Protein 7XN9 (pdb70)

Radius of gyration: 31.18 Å; Cα contacts (8 Å, |Δi|>4): 846; chains: 1; bounding box: 67×65×86 Å

Structure (mmCIF, N/CA/C/O backbone):
data_7XN9
#
_entry.id   7XN9
#
_cell.length_a   74.520
_cell.length_b   97.957
_cell.length_c   170.499
_cell.angle_alpha   90.000
_cell.angle_beta   90.000
_cell.angle_gamma   90.000
#
_symmetry.space_group_name_H-M   'C 2 2 21'
#
loop_
_entity.id
_entity.type
_entity.pdbx_description
1 polymer 'Somatostatin receptor type 2,Endo-1,4-beta-xylanase'
2 non-polymer '4-(2-HYDROXYETHYL)-1-PIPERAZINE ETHANESULFONIC ACID'
3 non-polymer 'tert-butyl (2S)-6-azanyl-2-[[(2R,3S)-3-(1H-indol-3-yl)-2-[[4-(2-oxidanylidene-3H-benzimidazol-1-yl)piperidin-1-yl]carbonylamino]butanoyl]amino]hexanoate'
#
loop_
_atom_site.group_PDB
_atom_site.id
_atom_site.type_symbol
_atom_site.label_atom_id
_atom_site.label_alt_id
_atom_site.label_comp_id
_atom_site.label_asym_id
_atom_site.label_entity_id
_atom_site.label_seq_id
_atom_site.pdbx_PDB_ins_code
_atom_site.Cartn_x
_atom_site.Cartn_y
_atom_site.Cartn_z
_atom_site.occupancy
_atom_site.B_iso_or_equiv
_atom_site.auth_seq_id
_atom_site.auth_comp_id
_atom_site.auth_asym_id
_atom_site.auth_atom_id
_atom_site.pdbx_PDB_model_num
ATOM 1 N N . TYR A 1 62 ? 28.27800 32.29900 67.17900 1.000 88.08448 37 TYR A N 1
ATOM 2 C CA . TYR A 1 62 ? 27.33600 33.36900 66.86500 1.000 96.17920 37 TYR A CA 1
ATOM 3 C C . TYR A 1 62 ? 27.90000 34.37000 65.83800 1.000 99.15201 37 TYR A C 1
ATOM 4 O O . TYR A 1 62 ? 27.23100 35.34200 65.46500 1.000 97.10969 37 TYR A O 1
ATOM 13 N N . TYR A 1 63 ? 29.12400 34.11800 65.37600 1.000 88.96959 38 TYR A N 1
ATOM 14 C CA . TYR A 1 63 ? 29.70300 34.88800 64.28300 1.000 82.00807 38 TYR A CA 1
ATOM 15 C C . TYR A 1 63 ? 30.74300 34.02500 63.58800 1.000 83.05421 38 TYR A C 1
ATOM 16 O O . TYR A 1 63 ? 31.62000 33.46400 64.24900 1.000 91.06053 38 TYR A O 1
ATOM 25 N N . ASP A 1 64 ? 30.65500 33.94000 62.26200 1.000 80.20763 39 ASP A N 1
ATOM 26 C CA . ASP A 1 64 ? 31.51900 33.10300 61.42700 1.000 81.86601 39 ASP A CA 1
ATOM 27 C C . ASP A 1 64 ? 32.36400 34.03200 60.55400 1.000 79.18831 39 ASP A C 1
ATOM 28 O O . ASP A 1 64 ? 31.91700 34.47500 59.49400 1.000 84.31649 39 ASP A O 1
ATOM 33 N N . LEU A 1 65 ? 33.58700 34.32500 61.00600 1.000 76.42547 40 LEU A N 1
ATOM 34 C CA . LEU A 1 65 ? 34.45400 35.25600 60.28700 1.000 79.22222 40 LEU A CA 1
ATOM 35 C C . LEU A 1 65 ? 34.72800 34.79000 58.86100 1.000 83.62450 40 LEU A C 1
ATOM 36 O O . LEU A 1 65 ? 34.80300 35.60800 57.93800 1.000 86.65445 40 LEU A O 1
ATOM 41 N N . THR A 1 66 ? 34.88400 33.47900 58.66400 1.000 76.34528 41 THR A N 1
ATOM 42 C CA . THR A 1 66 ? 35.12900 32.94500 57.32600 1.000 84.12424 41 THR A CA 1
ATOM 43 C C . THR A 1 66 ? 33.90600 33.12100 56.42800 1.000 88.88042 41 THR A C 1
ATOM 44 O O . THR A 1 66 ? 34.01800 33.62100 55.30000 1.000 83.07573 41 THR A O 1
ATOM 48 N N . SER A 1 67 ? 32.73000 32.68500 56.90400 1.000 88.57587 42 SER A N 1
ATOM 49 C CA . SER A 1 67 ? 31.49200 32.88900 56.15800 1.000 82.79047 42 SER A CA 1
ATOM 50 C C . SER A 1 67 ? 31.22700 34.36700 55.91900 1.000 79.22900 42 SER A C 1
ATOM 51 O O . SER A 1 67 ? 30.55000 34.73400 54.95200 1.000 90.26925 42 SER A O 1
ATOM 54 N N . ASN A 1 68 ? 31.74600 35.22800 56.78700 1.000 72.81425 43 ASN A N 1
ATOM 55 C CA . ASN A 1 68 ? 31.64200 36.65600 56.54200 1.000 76.12411 43 ASN A CA 1
ATOM 56 C C . ASN A 1 68 ? 32.60600 37.08900 55.44600 1.000 73.40142 43 ASN A C 1
ATOM 57 O O . ASN A 1 68 ? 32.25400 37.91500 54.59300 1.000 74.80580 43 ASN A O 1
ATOM 62 N N . ALA A 1 69 ? 33.82400 36.53700 55.45500 1.000 68.43255 44 ALA A N 1
ATOM 63 C CA . ALA A 1 69 ? 34.85100 36.95700 54.50900 1.000 65.87376 44 ALA A CA 1
ATOM 64 C C . ALA A 1 69 ? 34.51200 36.52300 53.09200 1.000 58.75594 44 ALA A C 1
ATOM 65 O O . ALA A 1 69 ? 34.73300 37.27600 52.13100 1.000 53.34994 44 ALA A O 1
ATOM 67 N N . VAL A 1 70 ? 33.98400 35.30800 52.94000 1.000 56.70650 45 VAL A N 1
ATOM 68 C CA . VAL A 1 70 ? 33.63600 34.83500 51.60700 1.000 57.42046 45 VAL A CA 1
ATOM 69 C C . VAL A 1 70 ? 32.51500 35.68700 51.02000 1.000 61.51477 45 VAL A C 1
ATOM 70 O O . VAL A 1 70 ? 32.49800 35.95300 49.80800 1.000 60.84479 45 VAL A O 1
ATOM 74 N N . LEU A 1 71 ? 31.58900 36.15700 51.86700 1.000 63.90132 46 LEU A N 1
ATOM 75 C CA . LEU A 1 71 ? 30.51500 37.02600 51.39500 1.000 56.03367 46 LEU A CA 1
ATOM 76 C C . LEU A 1 71 ? 31.03300 38.41300 51.05100 1.000 52.30379 46 LEU A C 1
ATOM 77 O O . LEU A 1 71 ? 30.55900 39.03300 50.09700 1.000 50.45673 46 LEU A O 1
ATOM 82 N N . THR A 1 72 ? 32.00000 38.92500 51.80500 1.000 56.07023 47 THR A N 1
ATOM 83 C CA . THR A 1 72 ? 32.61100 40.19000 51.40800 1.000 58.81426 47 THR A CA 1
ATOM 84 C C . THR A 1 72 ? 33.31200 40.04000 50.06300 1.000 62.95548 47 THR A C 1
ATOM 85 O O . THR A 1 72 ? 33.26500 40.94800 49.22300 1.000 57.71230 47 THR A O 1
ATOM 89 N N . PHE A 1 73 ? 33.91700 38.87400 49.82400 1.000 59.08371 48 PHE A N 1
ATOM 90 C CA . PHE A 1 73 ? 34.56800 38.60600 48.54700 1.000 55.62171 48 PHE A CA 1
ATOM 91 C C . PHE A 1 73 ? 33.55700 38.58200 47.40200 1.000 54.07899 48 PHE A C 1
ATOM 92 O O . PHE A 1 73 ? 33.80900 39.13300 46.32200 1.000 48.19430 48 PHE A O 1
ATOM 100 N N . ILE A 1 74 ? 32.40800 37.94400 47.62100 1.000 49.56924 49 ILE A N 1
ATOM 101 C CA . ILE A 1 74 ? 31.38800 37.85300 46.58200 1.000 48.34090 49 ILE A CA 1
ATOM 102 C C . ILE A 1 74 ? 30.84300 39.23500 46.21900 1.000 51.81799 49 ILE A C 1
ATOM 103 O O . ILE A 1 74 ? 30.63900 39.54100 45.03700 1.000 55.84045 49 ILE A O 1
ATOM 108 N N . TYR A 1 75 ? 30.59700 40.08800 47.22000 1.000 50.68458 50 TYR A N 1
ATOM 109 C CA . TYR A 1 75 ? 30.23700 41.47600 46.93700 1.000 55.41193 50 TYR A CA 1
ATOM 110 C C . TYR A 1 75 ? 31.21900 42.11100 45.95900 1.000 51.41383 50 TYR A C 1
ATOM 111 O O . TYR A 1 75 ? 30.81400 42.73100 44.96500 1.000 49.34885 50 TYR A O 1
ATOM 120 N N . PHE A 1 76 ? 32.51800 41.91400 46.18500 1.000 54.18863 51 PHE A N 1
ATOM 121 C CA . PHE A 1 76 ? 33.49100 42.60200 45.34100 1.000 61.52095 51 PHE A CA 1
ATOM 122 C C . PHE A 1 76 ? 33.52600 42.00400 43.93700 1.000 57.20212 51 PHE A C 1
ATOM 123 O O . PHE A 1 76 ? 33.59900 42.74300 42.94700 1.000 53.66104 51 PHE A O 1
ATOM 131 N N . VAL A 1 77 ? 33.40400 40.68400 43.81900 1.000 45.07353 52 VAL A N 1
ATOM 132 C CA . VAL A 1 77 ? 33.34100 40.09500 42.48700 1.000 48.82679 52 VAL A CA 1
ATOM 133 C C . VAL A 1 77 ? 32.16600 40.66200 41.70600 1.000 60.47388 52 VAL A C 1
ATOM 134 O O . VAL A 1 77 ? 32.28800 41.01200 40.52500 1.000 76.21113 52 VAL A O 1
ATOM 138 N N . VAL A 1 78 ? 31.00200 40.74100 42.34100 1.000 50.10890 53 VAL A N 1
ATOM 139 C CA . VAL A 1 78 ? 29.82100 41.21100 41.63000 1.000 43.97832 53 VAL A CA 1
ATOM 140 C C . VAL A 1 78 ? 30.05300 42.62600 41.11900 1.000 49.32857 53 VAL A C 1
ATOM 141 O O . VAL A 1 78 ? 29.82600 42.92900 39.94300 1.000 52.84851 53 VAL A O 1
ATOM 145 N N . CYS A 1 79 ? 30.55900 43.49900 41.99000 1.000 55.63745 54 CYS A N 1
ATOM 146 C CA . CYS A 1 79 ? 30.84800 44.87800 41.61100 1.000 54.90455 54 CYS A CA 1
ATOM 147 C C . CYS A 1 79 ? 31.71600 44.95300 40.35100 1.000 54.65363 54 CYS A C 1
ATOM 148 O O . CYS A 1 79 ? 31.45700 45.76700 39.44900 1.000 44.87450 54 CYS A O 1
ATOM 151 N N . ILE A 1 80 ? 32.72600 44.08100 40.25900 1.000 56.33542 55 ILE A N 1
ATOM 152 C CA . ILE A 1 80 ? 33.65600 44.12300 39.13700 1.000 59.74768 55 ILE A CA 1
ATOM 153 C C . ILE A 1 80 ? 32.97900 43.63700 37.86700 1.000 55.56457 55 ILE A C 1
ATOM 154 O O . ILE A 1 80 ? 33.03200 44.29600 36.82200 1.000 61.72769 55 ILE A O 1
ATOM 159 N N . ILE A 1 81 ? 32.34500 42.47100 37.93500 1.000 50.25360 56 ILE A N 1
ATOM 160 C CA . ILE A 1 81 ? 31.71200 41.90900 36.75000 1.000 47.66767 56 ILE A CA 1
ATOM 161 C C . ILE A 1 81 ? 30.65100 42.85500 36.22400 1.000 42.14412 56 ILE A C 1
ATOM 162 O O . ILE A 1 81 ? 30.51200 43.05300 35.01100 1.000 45.99073 56 ILE A O 1
ATOM 167 N N . GLY A 1 82 ? 29.91600 43.49400 37.13200 1.000 50.31004 57 GLY A N 1
ATOM 168 C CA . GLY A 1 82 ? 28.86200 44.39400 36.70800 1.000 49.85803 57 GLY A CA 1
ATOM 169 C C . GLY A 1 82 ? 29.36000 45.69900 36.13400 1.000 54.34857 57 GLY A C 1
ATOM 170 O O . GLY A 1 82 ? 28.74900 46.23200 35.19900 1.000 55.39327 57 GLY A O 1
ATOM 171 N N . LEU A 1 83 ? 30.45400 46.24400 36.68500 1.000 46.55491 58 LEU A N 1
ATOM 172 C CA . LEU A 1 83 ? 31.00600 47.46800 36.10700 1.000 49.78798 58 LEU A CA 1
ATOM 173 C C . LEU A 1 83 ? 31.68900 47.22100 34.75800 1.000 52.35131 58 LEU A C 1
ATOM 174 O O . LEU A 1 83 ? 31.65500 48.10400 33.89800 1.000 49.85220 58 LEU A O 1
ATOM 179 N N . CYS A 1 84 ? 32.29800 46.04600 34.54000 1.000 49.47527 59 CYS A N 1
ATOM 180 C CA . CYS A 1 84 ? 32.84200 45.73900 33.21300 1.000 54.55473 59 CYS A CA 1
ATOM 181 C C . CYS A 1 84 ? 31.74300 45.68800 32.16500 1.000 60.21228 59 CYS A C 1
ATOM 182 O O . CYS A 1 84 ? 31.78400 46.40600 31.15300 1.000 64.98859 59 CYS A O 1
ATOM 185 N N . GLY A 1 85 ? 30.77200 44.80100 32.37000 1.000 43.47114 60 GLY A N 1
ATOM 186 C CA . GLY A 1 85 ? 29.77600 44.56600 31.34700 1.000 44.20603 60 GLY A CA 1
ATOM 187 C C . GLY A 1 85 ? 28.92700 45.78300 31.07900 1.000 49.29286 60 GLY A C 1
ATOM 188 O O . GLY A 1 85 ? 28.63000 46.10200 29.92400 1.000 55.13074 60 GLY A O 1
ATOM 189 N N . ASN A 1 86 ? 28.53200 46.49200 32.13400 1.000 40.22471 61 ASN A N 1
ATOM 190 C CA . ASN A 1 86 ? 27.72200 47.67600 31.91300 1.000 42.51121 61 ASN A CA 1
ATOM 191 C C . ASN A 1 86 ? 28.54200 48.79100 31.27600 1.000 51.70882 61 ASN A C 1
ATOM 192 O O . ASN A 1 86 ? 28.00800 49.56300 30.47200 1.000 53.94433 61 ASN A O 1
ATOM 197 N N . THR A 1 87 ? 29.84000 48.88800 31.58600 1.000 48.33257 62 THR A N 1
ATOM 198 C CA . THR A 1 87 ? 30.64000 49.89900 30.89800 1.000 50.84311 62 THR A CA 1
ATOM 199 C C . THR A 1 87 ? 30.74800 49.55800 29.42500 1.000 49.73032 62 THR A C 1
ATOM 200 O O . THR A 1 87 ? 30.65400 50.44100 28.55700 1.000 48.14868 62 THR A O 1
ATOM 204 N N . LEU A 1 88 ? 30.89800 48.26500 29.14300 1.000 46.42184 63 LEU A N 1
ATOM 205 C CA . LEU A 1 88 ? 30.93000 47.76400 27.77800 1.000 42.56313 63 LEU A CA 1
ATOM 206 C C . LEU A 1 88 ? 29.63300 48.06700 27.03600 1.000 42.42689 63 LEU A C 1
ATOM 207 O O . LEU A 1 88 ? 29.66100 48.43100 25.85600 1.000 46.42033 63 LEU A O 1
ATOM 212 N N . VAL A 1 89 ? 28.48900 47.94600 27.72000 1.000 42.34164 64 VAL A N 1
ATOM 213 C CA . VAL A 1 89 ? 27.19200 48.17200 27.08300 1.000 48.57423 64 VAL A CA 1
ATOM 214 C C . VAL A 1 89 ? 26.96600 49.66200 26.80100 1.000 51.10469 64 VAL A C 1
ATOM 215 O O . VAL A 1 89 ? 26.41600 50.03600 25.75800 1.000 48.86590 64 VAL A O 1
ATOM 219 N N . ILE A 1 90 ? 27.39300 50.53500 27.71700 1.000 53.21213 65 ILE A N 1
ATOM 220 C CA . ILE A 1 90 ? 27.28000 51.97500 27.49500 1.000 53.20768 65 ILE A CA 1
ATOM 221 C C . ILE A 1 90 ? 28.18400 52.42800 26.34700 1.000 54.10244 65 ILE A C 1
ATOM 222 O O . ILE A 1 90 ? 27.78400 53.24700 25.50500 1.000 53.39007 65 ILE A O 1
ATOM 227 N N . TYR A 1 91 ? 29.41700 51.91100 26.29900 1.000 50.96686 66 TYR A N 1
ATOM 228 C CA . TYR A 1 91 ? 30.35300 52.29300 25.24700 1.000 45.29521 66 TYR A CA 1
ATOM 229 C C . TYR A 1 91 ? 29.82800 51.93500 23.85200 1.000 47.83395 66 TYR A C 1
ATOM 230 O O . TYR A 1 91 ? 29.88100 52.76000 22.92500 1.000 45.40867 66 TYR A O 1
ATOM 239 N N . VAL A 1 92 ? 29.36100 50.69800 23.66500 1.000 40.81311 67 VAL A N 1
ATOM 240 C CA . VAL A 1 92 ? 28.99900 50.28400 22.30500 1.000 46.64183 67 VAL A CA 1
ATOM 241 C C . VAL A 1 92 ? 27.72700 51.00500 21.85000 1.000 49.00692 67 VAL A C 1
ATOM 242 O O . VAL A 1 92 ? 27.59500 51.37600 20.67200 1.000 49.55416 67 VAL A O 1
ATOM 246 N N . ILE A 1 93 ? 26.78400 51.24200 22.76300 1.000 44.43615 68 ILE A N 1
ATOM 247 C CA . ILE A 1 93 ? 25.60900 52.00300 22.37400 1.000 46.86317 68 ILE A CA 1
ATOM 248 C C . ILE A 1 93 ? 25.99600 53.44100 22.01700 1.000 46.21291 68 ILE A C 1
ATOM 249 O O . ILE A 1 93 ? 25.57000 53.97300 20.98900 1.000 43.08935 68 ILE A O 1
ATOM 254 N N . LEU A 1 94 ? 26.84300 54.07400 22.83000 1.000 48.80591 69 LEU A N 1
ATOM 255 C CA . LEU A 1 94 ? 27.18300 55.47100 22.59700 1.000 42.72333 69 LEU A CA 1
ATOM 256 C C . LEU A 1 94 ? 28.13800 55.66000 21.42200 1.000 43.84774 69 LEU A C 1
ATOM 257 O O . LEU A 1 94 ? 28.01200 56.65000 20.69300 1.000 50.42174 69 LEU A O 1
ATOM 262 N N . ARG A 1 95 ? 29.13000 54.81000 21.28400 1.000 44.82391 70 ARG A N 1
ATOM 263 C CA . ARG A 1 95 ? 30.04700 54.89100 20.16100 1.000 46.30747 70 ARG A CA 1
ATOM 264 C C . ARG A 1 95 ? 29.61100 54.50200 18.75300 1.000 52.24757 70 ARG A C 1
ATOM 265 O O . ARG A 1 95 ? 29.90700 55.19100 17.81500 1.000 58.41034 70 ARG A O 1
ATOM 273 N N . TYR A 1 96 ? 28.88100 53.41100 18.61900 1.000 53.34880 71 TYR A N 1
ATOM 274 C CA . TYR A 1 96 ? 28.50100 52.89500 17.31100 1.000 50.96062 71 TYR A CA 1
ATOM 275 C C . TYR A 1 96 ? 27.14400 53.27500 16.79600 1.000 48.06192 71 TYR A C 1
ATOM 276 O O . TYR A 1 96 ? 26.18700 53.22300 17.50000 1.000 51.14244 71 TYR A O 1
ATOM 285 N N . ALA A 1 97 ? 27.09100 53.63200 15.52900 1.000 50.83279 72 ALA A N 1
ATOM 286 C CA . ALA A 1 97 ? 25.88100 54.05000 14.84100 1.000 49.42432 72 ALA A CA 1
ATOM 287 C C . ALA A 1 97 ? 24.83100 52.98600 14.74800 1.000 57.74487 72 ALA A C 1
ATOM 288 O O . ALA A 1 97 ? 23.66400 53.25300 14.80400 1.000 56.77944 72 ALA A O 1
ATOM 290 N N . LYS A 1 98 ? 25.26900 51.75300 14.61500 1.000 58.49411 73 LYS A N 1
ATOM 291 C CA . LYS A 1 98 ? 24.41100 50.59200 14.50700 1.000 55.57990 73 LYS A CA 1
ATOM 292 C C . LYS A 1 98 ? 23.52700 50.39400 15.72500 1.000 59.30158 73 LYS A C 1
ATOM 293 O O . LYS A 1 98 ? 22.41700 49.94900 15.61600 1.000 57.04876 73 LYS A O 1
ATOM 295 N N . MET A 1 99 ? 24.03800 50.71900 16.89000 1.000 49.65290 74 MET A N 1
ATOM 296 C CA . MET A 1 99 ? 23.33300 50.57400 18.12800 1.000 47.75359 74 MET A CA 1
ATOM 297 C C . MET A 1 99 ? 22.32800 51.66100 18.44500 1.000 49.80514 74 MET A C 1
ATOM 298 O O . MET A 1 99 ? 21.64400 51.58200 19.42300 1.000 57.29291 74 MET A O 1
ATOM 303 N N . LYS A 1 100 ? 22.19200 52.66600 17.61100 1.000 56.78667 75 LYS A N 1
ATOM 304 C CA . LYS A 1 100 ? 21.24700 53.71400 17.89800 1.000 51.84023 75 LYS A CA 1
ATOM 305 C C . LYS A 1 100 ? 19.85000 53.31900 17.51600 1.000 60.41053 75 LYS A C 1
ATOM 306 O O . LYS A 1 100 ? 19.34600 53.73800 16.51300 1.000 81.00859 75 LYS A O 1
ATOM 312 N N . THR A 1 101 ? 19.21100 52.53200 18.35600 1.000 61.13156 76 THR A N 1
ATOM 313 C CA . THR A 1 101 ? 17.85300 52.11100 18.14300 1.000 58.73404 76 THR A CA 1
ATOM 314 C C . THR A 1 101 ? 17.03800 52.56100 19.32900 1.000 63.99204 76 THR A C 1
ATOM 315 O O . THR A 1 101 ? 17.56200 52.86100 20.36900 1.000 57.68560 76 THR A O 1
ATOM 319 N N . ILE A 1 102 ? 15.74000 52.65500 19.15900 1.000 61.20938 77 ILE A N 1
ATOM 320 C CA . ILE A 1 102 ? 14.90700 53.11200 20.26600 1.000 52.54736 77 ILE A CA 1
ATOM 321 C C . ILE A 1 102 ? 15.10100 52.21300 21.47800 1.000 54.08008 77 ILE A C 1
ATOM 322 O O . ILE A 1 102 ? 15.29800 52.69000 22.60500 1.000 56.24403 77 ILE A O 1
ATOM 327 N N . THR A 1 103 ? 15.03300 50.89200 21.26600 1.000 49.39951 78 THR A N 1
ATOM 328 C CA . THR A 1 103 ? 15.12900 49.98000 22.39400 1.000 46.37157 78 THR A CA 1
ATOM 329 C C . THR A 1 103 ? 16.42600 50.21100 23.14600 1.000 48.74531 78 THR A C 1
ATOM 330 O O . THR A 1 103 ? 16.44600 50.16300 24.38300 1.000 46.23647 78 THR A O 1
ATOM 334 N N . ASN A 1 104 ? 17.49300 50.55300 22.41800 1.000 54.09516 79 ASN A N 1
ATOM 335 C CA . ASN A 1 104 ? 18.79800 50.78400 23.02700 1.000 63.37002 79 ASN A CA 1
ATOM 336 C C . ASN A 1 104 ? 18.88200 52.09700 23.79000 1.000 59.14910 79 ASN A C 1
ATOM 337 O O . ASN A 1 104 ? 19.78400 52.23800 24.63300 1.000 56.97538 79 ASN A O 1
ATOM 342 N N . ILE A 1 105 ? 17.96200 53.04000 23.53900 1.000 48.00747 80 ILE A N 1
ATOM 343 C CA . ILE A 1 105 ? 17.84600 54.20500 24.41500 1.000 44.30211 80 ILE A CA 1
ATOM 344 C C . ILE A 1 105 ? 17.43000 53.77100 25.82400 1.000 46.27326 80 ILE A C 1
ATOM 345 O O . ILE A 1 105 ? 18.00000 54.22900 26.82700 1.000 50.06818 80 ILE A O 1
ATOM 350 N N . TYR A 1 106 ? 16.46800 52.85200 25.92600 1.000 43.27783 81 TYR A N 1
ATOM 351 C CA . TYR A 1 106 ? 16.10100 52.32800 27.23900 1.000 44.28790 81 TYR A CA 1
ATOM 352 C C . TYR A 1 106 ? 17.22400 51.48800 27.83600 1.000 47.56010 81 TYR A C 1
ATOM 353 O O . TYR A 1 106 ? 17.48100 51.55300 29.04500 1.000 48.45457 81 TYR A O 1
ATOM 362 N N . ILE A 1 107 ? 17.89700 50.68100 27.02100 1.000 46.34581 82 ILE A N 1
ATOM 363 C CA . ILE A 1 107 ? 18.91300 49.79700 27.58600 1.000 50.89919 82 ILE A CA 1
ATOM 364 C C . ILE A 1 107 ? 20.07300 50.61200 28.12700 1.000 42.20717 82 ILE A C 1
ATOM 365 O O . ILE A 1 107 ? 20.60000 50.33400 29.21300 1.000 42.17768 82 ILE A O 1
ATOM 370 N N . LEU A 1 108 ? 20.46700 51.64500 27.38600 1.000 41.97440 83 LEU A N 1
ATOM 371 C CA . LEU A 1 108 ? 21.45600 52.60000 27.86700 1.000 46.37258 83 LEU A CA 1
ATOM 372 C C . LEU A 1 108 ? 21.11800 53.11200 29.27400 1.000 52.71826 83 LEU A C 1
ATOM 373 O O . LEU A 1 108 ? 21.97600 53.14800 30.17000 1.000 53.56278 83 LEU A O 1
ATOM 378 N N . ASN A 1 109 ? 19.85900 53.49600 29.49000 1.000 39.06065 84 ASN A N 1
ATOM 379 C CA . ASN A 1 109 ? 19.48100 54.01500 30.79300 1.000 38.23279 84 ASN A CA 1
ATOM 380 C C . ASN A 1 109 ? 19.52200 52.92700 31.85600 1.000 45.74485 84 ASN A C 1
ATOM 381 O O . ASN A 1 109 ? 20.04600 53.14900 32.95500 1.000 45.06868 84 ASN A O 1
ATOM 386 N N . LEU A 1 110 ? 19.02000 51.73300 31.53700 1.000 47.14750 85 LEU A N 1
ATOM 387 C CA . LEU A 1 110 ? 19.20700 50.60700 32.43600 1.000 40.57846 85 LEU A CA 1
ATOM 388 C C . LEU A 1 110 ? 20.68400 50.39500 32.74300 1.000 46.68674 85 LEU A C 1
ATOM 389 O O . LEU A 1 110 ? 21.07000 50.16600 33.90100 1.000 40.75537 85 LEU A O 1
ATOM 394 N N . ALA A 1 111 ? 21.53100 50.49300 31.70700 1.000 43.25370 86 ALA A N 1
ATOM 395 C CA . ALA A 1 111 ? 22.97100 50.30200 31.87500 1.000 38.43863 86 ALA A CA 1
ATOM 396 C C . ALA A 1 111 ? 23.60200 51.39300 32.74300 1.000 47.06878 86 ALA A C 1
ATOM 397 O O . ALA A 1 111 ? 24.42200 51.08300 33.60900 1.000 46.06479 86 ALA A O 1
ATOM 399 N N . ILE A 1 112 ? 23.24500 52.67300 32.52500 1.000 44.23646 87 ILE A N 1
ATOM 400 C CA . ILE A 1 112 ? 23.71300 53.74800 33.41100 1.000 41.86461 87 ILE A CA 1
ATOM 401 C C . ILE A 1 112 ? 23.22100 53.54400 34.84700 1.000 40.11551 87 ILE A C 1
ATOM 402 O O . ILE A 1 112 ? 23.96900 53.73900 35.81200 1.000 47.36889 87 ILE A O 1
ATOM 407 N N . ALA A 1 113 ? 21.95500 53.18200 35.01700 1.000 36.31452 88 ALA A N 1
ATOM 408 C CA . ALA A 1 113 ? 21.46800 52.86300 36.35900 1.000 44.87074 88 ALA A CA 1
ATOM 409 C C . ALA A 1 113 ? 22.21900 51.68300 36.97500 1.000 43.30326 88 ALA A C 1
ATOM 410 O O . ALA A 1 113 ? 22.55900 51.71800 38.16200 1.000 45.31445 88 ALA A O 1
ATOM 412 N N . ASP A 1 114 ? 22.45700 50.61600 36.21000 1.000 41.76166 89 ASP A N 1
ATOM 413 C CA . ASP A 1 114 ? 23.18000 49.48000 36.78900 1.000 52.80795 89 ASP A CA 1
ATOM 414 C C . ASP A 1 114 ? 24.62500 49.85800 37.11100 1.000 47.00669 89 ASP A C 1
ATOM 415 O O . ASP A 1 114 ? 25.15700 49.47700 38.15700 1.000 52.81991 89 ASP A O 1
ATOM 420 N N . GLU A 1 115 ? 25.25900 50.63800 36.23500 1.000 50.31876 90 GLU A N 1
ATOM 421 C CA . GLU A 1 115 ? 26.60500 51.14100 36.48800 1.000 41.29926 90 GLU A CA 1
ATOM 422 C C . GLU A 1 115 ? 26.69100 51.92000 37.79700 1.000 43.24994 90 GLU A C 1
ATOM 423 O O . GLU A 1 115 ? 27.59700 51.68000 38.60600 1.000 57.33798 90 GLU A O 1
ATOM 429 N N . LEU A 1 116 ? 25.80000 52.89900 38.00400 1.000 39.30483 91 LEU A N 1
ATOM 430 C CA . LEU A 1 116 ? 25.86700 53.68600 39.23400 1.000 37.70908 91 LEU A CA 1
ATOM 431 C C . LEU A 1 116 ? 25.55700 52.83300 40.45700 1.000 47.94008 91 LEU A C 1
ATOM 432 O O . LEU A 1 116 ? 26.14200 53.04100 41.53100 1.000 50.49016 91 LEU A O 1
ATOM 437 N N . PHE A 1 117 ? 24.65700 51.86200 40.29100 1.000 48.88574 92 PHE A N 1
ATOM 438 C CA . PHE A 1 117 ? 24.33800 50.89300 41.32800 1.000 47.47194 92 PHE A CA 1
ATOM 439 C C . PHE A 1 117 ? 25.59900 50.20800 41.85100 1.000 55.11595 92 PHE A C 1
ATOM 440 O O . PHE A 1 117 ? 25.78700 50.05100 43.06500 1.000 57.26891 92 PHE A O 1
ATOM 448 N N . MET A 1 118 ? 26.46800 49.77400 40.93500 1.000 45.20374 93 MET A N 1
ATOM 449 C CA . MET A 1 118 ? 27.68300 49.07400 41.32900 1.000 50.20769 93 MET A CA 1
ATOM 450 C C . MET A 1 118 ? 28.60600 49.96700 42.15900 1.000 63.11168 93 MET A C 1
ATOM 451 O O . MET A 1 118 ? 29.32300 49.47100 43.03900 1.000 57.96425 93 MET A O 1
ATOM 456 N N . LEU A 1 119 ? 28.57700 51.28400 41.92400 1.000 65.55940 94 LEU A N 1
ATOM 457 C CA . LEU A 1 119 ? 29.47300 52.19200 42.63300 1.000 59.40678 94 LEU A CA 1
ATOM 458 C C . LEU A 1 119 ? 29.19100 52.25800 44.12300 1.000 57.47261 94 LEU A C 1
ATOM 459 O O . LEU A 1 119 ? 30.07600 52.66100 44.88400 1.000 66.20698 94 LEU A O 1
ATOM 464 N N . GLY A 1 120 ? 27.98800 51.90400 44.56100 1.000 48.90505 95 GLY A N 1
ATOM 465 C CA . GLY A 1 120 ? 27.75200 51.87900 45.99300 1.000 50.01145 95 GLY A CA 1
ATOM 466 C C . GLY A 1 120 ? 28.18700 50.60300 46.67300 1.000 57.02788 95 GLY A C 1
ATOM 467 O O . GLY A 1 120 ? 28.30200 50.55900 47.90700 1.000 50.72332 95 GLY A O 1
ATOM 468 N N . LEU A 1 121 ? 28.44500 49.56500 45.88000 1.000 48.82856 96 LEU A N 1
ATOM 469 C CA . LEU A 1 121 ? 28.78400 48.26700 46.44700 1.000 50.49976 96 LEU A CA 1
ATOM 470 C C . LEU A 1 121 ? 30.01000 48.29400 47.35500 1.000 62.98099 96 LEU A C 1
ATOM 471 O O . LEU A 1 121 ? 29.98200 47.61100 48.39700 1.000 54.37131 96 LEU A O 1
ATOM 476 N N . PRO A 1 122 ? 31.09800 49.02400 47.04400 1.000 74.50850 97 PRO A N 1
ATOM 477 C CA . PRO A 1 122 ? 32.25200 49.00400 47.96400 1.000 71.02089 97 PRO A CA 1
ATOM 478 C C . PRO A 1 122 ? 31.88400 49.43000 49.36700 1.000 66.07608 97 PRO A C 1
ATOM 479 O O . PRO A 1 122 ? 32.13000 48.67500 50.31900 1.000 72.85635 97 PRO A O 1
ATOM 483 N N . PHE A 1 123 ? 31.27200 50.60900 49.50900 1.000 55.63757 98 PHE A N 1
ATOM 484 C CA . PHE A 1 123 ? 30.77300 51.06400 50.80800 1.000 56.41440 98 PHE A CA 1
ATOM 485 C C . PHE A 1 123 ? 29.99000 49.97700 51.54100 1.000 56.45404 98 PHE A C 1
ATOM 486 O O . PHE A 1 123 ? 30.23700 49.70500 52.72000 1.000 55.28303 98 PHE A O 1
ATOM 494 N N . LEU A 1 124 ? 29.05600 49.32000 50.85600 1.000 59.42402 99 LEU A N 1
ATOM 495 C CA . LEU A 1 124 ? 28.20200 48.36700 51.56200 1.000 52.30457 99 LEU A CA 1
ATOM 496 C C . LEU A 1 124 ? 28.95700 47.09800 51.93200 1.000 50.76425 99 LEU A C 1
ATOM 497 O O . LEU A 1 124 ? 28.61900 46.44900 52.92700 1.000 55.45496 99 LEU A O 1
ATOM 502 N N . ALA A 1 125 ? 29.98600 46.73800 51.16100 1.000 53.54770 100 ALA A N 1
ATOM 503 C CA . ALA A 1 125 ? 30.76500 45.54700 51.49000 1.000 51.59463 100 ALA A CA 1
ATOM 504 C C . ALA A 1 125 ? 31.53000 45.71800 52.79300 1.000 56.56152 100 ALA A C 1
ATOM 505 O O . ALA A 1 125 ? 31.73000 44.73700 53.52200 1.000 64.22522 100 ALA A O 1
ATOM 507 N N . MET A 1 126 ? 31.95700 46.94500 53.10600 1.000 51.68358 101 MET A N 1
ATOM 508 C CA . MET A 1 126 ? 32.62300 47.18500 54.38000 1.000 55.40123 101 MET A CA 1
ATOM 509 C C . MET A 1 126 ? 31.70800 46.89400 55.54700 1.000 62.00617 101 MET A C 1
ATOM 510 O O . MET A 1 126 ? 32.17000 46.45300 56.60600 1.000 65.17285 101 MET A O 1
ATOM 515 N N . GLN A 1 127 ? 30.41400 47.17100 55.37400 1.000 66.55382 102 GLN A N 1
ATOM 516 C CA . GLN A 1 127 ? 29.42900 46.90100 56.41000 1.000 62.72075 102 GLN A CA 1
ATOM 517 C C . GLN A 1 127 ? 29.12300 45.40700 56.51200 1.000 60.67589 102 GLN A C 1
ATOM 518 O O . GLN A 1 127 ? 28.81900 44.91000 57.59900 1.000 57.01173 102 GLN A O 1
ATOM 524 N N . VAL A 1 128 ? 29.21700 44.67700 55.39800 1.000 54.19753 103 VAL A N 1
ATOM 525 C CA . VAL A 1 128 ? 29.10500 43.22600 55.44600 1.000 54.42833 103 VAL A CA 1
ATOM 526 C C . VAL A 1 128 ? 30.29200 42.61900 56.18200 1.000 57.40843 103 VAL A C 1
ATOM 527 O O . VAL A 1 128 ? 30.13200 41.69400 56.98700 1.000 61.99572 103 VAL A O 1
ATOM 531 N N . ALA A 1 129 ? 31.50000 43.13100 55.92100 1.000 56.61454 104 ALA A N 1
ATOM 532 C CA . ALA A 1 129 ? 32.70300 42.53600 56.49600 1.000 61.34389 104 ALA A CA 1
ATOM 533 C C . ALA A 1 129 ? 32.85600 42.91100 57.96000 1.000 69.62722 104 ALA A C 1
ATOM 534 O O . ALA A 1 129 ? 33.30700 42.09300 58.77800 1.000 64.19211 104 ALA A O 1
ATOM 536 N N . LEU A 1 130 ? 32.48300 44.14200 58.30800 1.000 68.06546 105 LEU A N 1
ATOM 537 C CA . LEU A 1 130 ? 32.72200 44.66400 59.64400 1.000 67.89122 105 LEU A CA 1
ATOM 538 C C . LEU A 1 130 ? 31.48800 44.72200 60.52500 1.000 59.34332 105 LEU A C 1
ATOM 539 O O . LEU A 1 130 ? 31.63700 44.83600 61.74400 1.000 61.27293 105 LEU A O 1
ATOM 544 N N . GLU A 1 131 ? 30.28900 44.66400 59.94400 1.000 58.55120 106 GLU A N 1
ATOM 545 C CA . GLU A 1 131 ? 29.05800 45.05100 60.64100 1.000 60.82264 106 GLU A CA 1
ATOM 546 C C . GLU A 1 131 ? 29.22000 46.43000 61.28100 1.000 57.58350 106 GLU A C 1
ATOM 547 O O . GLU A 1 131 ? 28.74200 46.68400 62.39400 1.000 58.47440 106 GLU A O 1
ATOM 553 N N . HIS A 1 132 ? 29.92000 47.32200 60.56400 1.000 55.29604 107 HIS A N 1
ATOM 554 C CA . HIS A 1 132 ? 30.15700 48.70300 60.97600 1.000 55.36479 107 HIS A CA 1
ATOM 555 C C . HIS A 1 132 ? 30.20600 49.60500 59.74300 1.000 54.68696 107 HIS A C 1
ATOM 556 O O . HIS A 1 132 ? 30.73400 49.21200 58.69700 1.000 50.58863 107 HIS A O 1
ATOM 563 N N . TRP A 1 133 ? 29.63000 50.81600 59.87400 1.000 55.23859 108 TRP A N 1
ATOM 564 C CA . TRP A 1 133 ? 29.66300 51.82700 58.82300 1.000 54.52563 108 TRP A CA 1
ATOM 565 C C . TRP A 1 133 ? 30.75300 52.84300 59.14300 1.000 54.55830 108 TRP A C 1
ATOM 566 O O . TRP A 1 133 ? 30.61300 53.60000 60.10900 1.000 67.59104 108 TRP A O 1
ATOM 577 N N . PRO A 1 134 ? 31.83900 52.89600 58.39300 1.000 61.45099 109 PRO A N 1
ATOM 578 C CA . PRO A 1 134 ? 32.96800 53.74300 58.80600 1.000 58.37385 109 PRO A CA 1
ATOM 579 C C . PRO A 1 134 ? 32.94200 55.18200 58.31700 1.000 64.59017 109 PRO A C 1
ATOM 580 O O . PRO A 1 134 ? 33.71400 55.99200 58.83600 1.000 81.54504 109 PRO A O 1
ATOM 584 N N . PHE A 1 135 ? 32.11900 55.52700 57.32300 1.000 60.76894 110 PHE A N 1
ATOM 585 C CA . PHE A 1 135 ? 32.31300 56.78200 56.60400 1.000 51.93408 110 PHE A CA 1
ATOM 586 C C . PHE A 1 135 ? 31.41800 57.90900 57.09800 1.000 51.68378 110 PHE A C 1
ATOM 587 O O . PHE A 1 135 ? 31.13100 58.82800 56.33200 1.000 50.37907 110 PHE A O 1
ATOM 595 N N . GLY A 1 136 ? 30.94700 57.85000 58.33500 1.000 54.21236 111 GLY A N 1
ATOM 596 C CA . GLY A 1 136 ? 30.10700 58.91100 58.85100 1.000 47.40057 111 GLY A CA 1
ATOM 597 C C . GLY A 1 136 ? 28.67900 58.99700 58.34100 1.000 51.92854 111 GLY A C 1
ATOM 598 O O . GLY A 1 136 ? 28.30900 58.37200 57.34600 1.000 62.29568 111 GLY A O 1
ATOM 599 N N . LYS A 1 137 ? 27.88700 59.84100 59.01200 1.000 61.51974 112 LYS A N 1
ATOM 600 C CA . LYS A 1 137 ? 26.45200 59.95700 58.76500 1.000 59.95989 112 LYS A CA 1
ATOM 601 C C . LYS A 1 137 ? 26.14500 60.55400 57.40000 1.000 57.09714 112 LYS A C 1
ATOM 602 O O . LYS A 1 137 ? 25.12600 60.20300 56.78800 1.000 44.67721 112 LYS A O 1
ATOM 608 N N . ALA A 1 138 ? 26.98200 61.47500 56.91800 1.000 60.22368 113 ALA A N 1
ATOM 609 C CA . ALA A 1 138 ? 26.63100 62.18400 55.69400 1.000 52.27339 113 ALA A CA 1
ATOM 610 C C . ALA A 1 138 ? 26.77000 61.28100 54.47900 1.000 61.41819 113 ALA A C 1
ATOM 611 O O . ALA A 1 138 ? 25.88700 61.25800 53.61600 1.000 74.31964 113 ALA A O 1
ATOM 613 N N . ILE A 1 139 ? 27.86200 60.52200 54.39200 1.000 59.37534 114 ILE A N 1
ATOM 614 C CA . ILE A 1 139 ? 28.00100 59.63100 53.24900 1.000 54.64204 114 ILE A CA 1
ATOM 615 C C . ILE A 1 139 ? 26.96300 58.50800 53.30500 1.000 61.06597 114 ILE A C 1
ATOM 616 O O . ILE A 1 139 ? 26.58300 57.96500 52.26000 1.000 69.19079 114 ILE A O 1
ATOM 621 N N . CYS A 1 140 ? 26.49100 58.13500 54.50600 1.000 51.23934 115 CYS A N 1
ATOM 622 C CA . CYS A 1 140 ? 25.46300 57.09600 54.60600 1.000 55.39026 115 CYS A CA 1
ATOM 623 C C . CYS A 1 140 ? 24.19800 57.53600 53.88600 1.000 55.56417 115 CYS A C 1
ATOM 624 O O . CYS A 1 140 ? 23.65000 56.79200 53.06300 1.000 57.54935 115 CYS A O 1
ATOM 627 N N . ARG A 1 141 ? 23.73700 58.75900 54.18000 1.000 52.69867 116 ARG A N 1
ATOM 628 C CA . ARG A 1 141 ? 22.59200 59.34200 53.50100 1.000 46.59343 116 ARG A CA 1
ATOM 629 C C . ARG A 1 141 ? 22.81000 59.41200 51.99400 1.000 50.89587 116 ARG A C 1
ATOM 630 O O . ARG A 1 141 ? 21.88300 59.15400 51.21600 1.000 54.91688 116 ARG A O 1
ATOM 638 N N . VAL A 1 142 ? 24.02200 59.76800 51.55600 1.000 49.72444 117 VAL A N 1
ATOM 639 C CA . VAL A 1 142 ? 24.25900 59.88500 50.12000 1.000 51.26199 117 VAL A CA 1
ATOM 640 C C . VAL A 1 142 ? 24.14700 58.52200 49.45600 1.000 52.56635 117 VAL A C 1
ATOM 641 O O . VAL A 1 142 ? 23.41300 58.35400 48.47100 1.000 64.14250 117 VAL A O 1
ATOM 645 N N . VAL A 1 143 ? 24.83400 57.52000 50.01100 1.000 42.86028 118 VAL A N 1
ATOM 646 C CA . VAL A 1 143 ? 24.86800 56.20000 49.38000 1.000 47.92707 118 VAL A CA 1
ATOM 647 C C . VAL A 1 143 ? 23.47100 55.57800 49.34700 1.000 48.11208 118 VAL A C 1
ATOM 648 O O . VAL A 1 143 ? 23.05100 55.02500 48.32300 1.000 49.50647 118 VAL A O 1
ATOM 652 N N . MET A 1 144 ? 22.72800 55.66700 50.45900 1.000 50.17702 119 MET A N 1
ATOM 653 C CA . MET A 1 144 ? 21.35000 55.17900 50.49700 1.000 39.72170 119 MET A CA 1
ATOM 654 C C . MET A 1 144 ? 20.45700 55.91300 49.50000 1.000 43.82093 119 MET A C 1
ATOM 655 O O . MET A 1 144 ? 19.55300 55.31200 48.91800 1.000 54.25020 119 MET A O 1
ATOM 660 N N . THR A 1 145 ? 20.69900 57.19200 49.26700 1.000 50.20205 120 THR A N 1
ATOM 661 C CA . THR A 1 145 ? 19.86700 57.90600 48.30800 1.000 57.45603 120 THR A CA 1
ATOM 662 C C . THR A 1 145 ? 20.21100 57.55100 46.86300 1.000 37.81339 120 THR A C 1
ATOM 663 O O . THR A 1 145 ? 19.31300 57.33700 46.05500 1.000 40.62052 120 THR A O 1
ATOM 667 N N . VAL A 1 146 ? 21.49300 57.52000 46.50900 1.000 41.43959 121 VAL A N 1
ATOM 668 C CA . VAL A 1 146 ? 21.88100 57.12100 45.15700 1.000 48.11477 121 VAL A CA 1
ATOM 669 C C . VAL A 1 146 ? 21.46400 55.67900 44.88300 1.000 55.25322 121 VAL A C 1
ATOM 670 O O . VAL A 1 146 ? 20.88800 55.36400 43.82700 1.000 55.45149 121 VAL A O 1
ATOM 674 N N . ASP A 1 147 ? 21.74300 54.78600 45.83200 1.000 51.11984 122 ASP A N 1
ATOM 675 C CA . ASP A 1 147 ? 21.31500 53.40400 45.71900 1.000 41.21277 122 ASP A CA 1
ATOM 676 C C . ASP A 1 147 ? 19.82900 53.29800 45.39700 1.000 46.06757 122 ASP A C 1
ATOM 677 O O . ASP A 1 147 ? 19.42700 52.48300 44.55800 1.000 54.22776 122 ASP A O 1
ATOM 682 N N . GLY A 1 148 ? 18.99500 54.11000 46.06100 1.000 45.98300 123 GLY A N 1
ATOM 683 C CA . GLY A 1 148 ? 17.55300 54.00400 45.87400 1.000 36.88859 123 GLY A CA 1
ATOM 684 C C . GLY A 1 148 ? 17.10600 54.46800 44.49700 1.000 52.60291 123 GLY A C 1
ATOM 685 O O . GLY A 1 148 ? 16.33000 53.77900 43.81300 1.000 49.89939 123 GLY A O 1
ATOM 686 N N . ILE A 1 149 ? 17.58900 55.64400 44.07700 1.000 45.73678 124 ILE A N 1
ATOM 687 C CA . ILE A 1 149 ? 17.24100 56.17400 42.76300 1.000 49.94161 124 ILE A CA 1
ATOM 688 C C . ILE A 1 149 ? 17.55900 55.16300 41.67900 1.000 50.66215 124 ILE A C 1
ATOM 689 O O . ILE A 1 149 ? 16.79200 54.99000 40.72700 1.000 50.43982 124 ILE A O 1
ATOM 694 N N . ASN A 1 150 ? 18.70700 54.50000 41.78800 1.000 50.65318 125 ASN A N 1
ATOM 695 C CA . ASN A 1 150 ? 19.09300 53.55500 40.75100 1.000 41.84642 125 ASN A CA 1
ATOM 696 C C . ASN A 1 150 ? 18.24300 52.29600 40.81500 1.000 46.85750 125 ASN A C 1
ATOM 697 O O . ASN A 1 150 ? 17.83000 51.78600 39.77200 1.000 46.28024 125 ASN A O 1
ATOM 702 N N . GLN A 1 151 ? 17.91600 51.82000 42.03100 1.000 39.70826 126 GLN A N 1
ATOM 703 C CA . GLN A 1 151 ? 16.99600 50.69700 42.17100 1.000 46.09523 126 GLN A CA 1
ATOM 704 C C . GLN A 1 151 ? 15.67200 50.94000 41.43900 1.000 46.71949 126 GLN A C 1
ATOM 705 O O . GLN A 1 151 ? 15.17600 50.06400 40.72200 1.000 61.46246 126 GLN A O 1
ATOM 711 N N . PHE A 1 152 ? 15.08500 52.11600 41.60700 1.000 39.82717 127 PHE A N 1
ATOM 712 C CA . PHE A 1 152 ? 13.76100 52.34600 41.05700 1.000 38.50242 127 PHE A CA 1
ATOM 713 C C . PHE A 1 152 ? 13.78200 52.77700 39.60000 1.000 44.10911 127 PHE A C 1
ATOM 714 O O . PHE A 1 152 ? 12.83300 52.46400 38.86300 1.000 44.59704 127 PHE A O 1
ATOM 722 N N . THR A 1 153 ? 14.84600 53.46800 39.16300 1.000 50.19775 128 THR A N 1
ATOM 723 C CA . THR A 1 153 ? 15.04000 53.73200 37.73100 1.000 47.73301 128 THR A CA 1
ATOM 724 C C . THR A 1 153 ? 15.30200 52.44800 36.94700 1.000 48.59147 128 THR A C 1
ATOM 725 O O . THR A 1 153 ? 14.81500 52.29900 35.81900 1.000 45.34969 128 THR A O 1
ATOM 729 N N . SER A 1 154 ? 16.03500 51.50100 37.54600 1.000 50.91956 129 SER A N 1
ATOM 730 C CA . SER A 1 154 ? 16.23100 50.17700 36.95600 1.000 47.75726 129 SER A CA 1
ATOM 731 C C . SER A 1 154 ? 14.90400 49.51700 36.58100 1.000 47.58996 129 SER A C 1
ATOM 732 O O . SER A 1 154 ? 14.67400 49.17600 35.41400 1.000 50.30203 129 SER A O 1
ATOM 735 N N . ILE A 1 155 ? 14.00100 49.33900 37.54700 1.000 45.18896 130 ILE A N 1
ATOM 736 C CA . ILE A 1 155 ? 12.77200 48.61900 37.19600 1.000 40.59855 130 ILE A CA 1
ATOM 737 C C . ILE A 1 155 ? 11.78900 49.48100 36.37100 1.000 42.69963 130 ILE A C 1
ATOM 738 O O . ILE A 1 155 ? 11.10200 48.96400 35.48300 1.000 48.65595 130 ILE A O 1
ATOM 743 N N . PHE A 1 156 ? 11.72200 50.79400 36.60700 1.000 40.09125 131 PHE A N 1
ATOM 744 C CA . PHE A 1 156 ? 10.84200 51.63100 35.79400 1.000 41.52265 131 PHE A CA 1
ATOM 745 C C . PHE A 1 156 ? 11.28800 51.64400 34.32900 1.000 47.63660 131 PHE A C 1
ATOM 746 O O . PHE A 1 156 ? 10.45600 51.74000 33.40800 1.000 43.87390 131 PHE A O 1
ATOM 754 N N . CYS A 1 157 ? 12.60300 51.55400 34.10000 1.000 47.72627 132 CYS A N 1
ATOM 755 C CA . CYS A 1 157 ? 13.11700 51.40700 32.73900 1.000 52.20842 132 CYS A CA 1
ATOM 756 C C . CYS A 1 157 ? 12.61900 50.13600 32.10400 1.000 54.31481 132 CYS A C 1
ATOM 757 O O . CYS A 1 157 ? 12.18800 50.13200 30.94700 1.000 49.17393 132 CYS A O 1
ATOM 760 N N . LEU A 1 158 ? 12.75500 49.02800 32.83000 1.000 54.81757 133 LEU A N 1
ATOM 761 C CA . LEU A 1 158 ? 12.26000 47.75600 32.35300 1.000 47.56498 133 LEU A CA 1
ATOM 762 C C . LEU A 1 158 ? 10.78100 47.85400 32.01700 1.000 50.05613 133 LEU A C 1
ATOM 763 O O . LEU A 1 158 ? 10.33600 47.40300 30.95500 1.000 48.32257 133 LEU A O 1
ATOM 768 N N . THR A 1 159 ? 10.01600 48.50400 32.88700 1.000 47.19352 134 THR A N 1
ATOM 769 C CA . THR A 1 159 ? 8.59500 48.67400 32.62800 1.000 47.37220 134 THR A CA 1
ATOM 770 C C . THR A 1 159 ? 8.36300 49.42400 31.32500 1.000 46.10215 134 THR A C 1
ATOM 771 O O . THR A 1 159 ? 7.66800 48.93600 30.42800 1.000 54.36577 134 THR A O 1
ATOM 775 N N . VAL A 1 160 ? 8.94800 50.61200 31.19100 1.000 50.67261 135 VAL A N 1
ATOM 776 C CA . VAL A 1 160 ? 8.76700 51.37300 29.95700 1.000 51.27129 135 VAL A CA 1
ATOM 777 C C . VAL A 1 160 ? 9.21700 50.55100 28.74600 1.000 45.52680 135 VAL A C 1
ATOM 778 O O . VAL A 1 160 ? 8.56000 50.54300 27.70200 1.000 50.25903 135 VAL A O 1
ATOM 782 N N . MET A 1 161 ? 10.31100 49.80900 28.88700 1.000 46.26626 136 MET A N 1
ATOM 783 C CA . MET A 1 161 ? 10.79900 48.98700 27.78300 1.000 49.48202 136 MET A CA 1
ATOM 784 C C . MET A 1 161 ? 9.76400 47.95400 27.34500 1.000 51.52698 136 MET A C 1
ATOM 785 O O . MET A 1 161 ? 9.60100 47.69900 26.14600 1.000 50.15318 136 MET A O 1
ATOM 790 N N . SER A 1 162 ? 9.09400 47.30900 28.30500 1.000 45.48856 137 SER A N 1
ATOM 791 C CA . SER A 1 162 ? 8.04800 46.35200 27.96100 1.000 50.90447 137 SER A CA 1
ATOM 792 C C . SER A 1 162 ? 6.84100 47.05600 27.36200 1.000 54.96827 137 SER A C 1
ATOM 793 O O . SER A 1 162 ? 6.21500 46.54500 26.42600 1.000 64.57520 137 SER A O 1
ATOM 796 N N . ILE A 1 163 ? 6.49400 48.23300 27.87600 1.000 47.76157 138 ILE A N 1
ATOM 797 C CA . ILE A 1 163 ? 5.40500 48.97400 27.25500 1.000 47.14331 138 ILE A CA 1
ATOM 798 C C . ILE A 1 163 ? 5.74000 49.25800 25.79500 1.000 48.98277 138 ILE A C 1
ATOM 799 O O . ILE A 1 163 ? 4.88500 49.13800 24.90500 1.000 45.38487 138 ILE A O 1
ATOM 804 N N . ASP A 1 164 ? 7.00800 49.57800 25.51900 1.000 57.44457 139 ASP A N 1
ATOM 805 C CA . ASP A 1 164 ? 7.43300 49.80800 24.14200 1.000 45.86713 139 ASP A CA 1
ATOM 806 C C . ASP A 1 164 ? 7.29800 48.54700 23.29800 1.000 47.95726 139 ASP A C 1
ATOM 807 O O . ASP A 1 164 ? 6.86400 48.61500 22.13900 1.000 51.42516 139 ASP A O 1
ATOM 812 N N . ARG A 1 165 ? 7.65300 47.38300 23.85700 1.000 46.68421 140 ARG A N 1
ATOM 813 C CA . ARG A 1 165 ? 7.47600 46.13000 23.12000 1.000 49.19417 140 ARG A CA 1
ATOM 814 C C . ARG A 1 165 ? 6.00300 45.85300 22.85000 1.000 50.34386 140 ARG A C 1
ATOM 815 O O . ARG A 1 165 ? 5.63900 45.40400 21.75600 1.000 51.74390 140 ARG A O 1
ATOM 823 N N . TYR A 1 166 ? 5.14200 46.11400 23.83800 1.000 52.82568 141 TYR A N 1
ATOM 824 C CA . TYR A 1 166 ? 3.71100 45.91700 23.63600 1.000 59.77620 141 TYR A CA 1
ATOM 825 C C . TYR A 1 166 ? 3.17500 46.79600 22.50100 1.000 51.83729 141 TYR A C 1
ATOM 826 O O . TYR A 1 166 ? 2.39100 46.33000 21.66600 1.000 58.31061 141 TYR A O 1
ATOM 835 N N . LEU A 1 167 ? 3.58400 48.06700 22.45900 1.000 47.02066 142 LEU A N 1
ATOM 836 C CA . LEU A 1 167 ? 3.12400 48.96800 21.40600 1.000 50.89590 142 LEU A CA 1
ATOM 837 C C . LEU A 1 167 ? 3.57800 48.50300 20.03500 1.000 56.43219 142 LEU A C 1
ATOM 838 O O . LEU A 1 167 ? 2.80100 48.54700 19.07700 1.000 59.61405 142 LEU A O 1
ATOM 843 N N . ALA A 1 168 ? 4.84000 48.06800 19.92500 1.000 59.55382 143 ALA A N 1
ATOM 844 C CA . ALA A 1 168 ? 5.40000 47.61100 18.65100 1.000 55.33314 143 ALA A CA 1
ATOM 845 C C . ALA A 1 168 ? 4.65900 46.39300 18.08800 1.000 56.55072 143 ALA A C 1
ATOM 846 O O . ALA A 1 168 ? 4.43000 46.30600 16.87400 1.000 57.69350 143 ALA A O 1
ATOM 848 N N . VAL A 1 169 ? 4.30500 45.42700 18.94200 1.000 51.22098 144 VAL A N 1
ATOM 849 C CA . VAL A 1 169 ? 3.69700 44.20300 18.43400 1.000 49.43107 144 VAL A CA 1
ATOM 850 C C . VAL A 1 169 ? 2.22400 44.42900 18.13700 1.000 52.62676 144 VAL A C 1
ATOM 851 O O . VAL A 1 169 ? 1.72400 44.01700 17.08400 1.000 60.74509 144 VAL A O 1
ATOM 855 N N . VAL A 1 170 ? 1.50500 45.08900 19.05000 1.000 61.60359 145 VAL A N 1
ATOM 856 C CA . VAL A 1 170 ? 0.04500 45.01700 19.04800 1.000 60.17053 145 VAL A CA 1
ATOM 857 C C . VAL A 1 170 ? -0.53700 46.25300 18.37100 1.000 54.56382 145 VAL A C 1
ATOM 858 O O . VAL A 1 170 ? -1.59900 46.18100 17.75500 1.000 56.48695 145 VAL A O 1
ATOM 862 N N . HIS A 1 171 ? 0.16000 47.39100 18.44100 1.000 62.10455 146 HIS A N 1
ATOM 863 C CA . HIS A 1 171 ? -0.31900 48.63700 17.82000 1.000 58.31623 146 HIS A CA 1
ATOM 864 C C . HIS A 1 171 ? 0.77800 49.30700 16.99900 1.000 65.40933 146 HIS A C 1
ATOM 865 O O . HIS A 1 171 ? 1.07300 50.49300 17.18700 1.000 72.52579 146 HIS A O 1
ATOM 872 N N . PRO A 1 172 ? 1.40500 48.59700 16.05800 1.000 67.87929 147 PRO A N 1
ATOM 873 C CA . PRO A 1 172 ? 2.55100 49.20500 15.36800 1.000 68.41545 147 PRO A CA 1
ATOM 874 C C . PRO A 1 172 ? 2.18200 50.41700 14.52300 1.000 76.35999 147 PRO A C 1
ATOM 875 O O . PRO A 1 172 ? 2.89500 51.42800 14.56700 1.000 84.24448 147 PRO A O 1
ATOM 879 N N . ILE A 1 173 ? 1.07300 50.35900 13.77800 1.000 83.51217 148 ILE A N 1
ATOM 880 C CA . ILE A 1 173 ? 0.72100 51.44600 12.86300 1.000 80.29787 148 ILE A CA 1
ATOM 881 C C . ILE A 1 173 ? 0.46300 52.74300 13.62200 1.000 82.19714 148 ILE A C 1
ATOM 882 O O . ILE A 1 173 ? 0.87800 53.82600 13.19200 1.000 86.50032 148 ILE A O 1
ATOM 887 N N . LYS A 1 174 ? -0.24200 52.65900 14.74500 1.000 83.77895 149 LYS A N 1
ATOM 888 C CA . LYS A 1 174 ? -0.77700 53.86100 15.37200 1.000 90.15083 149 LYS A CA 1
ATOM 889 C C . LYS A 1 174 ? 0.29600 54.60100 16.15900 1.000 91.73854 149 LYS A C 1
ATOM 890 O O . LYS A 1 174 ? 0.29300 55.83700 16.20500 1.000 101.02552 149 LYS A O 1
ATOM 896 N N . SER A 1 175 ? 1.22100 53.87000 16.77500 1.000 88.10995 150 SER A N 1
ATOM 897 C CA . SER A 1 175 ? 2.29500 54.49000 17.55000 1.000 92.42049 150 SER A CA 1
ATOM 898 C C . SER A 1 175 ? 3.57100 54.67600 16.73500 1.000 101.28148 150 SER A C 1
ATOM 899 O O . SER A 1 175 ? 4.67900 54.55300 17.26900 1.000 105.09800 150 SER A O 1
ATOM 902 N N . ALA A 1 176 ? 3.44900 54.96700 15.43300 1.000 99.55721 151 ALA A N 1
ATOM 903 C CA . ALA A 1 176 ? 4.60900 55.42800 14.67600 1.000 91.55180 151 ALA A CA 1
ATOM 904 C C . ALA A 1 176 ? 5.13800 56.73700 15.24000 1.000 94.69557 151 ALA A C 1
ATOM 905 O O . ALA A 1 176 ? 6.33000 57.03800 15.10600 1.000 104.70568 151 ALA A O 1
ATOM 907 N N . LYS A 1 177 ? 4.27000 57.51200 15.89200 1.000 86.50032 152 LYS A N 1
ATOM 908 C CA . LYS A 1 177 ? 4.65200 58.80800 16.43300 1.000 89.89210 152 LYS A CA 1
ATOM 909 C C . LYS A 1 177 ? 5.20900 58.67900 17.84300 1.000 91.03161 152 LYS A C 1
ATOM 910 O O . LYS A 1 177 ? 6.06200 59.48000 18.25000 1.000 92.78367 152 LYS A O 1
ATOM 916 N N . TRP A 1 178 ? 4.76000 57.67000 18.58700 1.000 91.19883 153 TRP A N 1
ATOM 917 C CA . TRP A 1 178 ? 5.21900 57.47400 19.95600 1.000 92.04402 153 TRP A CA 1
ATOM 918 C C . TRP A 1 178 ? 6.60000 56.83500 20.03100 1.000 87.85011 153 TRP A C 1
ATOM 919 O O . TRP A 1 178 ? 7.23300 56.89700 21.09100 1.000 86.47644 153 TRP A O 1
ATOM 930 N N . ARG A 1 179 ? 7.08400 56.23100 18.94000 1.000 88.41622 154 ARG A N 1
ATOM 931 C CA . ARG A 1 179 ? 8.35800 55.51600 18.92400 1.000 71.64925 154 ARG A CA 1
ATOM 932 C C . ARG A 1 179 ? 9.41900 56.27800 18.13800 1.000 79.03255 154 ARG A C 1
ATOM 933 O O . ARG A 1 179 ? 10.25800 55.68700 17.45700 1.000 84.26861 154 ARG A O 1
ATOM 941 N N . ARG A 1 180 ? 9.38600 57.60700 18.22600 1.000 80.67988 155 ARG A N 1
ATOM 942 C CA . ARG A 1 180 ? 10.47600 58.42700 17.71900 1.000 64.75935 155 ARG A CA 1
ATOM 943 C C . ARG A 1 180 ? 11.56600 58.54400 18.77700 1.000 68.45442 155 ARG A C 1
ATOM 944 O O . ARG A 1 180 ? 11.26600 58.58600 19.97600 1.000 71.89079 155 ARG A O 1
ATOM 952 N N . PRO A 1 181 ? 12.82800 58.56600 18.35000 1.000 72.89100 156 PRO A N 1
ATOM 953 C CA . PRO A 1 181 ? 13.93100 58.63000 19.32600 1.000 66.29429 156 PRO A CA 1
ATOM 954 C C . PRO A 1 181 ? 13.80300 59.76600 20.33100 1.000 65.04150 156 PRO A C 1
ATOM 955 O O . PRO A 1 181 ? 14.11500 59.57100 21.51400 1.000 66.99765 156 PRO A O 1
ATOM 959 N N . ARG A 1 182 ? 13.32800 60.94200 19.89700 1.000 57.76974 157 ARG A N 1
ATOM 960 C CA . ARG A 1 182 ? 13.32600 62.11500 20.76800 1.000 57.52538 157 ARG A CA 1
ATOM 961 C C . ARG A 1 182 ? 12.33200 61.97900 21.92100 1.000 61.96649 157 ARG A C 1
ATOM 962 O O . ARG A 1 182 ? 12.55900 62.53100 23.00400 1.000 68.39862 157 ARG A O 1
ATOM 970 N N . THR A 1 183 ? 11.24300 61.23700 21.73000 1.000 60.95245 158 THR A N 1
ATOM 971 C CA . THR A 1 183 ? 10.29400 61.10100 22.82400 1.000 60.19879 158 THR A CA 1
ATOM 972 C C . THR A 1 183 ? 10.66700 59.96700 23.78000 1.000 62.54832 158 THR A C 1
ATOM 973 O O . THR A 1 183 ? 10.33700 60.03900 24.96900 1.000 68.99961 158 THR A O 1
ATOM 977 N N . ALA A 1 184 ? 11.37500 58.93400 23.30300 1.000 63.98364 159 ALA A N 1
ATOM 978 C CA . ALA A 1 184 ? 11.96500 57.95700 24.21900 1.000 51.23730 159 ALA A CA 1
ATOM 979 C C . ALA A 1 184 ? 13.02900 58.59900 25.10500 1.000 58.53959 159 ALA A C 1
ATOM 980 O O . ALA A 1 184 ? 13.23800 58.16200 26.24700 1.000 60.08288 159 ALA A O 1
ATOM 982 N N . LYS A 1 185 ? 13.71200 59.63300 24.60000 1.000 53.49327 160 LYS A N 1
ATOM 983 C CA . LYS A 1 185 ? 14.63900 60.38300 25.44200 1.000 54.76225 160 LYS A CA 1
ATOM 984 C C . LYS A 1 185 ? 13.89600 61.24600 26.45200 1.000 65.83163 160 LYS A C 1
ATOM 985 O O . LYS A 1 185 ? 14.37300 61.43000 27.58100 1.000 65.35523 160 LYS A O 1
ATOM 991 N N . MET A 1 186 ? 12.73200 61.78600 26.08400 1.000 65.34142 161 MET A N 1
ATOM 992 C CA . MET A 1 186 ? 11.93900 62.47100 27.09900 1.000 63.63696 161 MET A CA 1
ATOM 993 C C . MET A 1 186 ? 11.39000 61.47300 28.11500 1.000 56.84709 161 MET A C 1
ATOM 994 O O . MET A 1 186 ? 11.41100 61.73600 29.32300 1.000 46.34367 161 MET A O 1
ATOM 999 N N . ILE A 1 187 ? 10.94900 60.29700 27.65300 1.000 51.07748 162 ILE A N 1
ATOM 1000 C CA . ILE A 1 187 ? 10.41100 59.29900 28.57600 1.000 52.76656 162 ILE A CA 1
ATOM 1001 C C . ILE A 1 187 ? 11.45600 58.90300 29.62300 1.000 51.74504 162 ILE A C 1
ATOM 1002 O O . ILE A 1 187 ? 11.15400 58.83900 30.82300 1.000 48.16563 162 ILE A O 1
ATOM 1007 N N . THR A 1 188 ? 12.71000 58.67100 29.19900 1.000 48.24883 163 THR A N 1
ATOM 1008 C CA . THR A 1 188 ? 13.72200 58.25500 30.17300 1.000 44.88893 163 THR A CA 1
ATOM 1009 C C . THR A 1 188 ? 14.07200 59.37500 31.15000 1.000 51.62366 163 THR A C 1
ATOM 1010 O O . THR A 1 188 ? 14.33200 59.09900 32.32500 1.000 54.94446 163 THR A O 1
ATOM 1014 N N . MET A 1 189 ? 14.05900 60.64000 30.71800 1.000 60.34344 164 MET A N 1
ATOM 1015 C CA . MET A 1 189 ? 14.29800 61.71900 31.68000 1.000 57.86674 164 MET A CA 1
ATOM 1016 C C . MET A 1 189 ? 13.21200 61.74700 32.74300 1.000 56.77768 164 MET A C 1
ATOM 1017 O O . MET A 1 189 ? 13.49400 61.97900 33.92500 1.000 55.62830 164 MET A O 1
ATOM 1022 N N . ALA A 1 190 ? 11.96100 61.50800 32.33600 1.000 57.83446 165 ALA A N 1
ATOM 1023 C CA . ALA A 1 190 ? 10.87400 61.35000 33.29100 1.000 56.94152 165 ALA A CA 1
ATOM 1024 C C . ALA A 1 190 ? 11.19000 60.25200 34.30000 1.000 55.75792 165 ALA A C 1
ATOM 1025 O O . ALA A 1 190 ? 11.01900 60.44300 35.50700 1.000 61.85815 165 ALA A O 1
ATOM 1027 N N . VAL A 1 191 ? 11.68300 59.10600 33.82000 1.000 53.44224 166 VAL A N 1
ATOM 1028 C CA . VAL A 1 191 ? 11.93600 57.96400 34.69900 1.000 52.91259 166 VAL A CA 1
ATOM 1029 C C . VAL A 1 191 ? 12.88200 58.35000 35.83400 1.000 51.04250 166 VAL A C 1
ATOM 1030 O O . VAL A 1 191 ? 12.62600 58.04600 37.00300 1.000 56.92864 166 VAL A O 1
ATOM 1034 N N . TRP A 1 192 ? 13.97700 59.04200 35.51500 1.000 49.76137 167 TRP A N 1
ATOM 1035 C CA . TRP A 1 192 ? 14.86200 59.53400 36.56900 1.000 47.80516 167 TRP A CA 1
ATOM 1036 C C . TRP A 1 192 ? 14.14400 60.51500 37.50000 1.000 57.90051 167 TRP A C 1
ATOM 1037 O O . TRP A 1 192 ? 14.37500 60.50600 38.71400 1.000 65.00562 167 TRP A O 1
ATOM 1048 N N . GLY A 1 193 ? 13.28000 61.37700 36.95600 1.000 47.26876 168 GLY A N 1
ATOM 1049 C CA . GLY A 1 193 ? 12.56500 62.30700 37.81100 1.000 52.22614 168 GLY A CA 1
ATOM 1050 C C . GLY A 1 193 ? 11.64800 61.60600 38.80000 1.000 63.86572 168 GLY A C 1
ATOM 1051 O O . GLY A 1 193 ? 11.70100 61.86000 40.01200 1.000 68.02821 168 GLY A O 1
ATOM 1052 N N . V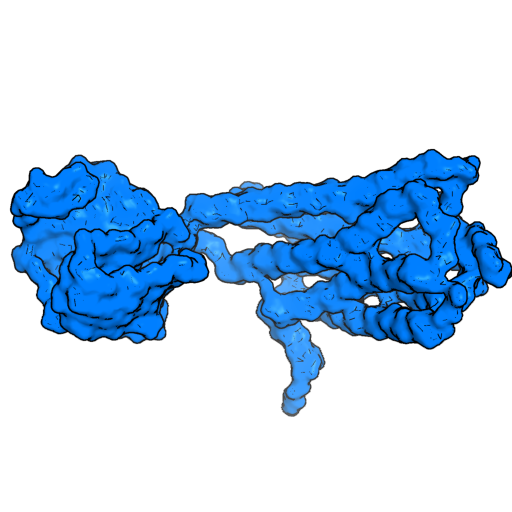AL A 1 194 ? 10.80100 60.70400 38.28600 1.000 58.49571 169 VAL A N 1
ATOM 1053 C CA . VAL A 1 194 ? 9.86800 59.93200 39.10400 1.000 48.87510 169 VAL A CA 1
ATOM 1054 C C . VAL A 1 194 ? 10.60000 59.16000 40.21000 1.000 59.34465 169 VAL A C 1
ATOM 1055 O O . VAL A 1 194 ? 10.13100 59.10800 41.35500 1.000 66.00875 169 VAL A O 1
ATOM 1059 N N . SER A 1 195 ? 11.75300 58.54900 39.89100 1.000 52.60307 170 SER A N 1
ATOM 1060 C CA . SER A 1 195 ? 12.53100 57.84400 40.91500 1.000 56.07592 170 SER A CA 1
ATOM 1061 C C . SER A 1 195 ? 12.93500 58.76100 42.05500 1.000 52.60861 170 SER A C 1
ATOM 1062 O O . SER A 1 195 ? 12.84900 58.37700 43.23000 1.000 60.31825 170 SER A O 1
ATOM 1065 N N . LEU A 1 196 ? 13.40900 59.96300 41.72000 1.000 58.07879 171 LEU A N 1
ATOM 1066 C CA . LEU A 1 196 ? 13.82000 60.94700 42.71900 1.000 60.20393 171 LEU A CA 1
ATOM 1067 C C . LEU A 1 196 ? 12.69400 61.28600 43.68800 1.000 59.05498 171 LEU A C 1
ATOM 1068 O O . LEU A 1 196 ? 12.93600 61.47300 44.88500 1.000 69.43439 171 LEU A O 1
ATOM 1073 N N . LEU A 1 197 ? 11.46000 61.37800 43.19100 1.000 43.04048 172 LEU A N 1
ATOM 1074 C CA . LEU A 1 197 ? 10.32600 61.60900 44.07700 1.000 53.73495 172 LEU A CA 1
ATOM 1075 C C . LEU A 1 197 ? 10.06200 60.39700 44.96100 1.000 61.16555 172 LEU A C 1
ATOM 1076 O O . LEU A 1 197 ? 9.91200 60.52900 46.17900 1.000 61.70791 172 LEU A O 1
ATOM 1081 N N . VAL A 1 198 ? 10.02100 59.20200 44.35700 1.000 64.55840 173 VAL A N 1
ATOM 1082 C CA . VAL A 1 198 ? 9.68100 57.97200 45.07500 1.000 55.78072 173 VAL A CA 1
ATOM 1083 C C . VAL A 1 198 ? 10.68900 57.66200 46.19100 1.000 64.20025 173 VAL A C 1
ATOM 1084 O O . VAL A 1 198 ? 10.32900 57.03200 47.19500 1.000 74.69533 173 VAL A O 1
ATOM 1088 N N . ILE A 1 199 ? 11.94600 58.10100 46.07000 1.000 51.55680 174 ILE A N 1
ATOM 1089 C CA . ILE A 1 199 ? 12.91900 57.78600 47.11600 1.000 57.02141 174 ILE A CA 1
ATOM 1090 C C . ILE A 1 199 ? 13.11600 58.94300 48.09200 1.000 62.15852 174 ILE A C 1
ATOM 1091 O O . ILE A 1 199 ? 14.03000 58.88800 48.93100 1.000 67.59600 174 ILE A O 1
ATOM 1096 N N . LEU A 1 200 ? 12.28100 59.98000 48.02300 1.000 53.59840 175 LEU A N 1
ATOM 1097 C CA . LEU A 1 200 ? 12.36000 61.03100 49.03500 1.000 58.86403 175 LEU A CA 1
ATOM 1098 C C . LEU A 1 200 ? 12.35300 60.48000 50.45900 1.000 62.01768 175 LEU A C 1
ATOM 1099 O O . LEU A 1 200 ? 13.17300 60.95000 51.26800 1.000 66.34907 175 LEU A O 1
ATOM 1104 N N . PRO A 1 201 ? 11.51800 59.48900 50.82500 1.000 54.13031 176 PRO A N 1
ATOM 1105 C CA . PRO A 1 201 ? 11.61300 58.92400 52.18400 1.000 44.32449 176 PRO A CA 1
ATOM 1106 C C . PRO A 1 201 ? 13.00600 58.45300 52.57800 1.000 57.01305 176 PRO A C 1
ATOM 1107 O O . PRO A 1 201 ? 13.44000 58.73400 53.70500 1.000 53.24900 176 PRO A O 1
ATOM 1111 N N . ILE A 1 202 ? 13.70700 57.71500 51.70300 1.000 55.49725 177 ILE A N 1
ATOM 1112 C CA . ILE A 1 202 ? 15.06200 57.26900 52.03300 1.000 57.34639 177 ILE A CA 1
ATOM 1113 C C . ILE A 1 202 ? 15.94900 58.47400 52.29700 1.000 60.93085 177 ILE A C 1
ATOM 1114 O O . ILE A 1 202 ? 16.69600 58.52000 53.28200 1.000 68.29094 177 ILE A O 1
ATOM 1119 N N . MET A 1 203 ? 15.88200 59.46000 51.40300 1.000 64.74017 178 MET A N 1
ATOM 1120 C CA . MET A 1 203 ? 16.61300 60.70700 51.58700 1.000 62.20589 178 MET A CA 1
ATOM 1121 C C . MET A 1 203 ? 16.46600 61.22600 53.01100 1.000 58.04399 178 MET A C 1
ATOM 1122 O O . MET A 1 203 ? 17.45900 61.42500 53.71700 1.000 69.99874 178 MET A O 1
ATOM 1127 N N . ILE A 1 204 ? 15.22100 61.37700 53.47100 1.000 45.96845 179 ILE A N 1
ATOM 1128 C CA . ILE A 1 204 ? 14.96200 61.98800 54.76800 1.000 60.09877 179 ILE A CA 1
ATOM 1129 C C . ILE A 1 204 ? 15.45200 61.10800 55.91400 1.000 59.46535 179 ILE A C 1
ATOM 1130 O O . ILE A 1 204 ? 16.05700 61.60100 56.87200 1.000 60.52576 179 ILE A O 1
ATOM 1135 N N . TYR A 1 205 ? 15.21900 59.80200 55.84100 1.000 63.75793 180 TYR A N 1
ATOM 1136 C CA . TYR A 1 205 ? 15.33100 58.96700 57.02500 1.000 57.80560 180 TYR A CA 1
ATOM 1137 C C . TYR A 1 205 ? 16.52200 58.02600 57.02600 1.000 64.27248 180 TYR A C 1
ATOM 1138 O O . TYR A 1 205 ? 16.67800 57.27100 57.99800 1.000 71.34972 180 TYR A O 1
ATOM 1147 N N . ALA A 1 206 ? 17.36300 58.04200 55.98600 1.000 57.25358 181 ALA A N 1
ATOM 1148 C CA . ALA A 1 206 ? 18.61800 57.28700 56.02500 1.000 55.35568 181 ALA A CA 1
ATOM 1149 C C . ALA A 1 206 ? 19.54500 57.81600 57.12400 1.000 55.48942 181 ALA A C 1
ATOM 1150 O O . ALA A 1 206 ? 19.70500 59.03000 57.28600 1.000 53.39160 181 ALA A O 1
ATOM 1152 N N . GLY A 1 207 ? 20.14500 56.90400 57.88200 1.000 51.38858 182 GLY A N 1
ATOM 1153 C CA . GLY A 1 207 ? 21.00500 57.30400 58.98000 1.000 50.36538 182 GLY A CA 1
ATOM 1154 C C . GLY A 1 207 ? 21.72400 56.12700 59.61700 1.000 65.27222 182 GLY A C 1
ATOM 1155 O O . GLY A 1 207 ? 21.74700 55.01500 59.08000 1.000 63.25088 182 GLY A O 1
ATOM 1156 N N . LEU A 1 208 ? 22.30100 56.39000 60.79200 1.000 69.74918 183 LEU A N 1
ATOM 1157 C CA . LEU A 1 208 ? 23.08200 55.41200 61.54000 1.000 55.16696 183 LEU A CA 1
ATOM 1158 C C . LEU A 1 208 ? 22.28300 54.83300 62.69800 1.000 54.75429 183 LEU A C 1
ATOM 1159 O O . LEU A 1 208 ? 21.47400 55.52700 63.31500 1.000 67.87932 183 LEU A O 1
ATOM 1164 N N . ARG A 1 209 ? 22.50900 53.55000 62.97900 1.000 55.97538 184 ARG A N 1
ATOM 1165 C CA . ARG A 1 209 ? 21.87100 52.86500 64.09600 1.000 57.65796 184 ARG A CA 1
ATOM 1166 C C . ARG A 1 209 ? 22.90300 51.99400 64.80400 1.000 63.34778 184 ARG A C 1
ATOM 1167 O O . ARG A 1 209 ? 23.71300 51.33000 64.15400 1.000 71.80575 184 ARG A O 1
ATOM 1175 N N . SER A 1 210 ? 22.87800 52.01300 66.13400 1.000 57.72478 185 SER A N 1
ATOM 1176 C CA . SER A 1 210 ? 23.71700 51.12200 66.91600 1.000 58.99164 185 SER A CA 1
ATOM 1177 C C . SER A 1 210 ? 23.29200 49.66900 66.72200 1.000 63.28460 185 SER A C 1
ATOM 1178 O O . SER A 1 210 ? 22.15200 49.37500 66.36400 1.000 80.97781 185 SER A O 1
ATOM 1181 N N . ASN A 1 211 ? 24.22400 48.74900 66.95900 1.000 58.36232 186 ASN A N 1
ATOM 1182 C CA . ASN A 1 211 ? 23.92300 47.32000 66.88800 1.000 59.20686 186 ASN A CA 1
ATOM 1183 C C . ASN A 1 211 ? 24.45400 46.61200 68.13900 1.000 63.49772 186 ASN A C 1
ATOM 1184 O O . ASN A 1 211 ? 25.06200 47.22500 69.03300 1.000 60.94020 186 ASN A O 1
ATOM 1189 N N . GLN A 1 212 ? 24.18500 45.30200 68.19800 1.000 70.50070 187 GLN A N 1
ATOM 1190 C CA . GLN A 1 212 ? 24.54900 44.46600 69.33800 1.000 72.07658 187 GLN A CA 1
ATOM 1191 C C . GLN A 1 212 ? 26.04900 44.25800 69.47000 1.000 75.95671 187 GLN A C 1
ATOM 1192 O O . GLN A 1 212 ? 26.51400 43.87700 70.55100 1.000 89.38519 187 GLN A O 1
ATOM 1198 N N . TRP A 1 213 ? 26.80900 44.45800 68.39900 1.000 68.74783 188 TRP A N 1
ATOM 1199 C CA . TRP A 1 213 ? 28.25300 44.33700 68.47900 1.000 70.16643 188 TRP A CA 1
ATOM 1200 C C . TRP A 1 213 ? 28.92200 45.60400 69.00100 1.000 70.09301 188 TRP A C 1
ATOM 1201 O O . TRP A 1 213 ? 30.14700 45.61000 69.16400 1.000 67.99314 188 TRP A O 1
ATOM 1212 N N . GLY A 1 214 ? 28.16300 46.67000 69.26100 1.000 63.63538 189 GLY A N 1
ATOM 1213 C CA . GLY A 1 214 ? 28.74400 47.94100 69.65200 1.000 61.00770 189 GLY A CA 1
ATOM 1214 C C . GLY A 1 214 ? 29.16500 48.85200 68.51600 1.000 62.00786 189 GLY A C 1
ATOM 1215 O O . GLY A 1 214 ? 29.95700 49.77500 68.74500 1.000 66.02848 189 GLY A O 1
ATOM 1216 N N . ARG A 1 215 ? 28.65900 48.63200 67.30400 1.000 59.82618 190 ARG A N 1
ATOM 1217 C CA . ARG A 1 215 ? 29.05800 49.34700 66.09800 1.000 58.68867 190 ARG A CA 1
ATOM 1218 C C . ARG A 1 215 ? 27.84600 50.08800 65.53400 1.000 58.92174 190 ARG A C 1
ATOM 1219 O O . ARG A 1 215 ? 26.74800 50.02800 66.08400 1.000 59.49417 190 ARG A O 1
ATOM 1227 N N . SER A 1 216 ? 28.05000 50.79200 64.42700 1.000 57.79655 191 SER A N 1
ATOM 1228 C CA . SER A 1 216 ? 27.01000 51.59600 63.79600 1.000 64.14540 191 SER A CA 1
ATOM 1229 C C . SER A 1 216 ? 26.68100 51.02400 62.42300 1.000 61.17529 191 SER A C 1
ATOM 1230 O O . SER A 1 216 ? 27.58000 50.82700 61.60100 1.000 69.90197 191 SER A O 1
ATOM 1233 N N . SER A 1 217 ? 25.39900 50.75700 62.17800 1.000 59.25321 192 SER A N 1
ATOM 1234 C CA . SER A 1 217 ? 24.92700 50.36400 60.85400 1.000 58.85072 192 SER A CA 1
ATOM 1235 C C . SER A 1 217 ? 24.25900 51.53800 60.16200 1.000 63.67090 192 SER A C 1
ATOM 1236 O O . SER A 1 217 ? 23.55100 52.33300 60.79300 1.000 65.65704 192 SER A O 1
ATOM 1239 N N . CYS A 1 218 ? 24.53300 51.64900 58.86500 1.000 57.75426 193 CYS A N 1
ATOM 1240 C CA . CYS A 1 218 ? 23.77300 52.49500 57.96700 1.000 52.40426 193 CYS A CA 1
ATOM 1241 C C . CYS A 1 218 ? 22.50500 51.74400 57.57200 1.000 62.21431 193 CYS A C 1
ATOM 1242 O O . CYS A 1 218 ? 22.58400 50.60600 57.09700 1.000 62.43268 193 CYS A O 1
ATOM 1245 N N . THR A 1 219 ? 21.34600 52.34800 57.81200 1.000 59.51852 194 THR A N 1
ATOM 1246 C CA . THR A 1 219 ? 20.06300 51.74500 57.42500 1.000 71.23370 194 THR A CA 1
ATOM 1247 C C . THR A 1 219 ? 19.06100 52.87600 57.21000 1.000 65.13628 194 THR A C 1
ATOM 1248 O O . THR A 1 219 ? 19.44600 54.04000 57.05000 1.000 66.37905 194 THR A O 1
ATOM 1252 N N . ILE A 1 220 ? 17.77600 52.55600 57.19200 1.000 61.64390 195 ILE A N 1
ATOM 1253 C CA . ILE A 1 220 ? 16.74200 53.58300 57.23500 1.000 62.05834 195 ILE A CA 1
ATOM 1254 C C . ILE A 1 220 ? 16.20000 53.63600 58.65200 1.000 55.15145 195 ILE A C 1
ATOM 1255 O O . ILE A 1 220 ? 15.73100 52.62600 59.19100 1.000 57.76031 195 ILE A O 1
ATOM 1260 N N . ASN A 1 221 ? 16.31900 54.79900 59.27700 1.000 60.21827 196 ASN A N 1
ATOM 1261 C CA . ASN A 1 221 ? 15.82100 54.94000 60.63300 1.000 69.36411 196 ASN A CA 1
ATOM 1262 C C . ASN A 1 221 ? 14.30200 54.92000 60.61600 1.000 70.92606 196 ASN A C 1
ATOM 1263 O O . ASN A 1 221 ? 13.67000 55.36900 59.65700 1.000 80.48170 196 ASN A O 1
ATOM 1268 N N . TRP A 1 222 ? 13.71600 54.35400 61.65600 1.000 78.42771 197 TRP A N 1
ATOM 1269 C CA . TRP A 1 222 ? 12.26700 54.35600 61.75500 1.000 82.75801 197 TRP A CA 1
ATOM 1270 C C . TRP A 1 222 ? 11.77300 55.79400 61.90200 1.000 83.23296 197 TRP A C 1
ATOM 1271 O O . TRP A 1 222 ? 12.23800 56.52200 62.79700 1.000 82.09464 197 TRP A O 1
ATOM 1282 N N . PRO A 1 223 ? 10.85400 56.24400 61.05200 1.000 72.05555 198 PRO A N 1
ATOM 1283 C CA . PRO A 1 223 ? 10.38300 57.63300 61.14900 1.000 73.22521 198 PRO A CA 1
ATOM 1284 C C . PRO A 1 223 ? 9.52600 57.80900 62.39600 1.000 78.71642 198 PRO A C 1
ATOM 1285 O O . PRO A 1 223 ? 8.62100 57.01200 62.66100 1.000 88.12674 198 PRO A O 1
ATOM 1289 N N . GLY A 1 224 ? 9.83800 58.84000 63.18000 1.000 79.03967 199 GLY A N 1
ATOM 1290 C CA . GLY A 1 224 ? 9.21000 59.01900 64.47900 1.000 80.12335 199 GLY A CA 1
ATOM 1291 C C . GLY A 1 224 ? 9.45500 57.88600 65.46300 1.000 82.35424 199 GLY A C 1
ATOM 1292 O O . GLY A 1 224 ? 8.78200 57.80200 66.49700 1.000 94.05961 199 GLY A O 1
ATOM 1293 N N . GLU A 1 225 ? 10.40900 57.00400 65.15100 1.000 80.02910 200 GLU A N 1
ATOM 1294 C CA . GLU A 1 225 ? 10.76600 55.85300 65.98900 1.000 86.40975 200 GLU A CA 1
ATOM 1295 C C . GLU A 1 225 ? 9.62000 54.84100 66.12300 1.000 80.64252 200 GLU A C 1
ATOM 1296 O O . GLU A 1 225 ? 9.54700 54.09400 67.10200 1.000 85.54142 200 GLU A O 1
ATOM 1298 N N . SER A 1 226 ? 8.74100 54.77100 65.13100 1.000 74.33654 201 SER A N 1
ATOM 1299 C CA . SER A 1 226 ? 7.53800 53.94600 65.19100 1.000 86.23325 201 SER A CA 1
ATOM 1300 C C . SER A 1 226 ? 7.63700 52.80600 64.17500 1.000 81.68057 201 SER A C 1
ATOM 1301 O O . SER A 1 226 ? 7.83800 53.05100 62.97900 1.000 81.63042 201 SER A O 1
ATOM 1304 N N . GLY A 1 227 ? 7.50200 51.56500 64.65600 1.000 72.15256 202 GLY A N 1
ATOM 1305 C CA . GLY A 1 227 ? 7.49300 50.39700 63.79000 1.000 60.81777 202 GLY A CA 1
ATOM 1306 C C . GLY A 1 227 ? 6.37100 50.38900 62.77400 1.000 65.47790 202 GLY A C 1
ATOM 1307 O O . GLY A 1 227 ? 6.43400 49.60900 61.81300 1.000 54.70738 202 GLY A O 1
ATOM 1308 N N . ALA A 1 228 ? 5.35700 51.24500 62.96000 1.000 71.35879 203 ALA A N 1
ATOM 1309 C CA . ALA A 1 228 ? 4.27900 51.35300 61.98500 1.000 69.43068 203 ALA A CA 1
ATOM 1310 C C . ALA A 1 228 ? 4.76900 52.00000 60.70000 1.000 65.62899 203 ALA A C 1
ATOM 1311 O O . ALA A 1 228 ? 4.45800 51.52700 59.59700 1.000 57.81855 203 ALA A O 1
ATOM 1313 N N . TRP A 1 229 ? 5.53600 53.09000 60.82000 1.000 60.94113 204 TRP A N 1
ATOM 1314 C CA . TRP A 1 229 ? 5.97200 53.80400 59.62500 1.000 54.67300 204 TRP A CA 1
ATOM 1315 C C . TRP A 1 229 ? 7.05000 53.03000 58.87600 1.000 54.41594 204 TRP A C 1
ATOM 1316 O O . TRP A 1 229 ? 7.12300 53.11000 57.64400 1.000 53.14348 204 TRP A O 1
ATOM 1327 N N . TYR A 1 230 ? 7.88600 52.26700 59.58400 1.000 56.42208 205 TYR A N 1
ATOM 1328 C CA . TYR A 1 230 ? 8.79200 51.37900 58.87000 1.000 54.44395 205 TYR A CA 1
ATOM 1329 C C . TYR A 1 230 ? 8.00200 50.34400 58.08600 1.000 51.70666 205 TYR A C 1
ATOM 1330 O O . TYR A 1 230 ? 8.32900 50.04100 56.92800 1.000 55.84142 205 TYR A O 1
ATOM 1339 N N . THR A 1 231 ? 6.93800 49.81600 58.68900 1.000 51.00563 206 THR A N 1
ATOM 1340 C CA . THR A 1 231 ? 6.15500 48.78600 58.01900 1.000 51.72629 206 THR A CA 1
ATOM 1341 C C . THR A 1 231 ? 5.48700 49.33600 56.76800 1.000 47.67752 206 THR A C 1
ATOM 1342 O O . THR A 1 231 ? 5.55500 48.72500 55.69800 1.000 47.51849 206 THR A O 1
ATOM 1346 N N . GLY A 1 232 ? 4.88300 50.51900 56.87300 1.000 51.85687 207 GLY A N 1
ATOM 1347 C CA . GLY A 1 232 ? 4.32800 51.17300 55.69900 1.000 46.68506 207 GLY A CA 1
ATOM 1348 C C . GLY A 1 232 ? 5.34300 51.39500 54.59600 1.000 45.79451 207 GLY A C 1
ATOM 1349 O O . GLY A 1 232 ? 4.99300 51.35200 53.41600 1.000 44.74041 207 GLY A O 1
ATOM 1350 N N . PHE A 1 233 ? 6.61200 51.62300 54.96200 1.000 53.59367 208 PHE A N 1
ATOM 1351 C CA . PHE A 1 233 ? 7.65400 51.87100 53.96500 1.000 48.87197 208 PHE A CA 1
ATOM 1352 C C . PHE A 1 233 ? 8.05800 50.58800 53.26700 1.000 44.65674 208 PHE A C 1
ATOM 1353 O O . PHE A 1 233 ? 8.34800 50.59000 52.06700 1.000 47.63442 208 PHE A O 1
ATOM 1361 N N . ILE A 1 234 ? 8.07600 49.48000 53.99900 1.000 53.26280 209 ILE A N 1
ATOM 1362 C CA . ILE A 1 234 ? 8.22200 48.17500 53.35800 1.000 54.94765 209 ILE A CA 1
ATOM 1363 C C . ILE A 1 234 ? 7.11000 47.94800 52.33300 1.000 50.37535 209 ILE A C 1
ATOM 1364 O O . ILE A 1 234 ? 7.36800 47.51600 51.20700 1.000 59.07944 209 ILE A O 1
ATOM 1369 N N . ILE A 1 235 ? 5.85600 48.22800 52.70200 1.000 52.47286 210 ILE A N 1
ATOM 1370 C CA . ILE A 1 235 ? 4.73500 47.96700 51.79400 1.000 53.48452 210 ILE A CA 1
ATOM 1371 C C . ILE A 1 235 ? 4.84200 48.85800 50.55500 1.000 61.81411 210 ILE A C 1
ATOM 1372 O O . ILE A 1 235 ? 4.72300 48.39300 49.40900 1.000 59.54872 210 ILE A O 1
ATOM 1377 N N . TYR A 1 236 ? 5.08000 50.15000 50.78100 1.000 47.72883 211 TYR A N 1
ATOM 1378 C CA . TYR A 1 236 ? 5.38600 51.11500 49.73400 1.000 43.27600 211 TYR A CA 1
ATOM 1379 C C . TYR A 1 236 ? 6.46100 50.61200 48.77000 1.000 47.33922 211 TYR A C 1
ATOM 1380 O O . TYR A 1 236 ? 6.25600 50.59100 47.55000 1.000 57.98957 211 TYR A O 1
ATOM 1389 N N . THR A 1 237 ? 7.62900 50.22100 49.28900 1.000 52.82908 212 THR A N 1
ATOM 1390 C CA . THR A 1 237 ? 8.69600 49.81000 48.37500 1.000 54.79932 212 THR A CA 1
ATOM 1391 C C . THR A 1 237 ? 8.34800 48.53000 47.63700 1.000 49.81357 212 THR A C 1
ATOM 1392 O O . THR A 1 237 ? 8.81100 48.33500 46.50900 1.000 60.13500 212 THR A O 1
ATOM 1396 N N . PHE A 1 238 ? 7.53500 47.65700 48.24000 1.000 48.84293 213 PHE A N 1
ATOM 1397 C CA . PHE A 1 238 ? 7.19300 46.39300 47.58400 1.000 50.67945 213 PHE A CA 1
ATOM 1398 C C . PHE A 1 238 ? 6.20300 46.61400 46.44800 1.000 61.17753 213 PHE A C 1
ATOM 1399 O O . PHE A 1 238 ? 6.25700 45.92600 45.42100 1.000 56.97355 213 PHE A O 1
ATOM 1407 N N . ILE A 1 239 ? 5.30400 47.58700 46.61500 1.000 65.73478 214 ILE A N 1
ATOM 1408 C CA . ILE A 1 239 ? 4.27000 47.87700 45.62200 1.000 51.42881 214 ILE A CA 1
ATOM 1409 C C . ILE A 1 239 ? 4.84300 48.67600 44.45900 1.000 54.97272 214 ILE A C 1
ATOM 1410 O O . ILE A 1 239 ? 4.63400 48.32700 43.29100 1.000 56.52034 214 ILE A O 1
ATOM 1415 N N . LEU A 1 240 ? 5.56600 49.76300 44.75600 1.000 46.86254 215 LEU A N 1
ATOM 1416 C CA . LEU A 1 240 ? 6.11800 50.59400 43.69200 1.000 46.67437 215 LEU A CA 1
ATOM 1417 C C . LEU A 1 240 ? 7.37400 49.97900 43.07900 1.000 51.03203 215 LEU A C 1
ATOM 1418 O O . LEU A 1 240 ? 7.63100 50.13700 41.87800 1.000 50.36671 215 LEU A O 1
ATOM 1423 N N . GLY A 1 241 ? 8.17100 49.28400 43.86800 1.000 45.81034 216 GLY A N 1
ATOM 1424 C CA . GLY A 1 241 ? 9.37700 48.76800 43.26900 1.000 42.17366 216 GLY A CA 1
ATOM 1425 C C . GLY A 1 241 ? 9.26500 47.41300 42.62800 1.000 41.76677 216 GLY A C 1
ATOM 1426 O O . GLY A 1 241 ? 10.22600 46.95700 42.01600 1.000 46.24613 216 GLY A O 1
ATOM 1427 N N . PHE A 1 242 ? 8.12500 46.74300 42.73200 1.000 46.55007 217 PHE A N 1
ATOM 1428 C CA . PHE A 1 242 ? 8.13100 45.33600 42.36500 1.000 54.40818 217 PHE A CA 1
ATOM 1429 C C . PHE A 1 242 ? 6.77800 44.87200 41.83500 1.000 58.68865 217 PHE A C 1
ATOM 1430 O O . PHE A 1 242 ? 6.68700 44.40000 40.69400 1.000 58.47752 217 PHE A O 1
ATOM 1438 N N . LEU A 1 243 ? 5.71900 45.02400 42.64000 1.000 51.25995 218 LEU A N 1
ATOM 1439 C CA . LEU A 1 243 ? 4.42800 44.43400 42.29200 1.000 50.44511 218 LEU A CA 1
ATOM 1440 C C . LEU A 1 243 ? 3.75100 45.16500 41.13500 1.000 53.76477 218 LEU A C 1
ATOM 1441 O O . LEU A 1 243 ? 3.22500 44.53400 40.21200 1.000 46.63531 218 LEU A O 1
ATOM 1446 N N . VAL A 1 244 ? 3.72500 46.49000 41.17900 1.000 54.56330 219 VAL A N 1
ATOM 1447 C CA . VAL A 1 244 ? 3.05500 47.28900 40.15200 1.000 48.69516 219 VAL A CA 1
ATOM 1448 C C . VAL A 1 244 ? 3.83000 47.24700 38.83000 1.000 44.53658 219 VAL A C 1
ATOM 1449 O O . VAL A 1 244 ? 3.22000 47.00200 37.78500 1.000 56.00639 219 VAL A O 1
ATOM 1453 N N . PRO A 1 245 ? 5.15100 47.45600 38.79800 1.000 45.29178 220 PRO A N 1
ATOM 1454 C CA . PRO A 1 245 ? 5.86800 47.25500 37.51800 1.000 58.50480 220 PRO A CA 1
ATOM 1455 C C . PRO A 1 245 ? 5.65600 45.88400 36.89900 1.000 52.17174 220 PRO A C 1
ATOM 1456 O O . PRO A 1 245 ? 5.34300 45.78100 35.70200 1.000 55.61520 220 PRO A O 1
ATOM 1460 N N . LEU A 1 246 ? 5.82400 44.82200 37.68800 1.000 49.56829 221 LEU A N 1
ATOM 1461 C CA . LEU A 1 246 ? 5.69800 43.47100 37.15900 1.000 40.90093 221 LEU A CA 1
ATOM 1462 C C . LEU A 1 246 ? 4.29900 43.19500 36.65900 1.000 42.00999 221 LEU A C 1
ATOM 1463 O O . LEU A 1 246 ? 4.12500 42.50700 35.64900 1.000 58.20421 221 LEU A O 1
ATOM 1468 N N . THR A 1 247 ? 3.28200 43.70500 37.35200 1.000 42.88124 222 THR A N 1
ATOM 1469 C CA . THR A 1 247 ? 1.92200 43.54300 36.84500 1.000 48.51924 222 THR A CA 1
ATOM 1470 C C . THR A 1 247 ? 1.77900 44.21700 35.48400 1.000 52.01181 222 THR A C 1
ATOM 1471 O O . THR A 1 247 ? 1.14800 43.66700 34.57400 1.000 51.92261 222 THR A O 1
ATOM 1475 N N . ILE A 1 248 ? 2.36900 45.40800 35.32700 1.000 47.45861 223 ILE A N 1
ATOM 1476 C CA . ILE A 1 248 ? 2.31600 46.10300 34.04500 1.000 44.52978 223 ILE A CA 1
ATOM 1477 C C . ILE A 1 248 ? 3.09700 45.33000 32.98800 1.000 44.11125 223 ILE A C 1
ATOM 1478 O O . ILE A 1 248 ? 2.64400 45.17300 31.84700 1.000 45.15410 223 ILE A O 1
ATOM 1483 N N . ILE A 1 249 ? 4.28200 44.84000 33.34100 1.000 43.67353 224 ILE A N 1
ATOM 1484 C CA . ILE A 1 249 ? 5.10700 44.14700 32.35300 1.000 54.03023 224 ILE A CA 1
ATOM 1485 C C . ILE A 1 249 ? 4.41700 42.86000 31.89000 1.000 63.72887 224 ILE A C 1
ATOM 1486 O O . ILE A 1 249 ? 4.31400 42.59600 30.67900 1.000 56.60543 224 ILE A O 1
ATOM 1491 N N . CYS A 1 250 ? 3.86300 42.07900 32.84000 1.000 57.76060 225 CYS A N 1
ATOM 1492 C CA . CYS A 1 250 ? 3.29500 40.77300 32.49800 1.000 48.81293 225 CYS A CA 1
ATOM 1493 C C . CYS A 1 250 ? 1.98300 40.89500 31.73800 1.000 48.29689 225 CYS A C 1
ATOM 1494 O O . CYS A 1 250 ? 1.68700 40.06100 30.87600 1.000 45.55203 225 CYS A O 1
ATOM 1497 N N . LEU A 1 251 ? 1.17300 41.90300 32.04000 1.000 46.89239 226 LEU A N 1
ATOM 1498 C CA . LEU A 1 251 ? 0.00100 42.12000 31.20500 1.000 49.58893 226 LEU A CA 1
ATOM 1499 C C . LEU A 1 251 ? 0.41300 42.49800 29.79300 1.000 51.35305 226 LEU A C 1
ATOM 1500 O O . LEU A 1 251 ? -0.16400 42.00500 28.81300 1.000 56.04921 226 LEU A O 1
ATOM 1505 N N . CYS A 1 252 ? 1.43400 43.34500 29.68000 1.000 47.21781 227 CYS A N 1
ATOM 1506 C CA . CYS A 1 252 ? 1.97800 43.71000 28.38100 1.000 50.78510 227 CYS A CA 1
ATOM 1507 C C . CYS A 1 252 ? 2.40800 42.48400 27.59000 1.000 50.78013 227 CYS A C 1
ATOM 1508 O O . CYS A 1 252 ? 2.17800 42.40200 26.38200 1.000 52.72007 227 CYS A O 1
ATOM 1511 N N . TYR A 1 253 ? 3.04700 41.52900 28.25100 1.000 54.68639 228 TYR A N 1
ATOM 1512 C CA . TYR A 1 253 ? 3.55600 40.36900 27.54000 1.000 51.77584 228 TYR A CA 1
ATOM 1513 C C . TYR A 1 253 ? 2.48200 39.31700 27.31600 1.000 55.67816 228 TYR A C 1
ATOM 1514 O O . TYR A 1 253 ? 2.57200 38.55200 26.35100 1.000 56.70029 228 TYR A O 1
ATOM 1523 N N . LEU A 1 254 ? 1.47200 39.26300 28.18600 1.000 50.33533 229 LEU A N 1
ATOM 1524 C CA . LEU A 1 254 ? 0.29900 38.44000 27.90900 1.000 47.00403 229 LEU A CA 1
ATOM 1525 C C . LEU A 1 254 ? -0.43100 38.93900 26.67300 1.000 48.68536 229 LEU A C 1
ATOM 1526 O O . LEU A 1 254 ? -0.85700 38.14400 25.83000 1.000 57.07214 229 LEU A O 1
ATOM 1531 N N . PHE A 1 255 ? -0.57500 40.25700 26.53600 1.000 57.28304 230 PHE A N 1
ATOM 1532 C CA . PHE A 1 255 ? -1.21600 40.78600 25.33900 1.000 53.81458 230 PHE A CA 1
ATOM 1533 C C . PHE A 1 255 ? -0.36600 40.52100 24.10600 1.000 54.50309 230 PHE A C 1
ATOM 1534 O O . PHE A 1 255 ? -0.91000 40.29300 23.01800 1.000 52.04697 230 PHE A O 1
ATOM 1542 N N . ILE A 1 256 ? 0.96300 40.54000 24.25900 1.000 49.86931 231 ILE A N 1
ATOM 1543 C CA . ILE A 1 256 ? 1.85600 40.26500 23.13500 1.000 53.73206 231 ILE A CA 1
ATOM 1544 C C . ILE A 1 256 ? 1.69800 38.82000 22.66600 1.000 62.91416 231 ILE A C 1
ATOM 1545 O O . ILE A 1 256 ? 1.59100 38.54500 21.46300 1.000 63.25378 231 ILE A O 1
ATOM 1550 N N . ILE A 1 257 ? 1.68400 37.87300 23.60500 1.000 58.40832 232 ILE A N 1
ATOM 1551 C CA . ILE A 1 257 ? 1.63500 36.48400 23.17400 1.000 64.09094 232 ILE A CA 1
ATOM 1552 C C . ILE A 1 257 ? 0.23200 36.09900 22.70000 1.000 74.57029 232 ILE A C 1
ATOM 1553 O O . ILE A 1 257 ? 0.09700 35.32800 21.74300 1.000 78.78660 232 ILE A O 1
ATOM 1558 N N . ILE A 1 258 ? -0.83000 36.64100 23.30600 1.000 73.45716 233 ILE A N 1
ATOM 1559 C CA . ILE A 1 258 ? -2.16200 36.45400 22.73000 1.000 65.50707 233 ILE A CA 1
ATOM 1560 C C . ILE A 1 258 ? -2.18000 36.93700 21.28000 1.000 64.65680 233 ILE A C 1
ATOM 1561 O O . ILE A 1 258 ? -2.63000 36.23100 20.37000 1.000 63.59183 233 ILE A O 1
ATOM 1566 N N . LYS A 1 259 ? -1.64800 38.13500 21.04600 1.000 64.74375 234 LYS A N 1
ATOM 1567 C CA . LYS A 1 259 ? -1.67400 38.74600 19.72000 1.000 62.45744 234 LYS A CA 1
ATOM 1568 C C . LYS A 1 259 ? -0.94000 37.89500 18.69200 1.000 65.84967 234 LYS A C 1
ATOM 1569 O O . LYS A 1 259 ? -1.41600 37.70900 17.56600 1.000 69.06792 234 LYS A O 1
ATOM 1575 N N . VAL A 1 260 ? 0.23800 37.39300 19.05500 1.000 66.43050 235 VAL A N 1
ATOM 1576 C CA . VAL A 1 260 ? 1.06200 36.66800 18.09300 1.000 59.39918 235 VAL A CA 1
ATOM 1577 C C . VAL A 1 260 ? 0.36400 35.39000 17.66500 1.000 62.71288 235 VAL A C 1
ATOM 1578 O O . VAL A 1 260 ? 0.17400 35.13600 16.47200 1.000 77.13368 235 VAL A O 1
ATOM 1582 N N . LYS A 1 261 ? -0.05800 34.58000 18.63600 1.000 65.90587 236 LYS A N 1
ATOM 1583 C CA . LYS A 1 261 ? -0.84600 33.39900 18.32100 1.000 62.65073 236 LYS A CA 1
ATOM 1584 C C . LYS A 1 261 ? -2.10600 33.77200 17.54700 1.000 78.00480 236 LYS A C 1
ATOM 1585 O O . LYS A 1 261 ? -2.59000 32.98100 16.72900 1.000 81.53861 236 LYS A O 1
ATOM 1591 N N . SER A 1 262 ? -2.63500 34.98100 17.76600 1.000 77.56051 237 SER A N 1
ATOM 1592 C CA . SER A 1 262 ? -3.82200 35.40800 17.03500 1.000 79.34346 237 SER A CA 1
ATOM 1593 C C . SER A 1 262 ? -3.53100 35.61700 15.55600 1.000 76.18447 237 SER A C 1
ATOM 1594 O O . SER A 1 262 ? -4.45400 35.54300 14.73900 1.000 69.47659 237 SER A O 1
ATOM 1597 N N . SER A 1 263 ? -2.27900 35.88800 15.19700 1.000 70.25733 238 SER A N 1
ATOM 1598 C CA . SER A 1 263 ? -1.90700 35.96600 13.80100 1.000 65.55122 238 SER A CA 1
ATOM 1599 C C . SER A 1 263 ? -1.73200 34.55600 13.26700 1.000 77.20916 238 SER A C 1
ATOM 1600 O O . SER A 1 263 ? -1.94400 33.57000 13.97200 1.000 93.18358 238 SER A O 1
ATOM 1603 N N . GLY A 1 264 ? -1.33400 34.44100 12.01500 1.000 77.81211 239 GLY A N 1
ATOM 1604 C CA . GLY A 1 264 ? -1.13100 33.10100 11.51800 1.000 74.45767 239 GLY A CA 1
ATOM 1605 C C . GLY A 1 264 ? 0.29900 32.62700 11.56100 1.000 69.30465 239 GLY A C 1
ATOM 1606 O O . GLY A 1 264 ? 0.61600 31.59700 10.95800 1.000 74.24634 239 GLY A O 1
ATOM 1607 N N . ALA A 1 265 ? 1.17900 33.35000 12.25500 1.000 69.90136 1000 ALA A N 1
ATOM 1608 C CA . ALA A 1 265 ? 2.59900 33.03000 12.19000 1.000 68.04395 1000 ALA A CA 1
ATOM 1609 C C . ALA A 1 265 ? 2.88400 31.62600 12.70900 1.000 70.41934 1000 ALA A C 1
ATOM 1610 O O . ALA A 1 265 ? 3.84000 30.98000 12.26600 1.000 76.79732 1000 ALA A O 1
ATOM 1612 N N . SER A 1 266 ? 2.05800 31.12500 13.61900 1.000 66.83932 1001 SER A N 1
ATOM 1613 C CA . SER A 1 266 ? 2.29300 29.83200 14.22900 1.000 73.11108 1001 SER A CA 1
ATOM 1614 C C . SER A 1 266 ? 1.08800 28.92900 14.00800 1.000 70.29751 1001 SER A C 1
ATOM 1615 O O . SER A 1 266 ? -0.05000 29.40300 13.88600 1.000 66.55566 1001 SER A O 1
ATOM 1618 N N . THR A 1 267 ? 1.35900 27.62400 13.95400 1.000 68.78240 1002 THR A N 1
ATOM 1619 C CA . THR A 1 267 ? 0.30700 26.62400 13.80600 1.000 66.02089 1002 THR A CA 1
ATOM 1620 C C . THR A 1 267 ? -0.46100 26.45600 15.11000 1.000 61.50747 1002 THR A C 1
ATOM 1621 O O . THR A 1 267 ? 0.08700 26.60700 16.20200 1.000 72.55456 1002 THR A O 1
ATOM 1625 N N . ASP A 1 268 ? -1.74000 26.11000 14.98700 1.000 60.07747 1003 ASP A N 1
ATOM 1626 C CA . ASP A 1 268 ? -2.62700 26.04300 16.13800 1.000 55.34072 1003 ASP A CA 1
ATOM 1627 C C . ASP A 1 268 ? -3.53900 24.82700 16.10200 1.000 59.19603 1003 ASP A C 1
ATOM 1628 O O . ASP A 1 268 ? -4.61200 24.85000 16.71000 1.000 57.69591 1003 ASP A O 1
ATOM 1633 N N . TYR A 1 269 ? -3.14400 23.75900 15.40200 1.000 69.50056 1004 TYR A N 1
ATOM 1634 C CA . TYR A 1 269 ? -3.97500 22.55800 15.31500 1.000 67.04516 1004 TYR A CA 1
ATOM 1635 C C . TYR A 1 269 ? -3.10300 21.30500 15.25400 1.000 62.34060 1004 TYR A C 1
ATOM 1636 O O . TYR A 1 269 ? -2.02300 21.29700 14.65000 1.000 56.73090 1004 TYR A O 1
ATOM 1645 N N . TRP A 1 270 ? -3.59000 20.23800 15.87600 1.000 67.71796 1005 TRP A N 1
ATOM 1646 C CA . TRP A 1 270 ? -2.83300 18.99300 16.00000 1.000 65.98997 1005 TRP A CA 1
ATOM 1647 C C . TRP A 1 270 ? -3.70300 17.82700 15.54600 1.000 56.30618 1005 TRP A C 1
ATOM 1648 O O . TRP A 1 270 ? -4.75500 17.56100 16.13700 1.000 53.34699 1005 TRP A O 1
ATOM 1659 N N . GLN A 1 271 ? -3.26600 17.14900 14.48900 1.000 50.58080 1006 GLN A N 1
ATOM 1660 C CA . GLN A 1 271 ? -4.01000 16.06000 13.87800 1.000 57.21729 1006 GLN A CA 1
ATOM 1661 C C . GLN A 1 271 ? -3.24900 14.76900 14.15500 1.000 50.37954 1006 GLN A C 1
ATOM 1662 O O . GLN A 1 271 ? -2.05700 14.67300 13.85100 1.000 60.24903 1006 GLN A O 1
ATOM 1668 N N . ASN A 1 272 ? -3.91200 13.79800 14.78100 1.000 53.65709 1007 ASN A N 1
ATOM 1669 C CA . ASN A 1 272 ? -3.26900 12.50200 15.08900 1.000 49.56644 1007 ASN A CA 1
ATOM 1670 C C . ASN A 1 272 ? -4.35900 11.43200 15.00000 1.000 49.92236 1007 ASN A C 1
ATOM 1671 O O . ASN A 1 272 ? -4.89100 10.94400 15.97900 1.000 49.65887 1007 ASN A O 1
ATOM 1676 N N . TRP A 1 273 ? -4.70400 11.08100 13.77000 1.000 53.03380 1008 TRP A N 1
ATOM 1677 C CA . TRP A 1 273 ? -5.81000 10.19700 13.46800 1.000 47.23716 1008 TRP A CA 1
ATOM 1678 C C . TRP A 1 273 ? -5.27800 8.86000 12.97000 1.000 48.74304 1008 TRP A C 1
ATOM 1679 O O . TRP A 1 273 ? -4.51800 8.80300 11.99600 1.000 56.22484 1008 TRP A O 1
ATOM 1690 N N . THR A 1 274 ? -5.70000 7.79100 13.62700 1.000 46.77737 1009 THR A N 1
ATOM 1691 C CA . THR A 1 274 ? -5.41400 6.43700 13.19100 1.000 49.63682 1009 THR A CA 1
ATOM 1692 C C . THR A 1 274 ? -6.70800 5.64300 13.10100 1.000 56.04845 1009 THR A C 1
ATOM 1693 O O . THR A 1 274 ? -7.59400 5.76200 13.95900 1.000 67.21159 1009 THR A O 1
ATOM 1697 N N . PHE A 1 275 ? -6.80500 4.84600 12.04400 1.000 55.33363 1010 PHE A N 1
ATOM 1698 C CA . PHE A 1 275 ? -7.99500 4.05100 11.86200 1.000 54.69796 1010 PHE A CA 1
ATOM 1699 C C . PHE A 1 275 ? -7.93400 2.86600 12.81800 1.000 59.84870 1010 PHE A C 1
ATOM 1700 O O . PHE A 1 275 ? -8.91100 2.54600 13.50900 1.000 51.15269 1010 PHE A O 1
ATOM 1708 N N . GLY A 1 276 ? -6.77100 2.22700 12.91300 1.000 69.05044 1011 GLY A N 1
ATOM 1709 C CA . GLY A 1 276 ? -6.54800 1.34400 14.04700 1.000 56.82168 1011 GLY A CA 1
ATOM 1710 C C . GLY A 1 276 ? -5.55500 0.21100 13.95600 1.000 54.92183 1011 GLY A C 1
ATOM 1711 O O . GLY A 1 276 ? -5.14200 -0.30500 14.99700 1.000 67.18902 1011 GLY A O 1
ATOM 1712 N N . GLY A 1 277 ? -5.19100 -0.22300 12.75400 1.000 53.55898 1012 GLY A N 1
ATOM 1713 C CA . GLY A 1 277 ? -4.22100 -1.29500 12.62500 1.000 50.74812 1012 GLY A CA 1
ATOM 1714 C C . GLY A 1 277 ? -2.78200 -0.79200 12.69000 1.000 56.09558 1012 GLY A C 1
ATOM 1715 O O . GLY A 1 277 ? -2.45200 0.29200 12.20000 1.000 51.58194 1012 GLY A O 1
ATOM 1716 N N . GLY A 1 278 ? -1.91100 -1.61900 13.30000 1.000 53.23658 1013 GLY A N 1
ATOM 1717 C CA . GLY A 1 278 ? -0.49100 -1.31800 13.42300 1.000 50.22784 1013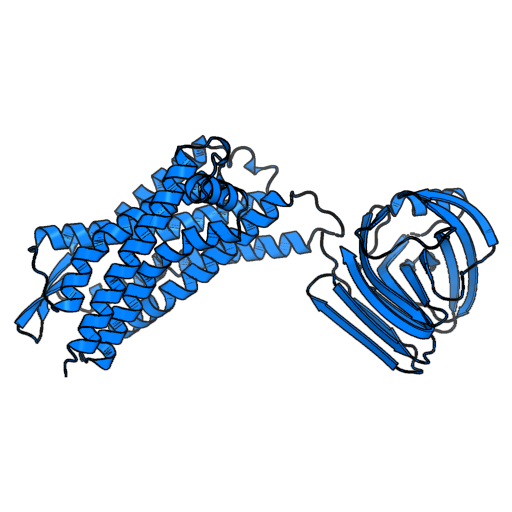 GLY A CA 1
ATOM 1718 C C . GLY A 1 278 ? -0.20200 -0.30400 14.51800 1.000 45.91668 1013 GLY A C 1
ATOM 1719 O O . GLY A 1 278 ? -1.02800 -0.04900 15.38800 1.000 45.46106 1013 GLY A O 1
ATOM 1720 N N . ILE A 1 279 ? 0.99100 0.28800 14.46900 1.000 43.05068 1014 ILE A N 1
ATOM 1721 C CA . ILE A 1 279 ? 1.40600 1.25100 15.48500 1.000 51.89081 1014 ILE A CA 1
ATOM 1722 C C . ILE A 1 279 ? 1.71400 2.58400 14.82900 1.000 47.99788 1014 ILE A C 1
ATOM 1723 O O . ILE A 1 279 ? 2.52100 2.65300 13.90000 1.000 57.99718 1014 ILE A O 1
ATOM 1728 N N . VAL A 1 280 ? 1.07400 3.63700 15.32800 1.000 59.49842 1015 VAL A N 1
ATOM 1729 C CA . VAL A 1 280 ? 1.25000 5.00600 14.84500 1.000 56.46474 1015 VAL A CA 1
ATOM 1730 C C . VAL A 1 280 ? 1.70800 5.82400 16.05100 1.000 53.03568 1015 VAL A C 1
ATOM 1731 O O . VAL A 1 280 ? 0.89800 6.35300 16.81700 1.000 47.71210 1015 VAL A O 1
ATOM 1735 N N . ASN A 1 281 ? 3.02500 5.92900 16.23900 1.000 46.31055 1016 ASN A N 1
ATOM 1736 C CA . ASN A 1 281 ? 3.59600 6.59000 17.41800 1.000 49.20108 1016 ASN A CA 1
ATOM 1737 C C . ASN A 1 281 ? 3.97800 8.03300 17.07400 1.000 44.35393 1016 ASN A C 1
ATOM 1738 O 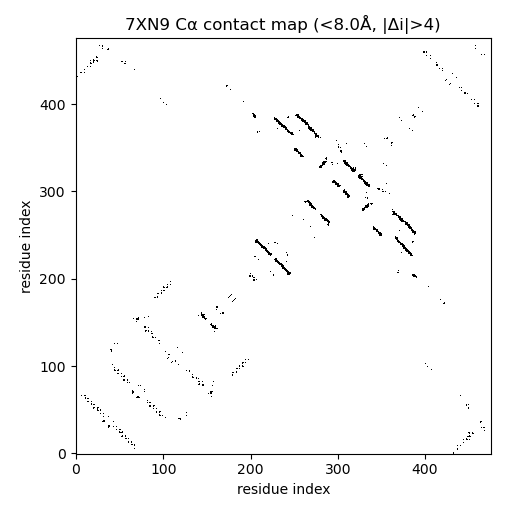O . ASN A 1 281 ? 5.04300 8.30500 16.53400 1.000 48.96180 1016 ASN A O 1
ATOM 1743 N N . ALA A 1 282 ? 3.10000 8.97000 17.40400 1.000 47.42391 1017 ALA A N 1
ATOM 1744 C CA . ALA A 1 282 ? 3.22600 10.35300 16.96500 1.000 47.70654 1017 ALA A CA 1
ATOM 1745 C C . ALA A 1 282 ? 3.47300 11.26400 18.15700 1.000 53.26249 1017 ALA A C 1
ATOM 1746 O O . ALA A 1 282 ? 2.69700 11.25600 19.11900 1.000 64.02161 1017 ALA A O 1
ATOM 1748 N N . VAL A 1 283 ? 4.53200 12.06900 18.07500 1.000 53.73337 1018 VAL A N 1
ATOM 1749 C CA . VAL A 1 283 ? 4.91600 13.00000 19.13500 1.000 55.37698 1018 VAL A CA 1
ATOM 1750 C C . VAL A 1 283 ? 4.48100 14.40900 18.75300 1.000 52.65333 1018 VAL A C 1
ATOM 1751 O O . VAL A 1 283 ? 4.84000 14.90400 17.67800 1.000 51.43613 1018 VAL A O 1
ATOM 1755 N N . ASN A 1 284 ? 3.72500 15.06500 19.63500 1.000 56.79828 1019 ASN A N 1
ATOM 1756 C CA . ASN A 1 284 ? 3.34700 16.47600 19.45400 1.000 54.65846 1019 ASN A CA 1
ATOM 1757 C C . ASN A 1 284 ? 4.44500 17.34600 20.07300 1.000 60.46798 1019 ASN A C 1
ATOM 1758 O O . ASN A 1 284 ? 4.37100 17.76600 21.23200 1.000 52.19501 1019 ASN A O 1
ATOM 1763 N N . GLY A 1 285 ? 5.46100 17.64100 19.26700 1.000 55.74824 1020 GLY A N 1
ATOM 1764 C CA . GLY A 1 285 ? 6.66500 18.28800 19.73200 1.000 61.81530 1020 GLY A CA 1
ATOM 1765 C C . GLY A 1 285 ? 6.50500 19.78300 19.96700 1.000 66.88993 1020 GLY A C 1
ATOM 1766 O O . GLY A 1 285 ? 5.40600 20.33800 19.98700 1.000 55.80762 1020 GLY A O 1
ATOM 1767 N N . SER A 1 286 ? 7.66400 20.43700 20.13300 1.000 75.99095 1021 SER A N 1
ATOM 1768 C CA . SER A 1 286 ? 7.73200 21.83800 20.54900 1.000 81.18813 1021 SER A CA 1
ATOM 1769 C C . SER A 1 286 ? 7.33200 22.76300 19.40500 1.000 80.00832 1021 SER A C 1
ATOM 1770 O O . SER A 1 286 ? 7.99500 22.79100 18.36100 1.000 81.43101 1021 SER A O 1
ATOM 1773 N N . GLY A 1 287 ? 6.26600 23.53700 19.61200 1.000 74.48559 1022 GLY A N 1
ATOM 1774 C CA . GLY A 1 287 ? 5.87400 24.55200 18.65500 1.000 73.50384 1022 GLY A CA 1
ATOM 1775 C C . GLY A 1 287 ? 5.17100 23.99000 17.43600 1.000 82.81258 1022 GLY A C 1
ATOM 1776 O O . GLY A 1 287 ? 4.08800 23.40900 17.55300 1.000 87.85665 1022 GLY A O 1
ATOM 1777 N N . GLY A 1 288 ? 5.76400 24.16600 16.25800 1.000 81.30537 1023 GLY A N 1
ATOM 1778 C CA . GLY A 1 288 ? 5.23000 23.61800 15.02900 1.000 71.07470 1023 GLY A CA 1
ATOM 1779 C C . GLY A 1 288 ? 5.83600 22.29700 14.60100 1.000 72.03063 1023 GLY A C 1
ATOM 1780 O O . GLY A 1 288 ? 5.53800 21.82900 13.49700 1.000 70.33842 1023 GLY A O 1
ATOM 1781 N N . ASN A 1 289 ? 6.66500 21.67400 15.43900 1.000 71.81439 1024 ASN A N 1
ATOM 1782 C CA . ASN A 1 289 ? 7.32500 20.41300 15.12000 1.000 64.47866 1024 ASN A CA 1
ATOM 1783 C C . ASN A 1 289 ? 6.47500 19.21500 15.55500 1.000 68.72651 1024 ASN A C 1
ATOM 1784 O O . ASN A 1 289 ? 5.76800 19.25600 16.56500 1.000 67.18723 1024 ASN A O 1
ATOM 1789 N N . TYR A 1 290 ? 6.51900 18.15400 14.75600 1.000 68.67500 1025 TYR A N 1
ATOM 1790 C CA . TYR A 1 290 ? 5.96000 16.87200 15.16000 1.000 55.74553 1025 TYR A CA 1
ATOM 1791 C C . TYR A 1 290 ? 6.81300 15.76900 14.55900 1.000 47.43907 1025 TYR A C 1
ATOM 1792 O O . TYR A 1 290 ? 7.57600 15.99300 13.62000 1.000 47.86450 1025 TYR A O 1
ATOM 1801 N N . SER A 1 291 ? 6.68400 14.57100 15.12100 1.000 48.83746 1026 SER A N 1
ATOM 1802 C CA . SER A 1 291 ? 7.31800 13.38300 14.56300 1.000 45.97776 1026 SER A CA 1
ATOM 1803 C C . SER A 1 291 ? 6.31600 12.24500 14.53900 1.000 46.23881 1026 SER A C 1
ATOM 1804 O O . SER A 1 291 ? 5.40900 12.17200 15.37600 1.000 49.98002 1026 SER A O 1
ATOM 1807 N N . VAL A 1 292 ? 6.49100 11.33400 13.59700 1.000 43.98997 1027 VAL A N 1
ATOM 1808 C CA . VAL A 1 292 ? 5.71000 10.10600 13.62700 1.000 54.48356 1027 VAL A CA 1
ATOM 1809 C C . VAL A 1 292 ? 6.62300 8.92300 13.33400 1.000 43.94461 1027 VAL A C 1
ATOM 1810 O O . VAL A 1 292 ? 7.50500 8.99100 12.47800 1.000 45.50558 1027 VAL A O 1
ATOM 1814 N N . ASN A 1 293 ? 6.42700 7.84900 14.08400 1.000 48.26040 1028 ASN A N 1
ATOM 1815 C CA . ASN A 1 293 ? 6.96900 6.53700 13.77700 1.000 43.54116 1028 ASN A CA 1
ATOM 1816 C C . ASN A 1 293 ? 5.79200 5.58400 13.63100 1.000 48.29009 1028 ASN A C 1
ATOM 1817 O O . ASN A 1 293 ? 4.96500 5.46000 14.54600 1.000 44.95601 1028 ASN A O 1
ATOM 1822 N N . TRP A 1 294 ? 5.69300 4.95100 12.46200 1.000 47.02490 1029 TRP A N 1
ATOM 1823 C CA . TRP A 1 294 ? 4.59300 4.05700 12.16200 1.000 44.17740 1029 TRP A CA 1
ATOM 1824 C C . TRP A 1 294 ? 5.11200 2.74500 11.57500 1.000 45.84851 1029 TRP A C 1
ATOM 1825 O O . TRP A 1 294 ? 6.20800 2.68900 11.00300 1.000 49.20235 1029 TRP A O 1
ATOM 1836 N N . SER A 1 295 ? 4.33300 1.67100 11.75100 1.000 51.42082 1030 SER A N 1
ATOM 1837 C CA . SER A 1 295 ? 4.69800 0.38900 11.14300 1.000 63.91245 1030 SER A CA 1
ATOM 1838 C C . SER A 1 295 ? 3.48600 -0.53600 11.00000 1.000 52.32241 1030 SER A C 1
ATOM 1839 O O . SER A 1 295 ? 2.64100 -0.61600 11.89200 1.000 50.10423 1030 SER A O 1
ATOM 1842 N N . ASN A 1 296 ? 3.41300 -1.20300 9.84700 1.000 50.72876 1031 ASN A N 1
ATOM 1843 C CA . ASN A 1 296 ? 2.37200 -2.17400 9.48800 1.000 49.37122 1031 ASN A CA 1
ATOM 1844 C C . ASN A 1 296 ? 0.97300 -1.66900 9.81300 1.000 53.04201 1031 ASN A C 1
ATOM 1845 O O . ASN A 1 296 ? 0.17000 -2.36800 10.43800 1.000 58.93141 1031 ASN A O 1
ATOM 1850 N N . THR A 1 297 ? 0.66700 -0.46100 9.32800 1.000 48.70501 1032 THR A N 1
ATOM 1851 C CA . THR A 1 297 ? -0.55000 0.26300 9.67000 1.000 46.04347 1032 THR A CA 1
ATOM 1852 C C . THR A 1 297 ? -1.63400 0.05100 8.62000 1.000 53.37271 1032 THR A C 1
ATOM 1853 O O . THR A 1 297 ? -1.39600 -0.46400 7.52700 1.000 65.76528 1032 THR A O 1
ATOM 1857 N N . GLY A 1 298 ? -2.84400 0.47400 8.97000 1.000 59.02867 1033 GLY A N 1
ATOM 1858 C CA . GLY A 1 298 ? -3.86600 0.77500 7.98600 1.000 53.13565 1033 GLY A CA 1
ATOM 1859 C C . GLY A 1 298 ? -3.79600 2.26400 7.70200 1.000 49.46684 1033 GLY A C 1
ATOM 1860 O O . GLY A 1 298 ? -2.69700 2.81700 7.70100 1.000 56.51815 1033 GLY A O 1
ATOM 1861 N N . ASN A 1 299 ? -4.92500 2.94100 7.51900 1.000 49.08794 1034 ASN A N 1
ATOM 1862 C CA . ASN A 1 299 ? -4.88700 4.36600 7.21700 1.000 51.98736 1034 ASN A CA 1
ATOM 1863 C C . ASN A 1 299 ? -4.59900 5.20100 8.46400 1.000 50.07710 1034 ASN A C 1
ATOM 1864 O O . ASN A 1 299 ? -5.20000 4.99100 9.52100 1.000 52.32090 1034 ASN A O 1
ATOM 1869 N N . PHE A 1 300 ? -3.68600 6.16200 8.33100 1.000 47.83845 1035 PHE A N 1
ATOM 1870 C CA . PHE A 1 300 ? -3.45400 7.14500 9.37700 1.000 47.03483 1035 PHE A CA 1
ATOM 1871 C C . PHE A 1 300 ? -3.04500 8.46600 8.73500 1.000 49.39972 1035 PHE A C 1
ATOM 1872 O O . PHE A 1 300 ? -2.48800 8.50500 7.62900 1.000 51.21225 1035 PHE A O 1
ATOM 1880 N N . VAL A 1 301 ? -3.32000 9.55400 9.45200 1.000 48.56231 1036 VAL A N 1
ATOM 1881 C CA . VAL A 1 301 ? -2.87400 10.88100 9.04900 1.000 47.89996 1036 VAL A CA 1
ATOM 1882 C C . VAL A 1 301 ? -2.46100 11.64700 10.29900 1.000 52.78556 1036 VAL A C 1
ATOM 1883 O O . VAL A 1 301 ? -3.17200 11.64300 11.30900 1.000 48.18058 1036 VAL A O 1
ATOM 1887 N N . VAL A 1 302 ? -1.28700 12.27400 10.23900 1.000 59.58793 1037 VAL A N 1
ATOM 1888 C CA . VAL A 1 302 ? -0.68700 12.96900 11.37600 1.000 53.65284 1037 VAL A CA 1
ATOM 1889 C C . VAL A 1 302 ? -0.04300 14.25600 10.86800 1.000 51.82329 1037 VAL A C 1
ATOM 1890 O O . VAL A 1 302 ? 0.71400 14.23100 9.89000 1.000 51.74432 1037 VAL A O 1
ATOM 1894 N N . GLY A 1 303 ? -0.34000 15.37800 11.52100 1.000 50.71658 1038 GLY A N 1
ATOM 1895 C CA . GLY A 1 303 ? 0.16200 16.65500 11.04300 1.000 55.01056 1038 GLY A CA 1
ATOM 1896 C C . GLY A 1 303 ? -0.22200 17.80800 11.94900 1.000 50.91249 1038 GLY A C 1
ATOM 1897 O O . GLY A 1 303 ? -0.97000 17.65800 12.91800 1.000 49.94111 1038 GLY A O 1
ATOM 1898 N N . LYS A 1 304 ? 0.31000 18.97700 11.59900 1.000 59.53238 1039 LYS A N 1
ATOM 1899 C CA . LYS A 1 304 ? 0.06800 20.22700 12.30100 1.000 57.28423 1039 LYS A CA 1
ATOM 1900 C C . LYS A 1 304 ? -0.31000 21.29200 11.28600 1.000 59.96558 1039 LYS A C 1
ATOM 1901 O O . LYS A 1 304 ? 0.13600 21.24900 10.13700 1.000 57.99867 1039 LYS A O 1
ATOM 1907 N N . GLY A 1 305 ? -1.10700 22.26200 11.72700 1.000 56.87555 1040 GLY A N 1
ATOM 1908 C CA . GLY A 1 305 ? -1.64900 23.26200 10.83200 1.000 57.33299 1040 GLY A CA 1
ATOM 1909 C C . GLY A 1 305 ? -2.63700 24.19100 11.50700 1.000 63.46040 1040 GLY A C 1
ATOM 1910 O O . GLY A 1 305 ? -2.32500 24.74900 12.55900 1.000 67.65940 1040 GLY A O 1
ATOM 1911 N N . TRP A 1 306 ? -3.83500 24.34600 10.93200 1.000 58.70928 1041 TRP A N 1
ATOM 1912 C CA . TRP A 1 306 ? -4.78900 25.36700 11.34500 1.000 66.53927 1041 TRP A CA 1
ATOM 1913 C C . TRP A 1 306 ? -6.18200 24.77600 11.48000 1.000 74.35776 1041 TRP A C 1
ATOM 1914 O O . TRP A 1 306 ? -6.58800 23.94100 10.67300 1.000 76.52689 1041 TRP A O 1
ATOM 1925 N N . THR A 1 307 ? -6.91700 25.23800 12.50000 1.000 82.58802 1042 THR A N 1
ATOM 1926 C CA . THR A 1 307 ? -8.27200 24.74700 12.74500 1.000 77.27465 1042 THR A CA 1
ATOM 1927 C C . THR A 1 307 ? -9.26600 25.27100 11.71700 1.000 77.20161 1042 THR A C 1
ATOM 1928 O O . THR A 1 307 ? -10.28500 24.62100 11.46300 1.000 82.40850 1042 THR A O 1
ATOM 1932 N N . THR A 1 308 ? -9.00300 26.43200 11.12200 1.000 71.78902 1043 THR A N 1
ATOM 1933 C CA . THR A 1 308 ? -9.79200 26.92200 9.99800 1.000 73.90038 1043 THR A CA 1
ATOM 1934 C C . THR A 1 308 ? -8.84400 27.31600 8.87700 1.000 75.10837 1043 THR A C 1
ATOM 1935 O O . THR A 1 308 ? -7.97200 28.17200 9.06600 1.000 66.63530 1043 THR A O 1
ATOM 1939 N N . GLY A 1 309 ? -9.00400 26.68000 7.71700 1.000 74.02782 1044 GLY A N 1
ATOM 1940 C CA . GLY A 1 309 ? -8.16500 26.99300 6.58700 1.000 74.14441 1044 GLY A CA 1
ATOM 1941 C C . GLY A 1 309 ? -8.71700 28.11400 5.73300 1.000 83.01400 1044 GLY A C 1
ATOM 1942 O O . GLY A 1 309 ? -9.91500 28.38700 5.73900 1.000 82.32455 1044 GLY A O 1
ATOM 1943 N N . SER A 1 310 ? -7.81600 28.76000 4.98700 1.000 88.22081 1045 SER A N 1
ATOM 1944 C CA . SER A 1 310 ? -8.17300 29.87600 4.12100 1.000 94.43909 1045 SER A CA 1
ATOM 1945 C C . SER A 1 310 ? -7.28300 29.85500 2.88100 1.000 97.16784 1045 SER A C 1
ATOM 1946 O O . SER A 1 310 ? -6.06900 29.62400 3.00500 1.000 97.22447 1045 SER A O 1
ATOM 1949 N N . PRO A 1 311 ? -7.83700 30.12400 1.70200 1.000 91.24365 1046 PRO A N 1
ATOM 1950 C CA . PRO A 1 311 ? -7.09900 29.92700 0.44700 1.000 88.79589 1046 PRO A CA 1
ATOM 1951 C C . PRO A 1 311 ? -6.00200 30.93800 0.15900 1.000 92.41838 1046 PRO A C 1
ATOM 1952 O O . PRO A 1 311 ? -5.45500 30.91000 -0.94500 1.000 96.14152 1046 PRO A O 1
ATOM 1956 N N . PHE A 1 312 ? -5.65100 31.83600 1.07100 1.000 82.89745 1047 PHE A N 1
ATOM 1957 C CA . PHE A 1 312 ? -4.60100 32.79800 0.78200 1.000 86.94015 1047 PHE A CA 1
ATOM 1958 C C . PHE A 1 312 ? -3.33000 32.54400 1.56100 1.000 94.95467 1047 PHE A C 1
ATOM 1959 O O . PHE A 1 312 ? -2.34600 33.26700 1.36000 1.000 89.15731 1047 PHE A O 1
ATOM 1967 N N . ARG A 1 313 ? -3.31500 31.50900 2.39900 1.000 98.41865 1048 ARG A N 1
ATOM 1968 C CA . ARG A 1 313 ? -2.21400 31.27100 3.31800 1.000 88.09810 1048 ARG A CA 1
ATOM 1969 C C . ARG A 1 313 ? -1.07800 30.51200 2.65000 1.000 76.97276 1048 ARG A C 1
ATOM 1970 O O . ARG A 1 313 ? -1.28500 29.50300 1.97400 1.000 72.12815 1048 ARG A O 1
ATOM 1978 N N . THR A 1 314 ? 0.12300 31.02000 2.84100 1.000 83.63795 1049 THR A N 1
ATOM 1979 C CA . THR A 1 314 ? 1.36500 30.33300 2.53800 1.000 82.22639 1049 THR A CA 1
ATOM 1980 C C . THR A 1 314 ? 1.71700 29.37100 3.67300 1.000 91.02212 1049 THR A C 1
ATOM 1981 O O . THR A 1 314 ? 1.44500 29.64300 4.85000 1.000 90.87303 1049 THR A O 1
ATOM 1985 N N . ILE A 1 315 ? 2.32700 28.23900 3.32300 1.000 81.91452 1050 ILE A N 1
ATOM 1986 C CA . ILE A 1 315 ? 2.71300 27.23400 4.30600 1.000 73.18070 1050 ILE A CA 1
ATOM 1987 C C . ILE A 1 315 ? 4.18500 26.91400 4.13300 1.000 75.40649 1050 ILE A C 1
ATOM 1988 O O . ILE A 1 315 ? 4.62700 26.54000 3.03800 1.000 80.03529 1050 ILE A O 1
ATOM 1993 N N . ASN A 1 316 ? 4.93300 27.03400 5.22000 1.000 67.61852 1051 ASN A N 1
ATOM 1994 C CA . ASN A 1 316 ? 6.33400 26.66400 5.24700 1.000 68.76189 1051 ASN A CA 1
ATOM 1995 C C . ASN A 1 316 ? 6.50900 25.39500 6.06700 1.000 61.55219 1051 ASN A C 1
ATOM 1996 O O . ASN A 1 316 ? 5.70500 25.10000 6.95900 1.000 59.78413 1051 ASN A O 1
ATOM 2001 N N . TYR A 1 317 ? 7.56400 24.64500 5.76300 1.000 57.01337 1052 TYR A N 1
ATOM 2002 C CA . TYR A 1 317 ? 7.79600 23.38700 6.46000 1.000 58.60273 1052 TYR A CA 1
ATOM 2003 C C . TYR A 1 317 ? 9.22700 22.92700 6.22900 1.000 62.48267 1052 TYR A C 1
ATOM 2004 O O . TYR A 1 317 ? 9.93000 23.42000 5.34700 1.000 62.08964 1052 TYR A O 1
ATOM 2013 N N . ASN A 1 318 ? 9.64600 21.96900 7.05000 1.000 65.21471 1053 ASN A N 1
ATOM 2014 C CA . ASN A 1 318 ? 10.97300 21.38000 6.95100 1.000 59.06860 1053 ASN A CA 1
ATOM 2015 C C . ASN A 1 318 ? 10.84100 19.90400 7.28200 1.000 56.41522 1053 ASN A C 1
ATOM 2016 O O . ASN A 1 318 ? 10.46600 19.55800 8.40200 1.000 69.74597 1053 ASN A O 1
ATOM 2021 N N . ALA A 1 319 ? 11.14100 19.03300 6.32900 1.000 58.83837 1054 ALA A N 1
ATOM 2022 C CA . ALA A 1 319 ? 11.13400 17.59600 6.59100 1.000 65.90966 1054 ALA A CA 1
ATOM 2023 C C . ALA A 1 319 ? 12.55000 17.15900 6.96200 1.000 67.92391 1054 ALA A C 1
ATOM 2024 O O . ALA A 1 319 ? 13.31400 16.62800 6.14800 1.000 64.95720 1054 ALA A O 1
ATOM 2026 N N . GLY A 1 320 ? 12.90200 17.40000 8.22700 1.000 55.39525 1055 GLY A N 1
ATOM 2027 C CA . GLY A 1 320 ? 14.17200 16.91200 8.72400 1.000 46.36895 1055 GLY A CA 1
ATOM 2028 C C . GLY A 1 320 ? 14.33700 15.43000 8.48200 1.000 61.47386 1055 GLY A C 1
ATOM 2029 O O . GLY A 1 320 ? 15.42600 14.96000 8.14400 1.000 69.96306 1055 GLY A O 1
ATOM 2030 N N . VAL A 1 321 ? 13.25600 14.66800 8.63100 1.000 63.60375 1056 VAL A N 1
ATOM 2031 C CA . VAL A 1 321 ? 13.24200 13.26100 8.24600 1.000 56.20326 1056 VAL A CA 1
ATOM 2032 C C . VAL A 1 321 ? 12.02000 13.02000 7.37900 1.000 48.58836 1056 VAL A C 1
ATOM 2033 O O . VAL A 1 321 ? 10.91300 13.45500 7.71900 1.000 53.67933 1056 VAL A O 1
ATOM 2037 N N . TRP A 1 322 ? 12.21900 12.33600 6.26200 1.000 53.02561 1057 TRP A N 1
ATOM 2038 C CA . TRP A 1 322 ? 11.10900 11.82300 5.45700 1.000 57.45134 1057 TRP A CA 1
ATOM 2039 C C . TRP A 1 322 ? 11.52100 10.42800 5.00200 1.000 61.88772 1057 TRP A C 1
ATOM 2040 O O . TRP A 1 322 ? 12.08700 10.26200 3.92000 1.000 69.92385 1057 TRP A O 1
ATOM 2051 N N . ALA A 1 323 ? 11.22700 9.42500 5.82700 1.000 55.87745 1058 ALA A N 1
ATOM 2052 C CA . ALA A 1 323 ? 11.73700 8.07100 5.62900 1.000 59.72446 1058 ALA A CA 1
ATOM 2053 C C . ALA A 1 323 ? 10.60000 7.05700 5.51900 1.000 58.43974 1058 ALA A C 1
ATOM 2054 O O . ALA A 1 323 ? 10.46800 6.17100 6.37100 1.000 71.68079 1058 ALA A O 1
ATOM 2056 N N . PRO A 1 324 ? 9.77800 7.13000 4.48300 1.000 51.05963 1059 PRO A N 1
ATOM 2057 C CA . PRO A 1 324 ? 8.72100 6.12200 4.34600 1.000 60.60926 1059 PRO A CA 1
ATOM 2058 C C . PRO A 1 324 ? 9.26400 4.79100 3.82000 1.000 55.94992 1059 PRO A C 1
ATOM 2059 O O . PRO A 1 324 ? 10.21200 4.73600 3.03100 1.000 54.72518 1059 PRO A O 1
ATOM 2063 N N . ASN A 1 325 ? 8.66500 3.70200 4.31200 1.000 52.35027 1060 ASN A N 1
ATOM 2064 C CA . ASN A 1 325 ? 8.92700 2.34000 3.84100 1.000 44.74195 1060 ASN A CA 1
ATOM 2065 C C . ASN A 1 325 ? 7.61200 1.77600 3.30400 1.000 49.80212 1060 ASN A C 1
ATOM 2066 O O . ASN A 1 325 ? 6.91100 1.02800 3.98400 1.000 58.95479 1060 ASN A O 1
ATOM 2071 N N . GLY A 1 326 ? 7.28400 2.13100 2.07200 1.000 58.58720 1061 GLY A N 1
ATOM 2072 C CA . GLY A 1 326 ? 5.99200 1.85500 1.49500 1.000 59.99632 1061 GLY A CA 1
ATOM 2073 C C . GLY A 1 326 ? 5.17300 3.11900 1.30900 1.000 61.76980 1061 GLY A C 1
ATOM 2074 O O . GLY A 1 326 ? 5.69400 4.23900 1.28600 1.000 60.70558 1061 GLY A O 1
ATOM 2075 N N . ASN A 1 327 ? 3.85400 2.92600 1.20300 1.000 50.31102 1062 ASN A N 1
ATOM 2076 C CA . ASN A 1 327 ? 2.91500 3.99600 0.86900 1.000 47.25604 1062 ASN A CA 1
ATOM 2077 C C . ASN A 1 327 ? 2.74300 4.96300 2.04200 1.000 48.22690 1062 ASN A C 1
ATOM 2078 O O . ASN A 1 327 ? 2.22200 4.59400 3.09800 1.000 54.97035 1062 ASN A O 1
ATOM 2083 N N . GLY A 1 328 ? 3.16500 6.21100 1.83700 1.000 48.73331 1063 GLY A N 1
ATOM 2084 C CA . GLY A 1 328 ? 2.98900 7.32100 2.75100 1.000 46.53363 1063 GLY A CA 1
ATOM 2085 C C . GLY A 1 328 ? 3.17300 8.64200 2.01900 1.000 54.01357 1063 GLY A C 1
ATOM 2086 O O . GLY A 1 328 ? 4.13900 8.81800 1.27200 1.000 55.56286 1063 GLY A O 1
ATOM 2087 N N . TYR A 1 329 ? 2.24800 9.57500 2.19000 1.000 54.02115 1064 TYR A N 1
ATOM 2088 C CA . TYR A 1 329 ? 2.32100 10.87100 1.52800 1.000 49.36093 1064 TYR A CA 1
ATOM 2089 C C . TYR A 1 329 ? 2.81100 11.92500 2.51200 1.000 49.20868 1064 TYR A C 1
ATOM 2090 O O . TYR A 1 329 ? 2.24400 12.06300 3.60300 1.000 49.15123 1064 TYR A O 1
ATOM 2099 N N . LEU A 1 330 ? 3.84500 12.67600 2.12300 1.000 51.15384 1065 LEU A N 1
ATOM 2100 C CA . LEU A 1 330 ? 4.17500 13.95800 2.76000 1.000 54.29844 1065 LEU A CA 1
ATOM 2101 C C . LEU A 1 330 ? 3.49500 15.07000 1.97000 1.000 51.72574 1065 LEU A C 1
ATOM 2102 O O . LEU A 1 330 ? 3.94300 15.39900 0.86800 1.000 60.45016 1065 LEU A O 1
ATOM 2107 N N . THR A 1 331 ? 2.43200 15.65700 2.52900 1.000 51.92938 1066 THR A N 1
ATOM 2108 C CA . THR A 1 331 ? 1.51400 16.49000 1.74800 1.000 61.03695 1066 THR A CA 1
ATOM 2109 C C . THR A 1 331 ? 0.74600 17.46400 2.64600 1.000 63.60977 1066 THR A C 1
ATOM 2110 O O . THR A 1 331 ? 0.58300 17.23500 3.84800 1.000 66.74463 1066 THR A O 1
ATOM 2114 N N . LEU A 1 332 ? 0.21600 18.52400 2.02700 1.000 60.81601 1067 LEU A N 1
ATOM 2115 C CA . LEU A 1 332 ? -0.75900 19.39000 2.68200 1.000 60.54571 1067 LEU A CA 1
ATOM 2116 C C . LEU A 1 332 ? -2.16200 18.84600 2.46700 1.000 58.45534 1067 LEU A C 1
ATOM 2117 O O . LEU A 1 332 ? -2.49600 18.38600 1.37900 1.000 64.16716 1067 LEU A O 1
ATOM 2122 N N . TYR A 1 333 ? -2.99400 18.91400 3.50700 1.000 64.30833 1068 TYR A N 1
ATOM 2123 C CA . TYR A 1 333 ? -4.23100 18.14000 3.56200 1.000 60.90245 1068 TYR A CA 1
ATOM 2124 C C . TYR A 1 333 ? -5.33200 18.95600 4.22700 1.000 58.66110 1068 TYR A C 1
ATOM 2125 O O . TYR A 1 333 ? -5.11100 19.52900 5.29300 1.000 59.82757 1068 TYR A O 1
ATOM 2134 N N . GLY A 1 334 ? -6.52000 18.98900 3.61800 1.000 59.77959 1069 GLY A N 1
ATOM 2135 C CA . GLY A 1 334 ? -7.62400 19.74500 4.18300 1.000 62.28522 1069 GLY A CA 1
ATOM 2136 C C . GLY A 1 334 ? -8.98600 19.33000 3.66700 1.000 63.09932 1069 GLY A C 1
ATOM 2137 O O . GLY A 1 334 ? -9.11800 18.61700 2.67100 1.000 69.43035 1069 GLY A O 1
ATOM 2138 N N . TRP A 1 335 ? -10.01200 19.80000 4.36700 1.000 64.98244 1070 TRP A N 1
ATOM 2139 C CA . TRP A 1 335 ? -11.40000 19.53400 4.01200 1.000 78.58305 1070 TRP A CA 1
ATOM 2140 C C . TRP A 1 335 ? -12.15600 20.85000 3.83400 1.000 74.90323 1070 TRP A C 1
ATOM 2141 O O . TRP A 1 335 ? -11.65200 21.93300 4.15100 1.000 77.44943 1070 TRP A O 1
ATOM 2152 N N . THR A 1 336 ? -13.38100 20.74100 3.31200 1.000 75.86414 1071 THR A N 1
ATOM 2153 C CA . THR A 1 336 ? -14.33600 21.84500 3.28000 1.000 80.70217 1071 THR A CA 1
ATOM 2154 C C . THR A 1 336 ? -15.73900 21.30500 3.51600 1.000 84.05763 1071 THR A C 1
ATOM 2155 O O . THR A 1 336 ? -15.97800 20.09300 3.54700 1.000 76.43247 1071 THR A O 1
ATOM 2159 N N . ARG A 1 337 ? -16.67600 22.22800 3.67300 1.000 87.76731 1072 ARG A N 1
ATOM 2160 C CA . ARG A 1 337 ? -18.09000 21.89700 3.64600 1.000 95.63992 1072 ARG A CA 1
ATOM 2161 C C . ARG A 1 337 ? -18.80200 22.86600 2.71300 1.000 90.34042 1072 ARG A C 1
ATOM 2162 O O . ARG A 1 337 ? -18.32200 23.97300 2.45100 1.000 87.57436 1072 ARG A O 1
ATOM 2170 N N . SER A 1 338 ? -19.94400 22.41500 2.19000 1.000 97.03096 1073 SER A N 1
ATOM 2171 C CA . SER A 1 338 ? -20.77400 23.17900 1.26100 1.000 103.58803 1073 SER A CA 1
ATOM 2172 C C . SER A 1 338 ? -19.95600 23.71500 0.08600 1.000 107.93253 1073 SER A C 1
ATOM 2173 O O . SER A 1 338 ? -19.76600 24.93500 -0.02300 1.000 110.42511 1073 SER A O 1
ATOM 2176 N N . PRO A 1 339 ? -19.45200 22.84700 -0.82000 1.000 105.83474 1074 PRO A N 1
ATOM 2177 C CA . PRO A 1 339 ? -19.56600 21.38000 -0.79100 1.000 104.70271 1074 PRO A CA 1
ATOM 2178 C C . PRO A 1 339 ? -18.43000 20.64800 -0.05000 1.000 94.50305 1074 PRO A C 1
ATOM 2179 O O . PRO A 1 339 ? -17.36000 21.20700 0.20800 1.000 81.88744 1074 PRO A O 1
ATOM 2183 N N . LEU A 1 340 ? -18.68600 19.37500 0.25200 1.000 95.03272 1075 LEU A N 1
ATOM 2184 C CA . LEU A 1 340 ? -17.79100 18.50400 1.01500 1.000 85.09031 1075 LEU A CA 1
ATOM 2185 C C . LEU A 1 340 ? -16.73000 17.90400 0.09900 1.000 74.25030 1075 LEU A C 1
ATOM 2186 O O . LEU A 1 340 ? -16.92500 16.85100 -0.49900 1.000 71.90611 1075 LEU A O 1
ATOM 2191 N N . ILE A 1 341 ? -15.58100 18.56600 -0.01300 1.000 77.14488 1076 ILE A N 1
ATOM 2192 C CA . ILE A 1 341 ? -14.46800 18.03000 -0.78400 1.000 83.55249 1076 ILE A CA 1
ATOM 2193 C C . ILE A 1 341 ? -13.24800 17.85800 0.13500 1.000 86.52815 1076 ILE A C 1
ATOM 2194 O O . ILE A 1 341 ? -13.24400 18.27800 1.29600 1.000 82.76068 1076 ILE A O 1
ATOM 2199 N N . GLU A 1 342 ? -12.21700 17.20200 -0.40600 1.000 76.74483 1077 GLU A N 1
ATOM 2200 C CA . GLU A 1 342 ? -11.01000 16.82500 0.33200 1.000 72.31159 1077 GLU A CA 1
ATOM 2201 C C . GLU A 1 342 ? -9.81800 17.07600 -0.57700 1.000 63.76093 1077 GLU A C 1
ATOM 2202 O O . GLU A 1 342 ? -9.73600 16.50100 -1.66300 1.000 64.12587 1077 GLU A O 1
ATOM 2208 N N . TYR A 1 343 ? -8.90400 17.94000 -0.16600 1.000 61.68536 1078 TYR A N 1
ATOM 2209 C CA . TYR A 1 343 ? -7.86200 18.39100 -1.07700 1.000 66.35804 1078 TYR A CA 1
ATOM 2210 C C . TYR A 1 343 ? -6.46800 18.03600 -0.56800 1.000 65.85879 1078 TYR A C 1
ATOM 2211 O O . TYR A 1 343 ? -6.25700 17.83200 0.63000 1.000 59.54665 1078 TYR A O 1
ATOM 2220 N N . TYR A 1 344 ? -5.51700 17.96400 -1.50500 1.000 69.78723 1079 TYR A N 1
ATOM 2221 C CA . TYR A 1 344 ? -4.15100 17.52200 -1.24700 1.000 68.86408 1079 TYR A CA 1
ATOM 2222 C C . TYR A 1 344 ? -3.20700 18.31200 -2.14600 1.000 59.75328 1079 TYR A C 1
ATOM 2223 O O . TYR A 1 344 ? -3.54900 18.57300 -3.30000 1.000 64.25837 1079 TYR A O 1
ATOM 2232 N N . VAL A 1 345 ? -2.02300 18.66200 -1.63200 1.000 55.08749 1080 VAL A N 1
ATOM 2233 C CA . VAL A 1 345 ? -0.87700 19.11200 -2.42700 1.000 57.65791 1080 VAL A CA 1
ATOM 2234 C C . VAL A 1 345 ? 0.29300 18.23800 -1.98400 1.000 58.21483 1080 VAL A C 1
ATOM 2235 O O . VAL A 1 345 ? 0.88400 18.47500 -0.92900 1.000 61.24163 1080 VAL A O 1
ATOM 2239 N N . VAL A 1 346 ? 0.65000 17.24900 -2.79500 1.000 65.27344 1081 VAL A N 1
ATOM 2240 C CA . VAL A 1 346 ? 1.61900 16.23300 -2.40600 1.000 55.55283 1081 VAL A CA 1
ATOM 2241 C C . VAL A 1 346 ? 3.00100 16.62600 -2.91400 1.000 56.77868 1081 VAL A C 1
ATOM 2242 O O . VAL A 1 346 ? 3.21600 16.76200 -4.12300 1.000 57.61796 1081 VAL A O 1
ATOM 2246 N N . ASP A 1 347 ? 3.95700 16.74600 -1.99400 1.000 55.99401 1082 ASP A N 1
ATOM 2247 C CA . ASP A 1 347 ? 5.32700 17.07400 -2.35100 1.000 56.67646 1082 ASP A CA 1
ATOM 2248 C C . ASP A 1 347 ? 6.26200 15.87800 -2.35700 1.000 57.76692 1082 ASP A C 1
ATOM 2249 O O . ASP A 1 347 ? 7.32500 15.95100 -2.98000 1.000 69.72906 1082 ASP A O 1
ATOM 2254 N N . SER A 1 348 ? 5.91700 14.79300 -1.67700 1.000 63.92300 1083 SER A N 1
ATOM 2255 C CA . SER A 1 348 ? 6.76300 13.60500 -1.69400 1.000 64.16602 1083 SER A CA 1
ATOM 2256 C C . SER A 1 348 ? 5.93700 12.41500 -1.22900 1.000 63.93195 1083 SER A C 1
ATOM 2257 O O . SER A 1 348 ? 4.86000 12.56500 -0.64400 1.000 61.26231 1083 SER A O 1
ATOM 2260 N N . TRP A 1 349 ? 6.46100 11.22500 -1.49700 1.000 66.71673 1084 TRP A N 1
ATOM 2261 C CA . TRP A 1 349 ? 5.74000 9.98800 -1.23400 1.000 52.48713 1084 TRP A CA 1
ATOM 2262 C C . TRP A 1 349 ? 6.75900 8.88400 -1.02200 1.000 50.69022 1084 TRP A C 1
ATOM 2263 O O . TRP A 1 349 ? 7.96700 9.09700 -1.12000 1.000 56.54593 1084 TRP A O 1
ATOM 2274 N N . GLY A 1 350 ? 6.26400 7.70100 -0.70200 1.000 52.33685 1085 GLY A N 1
ATOM 2275 C CA . GLY A 1 350 ? 7.15000 6.56300 -0.61100 1.000 50.95640 1085 GLY A CA 1
ATOM 2276 C C . GLY A 1 350 ? 7.09000 5.74500 -1.88200 1.000 52.44549 1085 GLY A C 1
ATOM 2277 O O . GLY A 1 350 ? 7.38400 6.25500 -2.96500 1.000 52.50565 1085 GLY A O 1
ATOM 2278 N N . THR A 1 351 ? 6.66100 4.48900 -1.76600 1.000 57.32687 1086 THR A N 1
ATOM 2279 C CA . THR A 1 351 ? 6.62100 3.57200 -2.89100 1.000 50.29257 1086 THR A CA 1
ATOM 2280 C C . THR A 1 351 ? 5.40300 3.74900 -3.78800 1.000 58.36538 1086 THR A C 1
ATOM 2281 O O . THR A 1 351 ? 5.15200 2.85600 -4.59900 1.000 67.03545 1086 THR A O 1
ATOM 2285 N N . TYR A 1 352 ? 4.64700 4.84800 -3.71100 1.000 63.97559 1087 TYR A N 1
ATOM 2286 C CA . TYR A 1 352 ? 3.46800 4.95700 -4.57000 1.000 58.03666 1087 TYR A CA 1
ATOM 2287 C C . TYR A 1 352 ? 3.03900 6.40800 -4.76100 1.000 63.39319 1087 TYR A C 1
ATOM 2288 O O . TYR A 1 352 ? 2.84300 7.14500 -3.78400 1.000 60.50856 1087 TYR A O 1
ATOM 2297 N N . ARG A 1 353 ? 2.81800 6.78800 -6.02500 1.000 61.91058 1088 ARG A N 1
ATOM 2298 C CA . ARG A 1 353 ? 2.41500 8.14200 -6.35000 1.000 65.71712 1088 ARG A CA 1
ATOM 2299 C C . ARG A 1 353 ? 0.92100 8.19100 -6.58500 1.000 62.68009 1088 ARG A C 1
ATOM 2300 O O . ARG A 1 353 ? 0.42800 7.46800 -7.46000 1.000 57.88513 1088 ARG A O 1
ATOM 2308 N N . PRO A 1 354 ? 0.17400 9.02700 -5.86100 1.000 57.96841 1089 PRO A N 1
ATOM 2309 C CA . PRO A 1 354 ? -1.28500 9.06200 -6.03000 1.000 56.24334 1089 PRO A CA 1
ATOM 2310 C C . PRO A 1 354 ? -1.67500 9.61700 -7.38900 1.000 59.54982 1089 PRO A C 1
ATOM 2311 O O . PRO A 1 354 ? -0.86500 10.21700 -8.10000 1.000 59.51711 1089 PRO A O 1
ATOM 2315 N N . THR A 1 355 ? -2.94800 9.40600 -7.74600 1.000 64.44107 1090 THR A N 1
ATOM 2316 C CA . THR A 1 355 ? -3.41400 9.68800 -9.10200 1.000 64.21823 1090 THR A CA 1
ATOM 2317 C C . THR A 1 355 ? -4.93600 9.81500 -9.15200 1.000 64.44222 1090 THR A C 1
ATOM 2318 O O . THR A 1 355 ? -5.64800 9.55100 -8.17700 1.000 65.99478 1090 THR A O 1
ATOM 2322 N N . GLY A 1 356 ? -5.42000 10.21100 -10.33000 1.000 61.97162 1091 GLY A N 1
ATOM 2323 C CA . GLY A 1 356 ? -6.83300 10.37500 -10.63700 1.000 66.58134 1091 GLY A CA 1
ATOM 2324 C C . GLY A 1 356 ? -7.04000 10.80700 -12.08200 1.000 69.11118 1091 GLY A C 1
ATOM 2325 O O . GLY A 1 356 ? -6.19700 10.51400 -12.93100 1.000 69.09358 1091 GLY A O 1
ATOM 2326 N N . THR A 1 357 ? -8.13700 11.49700 -12.39300 1.000 77.74545 1092 THR A N 1
ATOM 2327 C CA . THR A 1 357 ? -8.33800 12.02700 -13.74000 1.000 84.79998 1092 THR A CA 1
ATOM 2328 C C . THR A 1 357 ? -7.47200 13.26700 -13.94600 1.000 80.47929 1092 THR A C 1
ATOM 2329 O O . THR A 1 357 ? -7.58600 14.24000 -13.19800 1.000 77.50089 1092 THR A O 1
ATOM 2333 N N . TYR A 1 358 ? -6.61300 13.22600 -14.96300 1.000 81.62050 1093 TYR A N 1
ATOM 2334 C CA . TYR A 1 358 ? -5.67800 14.31000 -15.23500 1.000 78.94161 1093 TYR A CA 1
ATOM 2335 C C . TYR A 1 358 ? -6.40200 15.49600 -15.86800 1.000 79.46581 1093 TYR A C 1
ATOM 2336 O O . TYR A 1 358 ? -7.09800 15.34800 -16.88000 1.000 80.26119 1093 TYR A O 1
ATOM 2345 N N . LYS A 1 359 ? -6.21800 16.68100 -15.27300 1.000 82.67239 1094 LYS A N 1
ATOM 2346 C CA . LYS A 1 359 ? -6.88400 17.89900 -15.71600 1.000 88.09251 1094 LYS A CA 1
ATOM 2347 C C . LYS A 1 359 ? -5.92900 19.02100 -16.09600 1.000 86.62749 1094 LYS A C 1
ATOM 2348 O O . LYS A 1 359 ? -6.35800 19.96500 -16.76800 1.000 95.91092 1094 LYS A O 1
ATOM 2354 N N . GLY A 1 360 ? -4.65900 18.94500 -15.71000 1.000 83.00549 1095 GLY A N 1
ATOM 2355 C CA . GLY A 1 360 ? -3.72200 19.99300 -16.06100 1.000 86.47796 1095 GLY A CA 1
ATOM 2356 C C . GLY A 1 360 ? -2.42100 20.02000 -15.27700 1.000 88.27843 1095 GLY A C 1
ATOM 2357 O O . GLY A 1 360 ? -1.83400 18.97800 -14.97400 1.000 79.49659 1095 GLY A O 1
ATOM 2358 N N . THR A 1 361 ? -1.94700 21.22000 -14.95800 1.000 95.56486 1096 THR A N 1
ATOM 2359 C CA . THR A 1 361 ? -0.67400 21.36700 -14.26900 1.000 93.01800 1096 THR A CA 1
ATOM 2360 C C . THR A 1 361 ? -0.65700 22.74300 -13.61300 1.000 94.08366 1096 THR A C 1
ATOM 2361 O O . THR A 1 361 ? -1.48500 23.60500 -13.92900 1.000 98.78648 1096 THR A O 1
ATOM 2365 N N . VAL A 1 362 ? 0.22400 22.89700 -12.61600 1.000 88.24394 1097 VAL A N 1
ATOM 2366 C CA . VAL A 1 362 ? 0.59500 24.19300 -12.05900 1.000 93.66693 1097 VAL A CA 1
ATOM 2367 C C . VAL A 1 362 ? 2.10100 24.18900 -11.82100 1.000 97.02941 1097 VAL A C 1
ATOM 2368 O O . VAL A 1 362 ? 2.69600 23.16200 -11.47400 1.000 95.56116 1097 VAL A O 1
ATOM 2372 N N . LYS A 1 363 ? 2.72200 25.34700 -12.02600 1.000 94.62159 1098 LYS A N 1
ATOM 2373 C CA . LYS A 1 363 ? 4.09500 25.58100 -11.60700 1.000 93.97670 1098 LYS A CA 1
ATOM 2374 C C . LYS A 1 363 ? 4.08200 26.41200 -10.33100 1.000 94.20716 1098 LYS A C 1
ATOM 2375 O O . LYS A 1 363 ? 3.30700 27.36900 -10.20900 1.000 92.76586 1098 LYS A O 1
ATOM 2381 N N . SER A 1 364 ? 4.93600 26.03500 -9.38100 1.000 93.18430 1099 SER A N 1
ATOM 2382 C CA . SER A 1 364 ? 4.96500 26.72200 -8.09700 1.000 81.68483 1099 SER A CA 1
ATOM 2383 C C . SER A 1 364 ? 6.18000 26.28300 -7.30500 1.000 81.25830 1099 SER A C 1
ATOM 2384 O O . SER A 1 364 ? 6.59700 25.12300 -7.36900 1.000 73.97107 1099 SER A O 1
ATOM 2387 N N . ASP A 1 365 ? 6.74000 27.23700 -6.56300 1.000 70.69970 1100 ASP A N 1
ATOM 2388 C CA . ASP A 1 365 ? 7.79400 26.98600 -5.58400 1.000 75.14011 1100 ASP A CA 1
ATOM 2389 C C . ASP A 1 365 ? 8.95700 26.19000 -6.17400 1.000 82.81197 1100 ASP A C 1
ATOM 2390 O O . ASP A 1 365 ? 9.62100 25.42200 -5.46700 1.000 92.83477 1100 ASP A O 1
ATOM 2395 N N . GLY A 1 366 ? 9.22100 26.37900 -7.46800 1.000 77.75428 1101 GLY A N 1
ATOM 2396 C CA . GLY A 1 366 ? 10.34200 25.72900 -8.12500 1.000 73.52060 1101 GLY A CA 1
ATOM 2397 C C . GLY A 1 366 ? 10.09900 24.30800 -8.58700 1.000 85.32777 1101 GLY A C 1
ATOM 2398 O O . GLY A 1 366 ? 11.06600 23.55500 -8.76700 1.000 77.74117 1101 GLY A O 1
ATOM 2399 N N . GLY A 1 367 ? 8.84000 23.91400 -8.78000 1.000 90.19760 1102 GLY A N 1
ATOM 2400 C CA . GLY A 1 367 ? 8.49700 22.58300 -9.24800 1.000 84.45891 1102 GLY A CA 1
ATOM 2401 C C . GLY A 1 367 ? 7.12600 22.61400 -9.88200 1.000 80.94330 1102 GLY A C 1
ATOM 2402 O O . GLY A 1 367 ? 6.36800 23.57400 -9.72200 1.000 82.96795 1102 GLY A O 1
ATOM 2403 N N . THR A 1 368 ? 6.80400 21.55000 -10.61300 1.000 75.56457 1103 THR A N 1
ATOM 2404 C CA . THR A 1 368 ? 5.54800 21.48800 -11.35200 1.000 83.57255 1103 THR A CA 1
ATOM 2405 C C . THR A 1 368 ? 4.69300 20.33000 -10.84800 1.000 79.89483 1103 THR A C 1
ATOM 2406 O O . THR A 1 368 ? 5.20200 19.23400 -10.58600 1.000 77.89880 1103 THR A O 1
ATOM 2410 N N . TYR A 1 369 ? 3.39000 20.58000 -10.72400 1.000 74.25209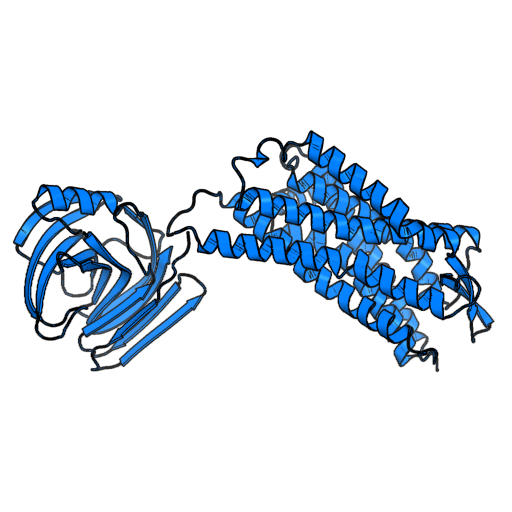 1104 TYR A N 1
ATOM 2411 C CA . TYR A 1 369 ? 2.45200 19.64500 -10.12400 1.000 75.74960 1104 TYR A CA 1
ATOM 2412 C C . TYR A 1 369 ? 1.42000 19.22000 -11.16200 1.000 80.77665 1104 TYR A C 1
ATOM 2413 O O . TYR A 1 369 ? 1.07700 19.98400 -12.06400 1.000 78.98403 1104 TYR A O 1
ATOM 2422 N N . ASP A 1 370 ? 0.93900 17.98600 -11.04200 1.000 76.39090 1105 ASP A N 1
ATOM 2423 C CA . ASP A 1 370 ? -0.17000 17.51500 -11.85500 1.000 76.47773 1105 ASP A CA 1
ATOM 2424 C C . ASP A 1 370 ? -1.45600 17.70100 -11.06300 1.000 74.28425 1105 ASP A C 1
ATOM 2425 O O . ASP A 1 370 ? -1.47400 17.52000 -9.84400 1.000 77.80270 1105 ASP A O 1
ATOM 2430 N N . ILE A 1 371 ? -2.53100 18.06900 -11.74700 1.000 74.46173 1106 ILE A N 1
ATOM 2431 C CA . ILE A 1 371 ? -3.83500 18.23600 -11.11200 1.000 72.96472 1106 ILE A CA 1
ATOM 2432 C C . ILE A 1 371 ? -4.67000 17.00300 -11.40200 1.000 69.54835 1106 ILE A C 1
ATOM 2433 O O . ILE A 1 371 ? -4.71700 16.53900 -12.54500 1.000 72.92474 1106 ILE A O 1
ATOM 2438 N N . TYR A 1 372 ? -5.34100 16.48200 -10.37700 1.000 70.44498 1107 TYR A N 1
ATOM 2439 C CA . TYR A 1 372 ? -6.09100 15.24000 -10.48100 1.000 74.08562 1107 TYR A CA 1
ATOM 2440 C C . TYR A 1 372 ? -7.40700 15.40900 -9.75100 1.000 72.40634 1107 TYR A C 1
ATOM 2441 O O . TYR A 1 372 ? -7.60500 16.35400 -8.99200 1.000 67.26765 1107 TYR A O 1
ATOM 2450 N N . THR A 1 373 ? -8.31200 14.46800 -9.97500 1.000 79.41786 1108 THR A N 1
ATOM 2451 C CA . THR A 1 373 ? -9.55200 14.45000 -9.22400 1.000 82.97303 1108 THR A CA 1
ATOM 2452 C C . THR A 1 373 ? -10.05700 13.01600 -9.16400 1.000 79.11500 1108 THR A C 1
ATOM 2453 O O . THR A 1 373 ? -9.85600 12.23600 -10.09800 1.000 77.76839 1108 THR A O 1
ATOM 2457 N N . THR A 1 374 ? -10.67100 12.67700 -8.03200 1.000 79.63654 1109 THR A N 1
ATOM 2458 C CA . THR A 1 374 ? -11.32100 11.39900 -7.80600 1.000 71.61471 1109 THR A CA 1
ATOM 2459 C C . THR A 1 374 ? -12.64500 11.69200 -7.11500 1.000 77.70922 1109 THR A C 1
ATOM 2460 O O . THR A 1 374 ? -12.92700 12.82700 -6.73100 1.000 85.59635 1109 THR A O 1
ATOM 2464 N N . THR A 1 375 ? -13.46900 10.66200 -6.96200 1.000 93.25834 1110 THR A N 1
ATOM 2465 C CA . THR A 1 375 ? -14.78800 10.80000 -6.35400 1.000 93.38912 1110 THR A CA 1
ATOM 2466 C C . THR A 1 375 ? -15.02900 9.58200 -5.47600 1.000 101.66303 1110 THR A C 1
ATOM 2467 O O . THR A 1 375 ? -15.18400 8.46900 -5.98900 1.000 108.80614 1110 THR A O 1
ATOM 2471 N N . ARG A 1 376 ? -15.04700 9.78100 -4.16300 1.000 101.56118 1111 ARG A N 1
ATOM 2472 C CA . ARG A 1 376 ? -15.30200 8.68500 -3.24400 1.000 95.28147 1111 ARG A CA 1
ATOM 2473 C C . ARG A 1 376 ? -16.80100 8.54800 -2.98500 1.000 90.85042 1111 ARG A C 1
ATOM 2474 O O . ARG A 1 376 ? -17.56500 9.50900 -3.10300 1.000 85.24728 1111 ARG A O 1
ATOM 2476 N N . TYR A 1 377 ? -17.21500 7.32200 -2.66400 1.000 96.52333 1112 TYR A N 1
ATOM 2477 C CA . TYR A 1 377 ? -18.60300 6.97900 -2.37800 1.000 100.65485 1112 TYR A CA 1
ATOM 2478 C C . TYR A 1 377 ? -18.60700 5.77500 -1.44700 1.000 104.02155 1112 TYR A C 1
ATOM 2479 O O . TYR A 1 377 ? -17.79000 4.86400 -1.60500 1.000 92.78180 1112 TYR A O 1
ATOM 2481 N N . ASN A 1 378 ? -19.53000 5.77700 -0.48100 1.000 110.23928 1113 ASN A N 1
ATOM 2482 C CA . ASN A 1 378 ? -19.46200 4.86200 0.66100 1.000 100.31544 1113 ASN A CA 1
ATOM 2483 C C . ASN A 1 378 ? -18.10500 4.97500 1.35400 1.000 97.37330 1113 ASN A C 1
ATOM 2484 O O . ASN A 1 378 ? -17.47700 3.97000 1.69300 1.000 102.26230 1113 ASN A O 1
ATOM 2489 N N . ALA A 1 379 ? -17.64000 6.20600 1.55500 1.000 95.26596 1114 ALA A N 1
ATOM 2490 C CA . ALA A 1 379 ? -16.26500 6.43100 1.97000 1.000 94.80158 1114 ALA A CA 1
ATOM 2491 C C . ALA A 1 379 ? -16.19800 7.28500 3.22500 1.000 100.32333 1114 ALA A C 1
ATOM 2492 O O . ALA A 1 379 ? -17.06000 8.14400 3.44900 1.000 101.12239 1114 ALA A O 1
ATOM 2494 N N . PRO A 1 380 ? -15.17300 7.07700 4.05800 1.000 99.56416 1115 PRO A N 1
ATOM 2495 C CA . PRO A 1 380 ? -15.05700 7.84800 5.30200 1.000 94.98610 1115 PRO A CA 1
ATOM 2496 C C . PRO A 1 380 ? -14.77300 9.31500 5.02900 1.000 91.80531 1115 PRO A C 1
ATOM 2497 O O . PRO A 1 380 ? -13.95400 9.65900 4.17400 1.000 96.00435 1115 PRO A O 1
ATOM 2501 N N . SER A 1 381 ? -15.44900 10.18000 5.78500 1.000 90.44187 1116 SER A N 1
ATOM 2502 C CA . SER A 1 381 ? -15.30100 11.62600 5.65000 1.000 94.92913 1116 SER A CA 1
ATOM 2503 C C . SER A 1 381 ? -14.99600 12.28800 6.99300 1.000 100.75061 1116 SER A C 1
ATOM 2504 O O . SER A 1 381 ? -14.59100 11.61500 7.94700 1.000 103.22161 1116 SER A O 1
ATOM 2507 N N . ILE A 1 382 ? -15.16100 13.61200 7.06800 1.000 100.89352 1117 ILE A N 1
ATOM 2508 C CA . ILE A 1 382 ? -15.25800 14.28000 8.36100 1.000 93.08984 1117 ILE A CA 1
ATOM 2509 C C . ILE A 1 382 ? -16.70300 14.39600 8.81700 1.000 94.45820 1117 ILE A C 1
ATOM 2510 O O . ILE A 1 382 ? -16.95000 14.64100 10.00800 1.000 93.77824 1117 ILE A O 1
ATOM 2515 N N . ASP A 1 383 ? -17.66100 14.21700 7.90700 1.000 90.31201 1118 ASP A N 1
ATOM 2516 C CA . ASP A 1 383 ? -19.07900 14.35500 8.21000 1.000 97.09607 1118 ASP A CA 1
ATOM 2517 C C . ASP A 1 383 ? -19.68500 13.05100 8.71500 1.000 105.34372 1118 ASP A C 1
ATOM 2518 O O . ASP A 1 383 ? -20.31000 13.02500 9.78000 1.000 112.49927 1118 ASP A O 1
ATOM 2523 N N . GLY A 1 384 ? -19.51600 11.97000 7.96000 1.000 109.69209 1119 GLY A N 1
ATOM 2524 C CA . GLY A 1 384 ? -19.99000 10.66100 8.36400 1.000 105.46977 1119 GLY A CA 1
ATOM 2525 C C . GLY A 1 384 ? -19.05700 9.57400 7.87100 1.000 104.07231 1119 GLY A C 1
ATOM 2526 O O . GLY A 1 384 ? -17.96900 9.87100 7.36800 1.000 107.96008 1119 GLY A O 1
ATOM 2527 N N . ASP A 1 385 ? -19.46500 8.31500 7.99800 1.000 96.73472 1120 ASP A N 1
ATOM 2528 C CA . ASP A 1 385 ? -18.61600 7.19300 7.61700 1.000 98.35719 1120 ASP A CA 1
ATOM 2529 C C . ASP A 1 385 ? -18.96600 6.61800 6.25200 1.000 104.07027 1120 ASP A C 1
ATOM 2530 O O . ASP A 1 385 ? -18.06600 6.27200 5.47800 1.000 107.48406 1120 ASP A O 1
ATOM 2535 N N . ASP A 1 386 ? -20.24600 6.51900 5.92900 1.000 103.06505 1121 ASP A N 1
ATOM 2536 C CA . ASP A 1 386 ? -20.68500 6.15300 4.59000 1.000 99.11019 1121 ASP A CA 1
ATOM 2537 C C . ASP A 1 386 ? -21.25200 7.41400 3.95000 1.000 96.64517 1121 ASP A C 1
ATOM 2538 O O . ASP A 1 386 ? -22.45600 7.66700 3.98800 1.000 94.26015 1121 ASP A O 1
ATOM 2543 N N . THR A 1 387 ? -20.37100 8.21300 3.37200 1.000 93.69664 1122 THR A N 1
ATOM 2544 C CA . THR A 1 387 ? -20.77400 9.41800 2.67500 1.000 96.30730 1122 THR A CA 1
ATOM 2545 C C . THR A 1 387 ? -20.08200 9.45800 1.31900 1.000 96.60301 1122 THR A C 1
ATOM 2546 O O . THR A 1 387 ? -19.23000 8.62300 0.99600 1.000 89.72334 1122 THR A O 1
ATOM 2550 N N . THR A 1 388 ? -20.46900 10.44600 0.52200 1.000 92.74591 1123 THR A N 1
ATOM 2551 C CA . THR A 1 388 ? -19.91500 10.66000 -0.80500 1.000 91.63981 1123 THR A CA 1
ATOM 2552 C C . THR A 1 388 ? -19.29800 12.05000 -0.85800 1.000 93.36157 1123 THR A C 1
ATOM 2553 O O . THR A 1 388 ? -19.81100 12.98700 -0.23900 1.000 93.64829 1123 THR A O 1
ATOM 2557 N N . PHE A 1 389 ? -18.18800 12.17500 -1.58200 1.000 91.32082 1124 PHE A N 1
ATOM 2558 C CA . PHE A 1 389 ? -17.43500 13.42300 -1.64700 1.000 78.54927 1124 PHE A CA 1
ATOM 2559 C C . PHE A 1 389 ? -16.45200 13.33700 -2.81300 1.000 77.38055 1124 PHE A C 1
ATOM 2560 O O . PHE A 1 389 ? -16.29500 12.29100 -3.44500 1.000 77.04293 1124 PHE A O 1
ATOM 2568 N N . THR A 1 390 ? -15.78400 14.45500 -3.08500 1.000 79.58189 1125 THR A N 1
ATOM 2569 C CA . THR A 1 390 ? -14.84300 14.57500 -4.18900 1.000 78.73604 1125 THR A CA 1
ATOM 2570 C C . THR A 1 390 ? -13.48400 14.98900 -3.64800 1.000 73.22578 1125 THR A C 1
ATOM 2571 O O . THR A 1 390 ? -13.39800 15.74200 -2.67900 1.000 74.58940 1125 THR A O 1
ATOM 2575 N N . GLN A 1 391 ? -12.41900 14.51400 -4.29000 1.000 74.76400 1126 GLN A N 1
ATOM 2576 C CA . GLN A 1 391 ? -11.06300 14.85900 -3.89200 1.000 74.99517 1126 GLN A CA 1
ATOM 2577 C C . GLN A 1 391 ? -10.37100 15.67200 -4.97500 1.000 67.30995 1126 GLN A C 1
ATOM 2578 O O . GLN A 1 391 ? -10.48000 15.36000 -6.16300 1.000 67.40329 1126 GLN A O 1
ATOM 2584 N N . TYR A 1 392 ? -9.64100 16.70100 -4.55900 1.000 64.73221 1127 TYR A N 1
ATOM 2585 C CA . TYR A 1 392 ? -8.84600 17.51800 -5.46400 1.000 71.05248 1127 TYR A CA 1
ATOM 2586 C C . TYR A 1 392 ? -7.37700 17.33400 -5.11000 1.000 68.07528 1127 TYR A C 1
ATOM 2587 O O . TYR A 1 392 ? -6.95800 17.64500 -3.99300 1.000 73.10694 1127 TYR A O 1
ATOM 2596 N N . TRP A 1 393 ? -6.60100 16.83200 -6.05300 1.000 67.41200 1128 TRP A N 1
ATOM 2597 C CA . TRP A 1 393 ? -5.19200 16.57100 -5.84000 1.000 61.45969 1128 TRP A CA 1
ATOM 2598 C C . TRP A 1 393 ? -4.39500 17.53100 -6.70800 1.000 66.34097 1128 TRP A C 1
ATOM 2599 O O . TRP A 1 393 ? -4.81400 17.85600 -7.81800 1.000 66.31993 1128 TRP A O 1
ATOM 2610 N N . SER A 1 394 ? -3.27200 18.01900 -6.18200 1.000 64.21043 1129 SER A N 1
ATOM 2611 C CA . SER A 1 394 ? -2.13000 18.43500 -6.98400 1.000 61.58958 1129 SER A CA 1
ATOM 2612 C C . SER A 1 394 ? -0.94400 17.63200 -6.48300 1.000 72.85298 1129 SER A C 1
ATOM 2613 O O . SER A 1 394 ? -0.70100 17.57700 -5.27500 1.000 68.41712 1129 SER A O 1
ATOM 2616 N N . VAL A 1 395 ? -0.22000 16.99200 -7.39600 1.000 80.18581 1130 VAL A N 1
ATOM 2617 C CA . VAL A 1 395 ? 0.87000 16.10000 -7.02300 1.000 72.45751 1130 VAL A CA 1
ATOM 2618 C C . VAL A 1 395 ? 2.10100 16.49700 -7.82600 1.000 65.95399 1130 VAL A C 1
ATOM 2619 O O . VAL A 1 395 ? 2.06000 16.51900 -9.06000 1.000 72.19148 1130 VAL A O 1
ATOM 2623 N N . ARG A 1 396 ? 3.18900 16.80000 -7.13100 1.000 64.91429 1131 ARG A N 1
ATOM 2624 C CA . ARG A 1 396 ? 4.44000 17.13300 -7.79100 1.000 72.80534 1131 ARG A CA 1
ATOM 2625 C C . ARG A 1 396 ? 4.87900 16.00800 -8.72700 1.000 82.16189 1131 ARG A C 1
ATOM 2626 O O . ARG A 1 396 ? 4.53100 14.84000 -8.53900 1.000 89.66208 1131 ARG A O 1
ATOM 2634 N N . GLN A 1 397 ? 5.65900 16.36900 -9.75000 1.000 81.77053 1132 GLN A N 1
ATOM 2635 C CA . GLN A 1 397 ? 6.01400 15.40400 -10.78600 1.000 81.75575 1132 GLN A CA 1
ATOM 2636 C C . GLN A 1 397 ? 7.21600 14.56100 -10.39200 1.000 81.45488 1132 GLN A C 1
ATOM 2637 O O . GLN A 1 397 ? 7.29300 13.38300 -10.75800 1.000 84.79772 1132 GLN A O 1
ATOM 2643 N N . SER A 1 398 ? 8.16200 15.13500 -9.66400 1.000 78.92599 1133 SER A N 1
ATOM 2644 C CA . SER A 1 398 ? 9.20200 14.34700 -9.02700 1.000 83.66700 1133 SER A CA 1
ATOM 2645 C C . SER A 1 398 ? 9.09300 14.54600 -7.52100 1.000 78.55588 1133 SER A C 1
ATOM 2646 O O . SER A 1 398 ? 8.29500 15.34700 -7.03900 1.000 77.27477 1133 SER A O 1
ATOM 2649 N N . LYS A 1 399 ? 9.86900 13.78800 -6.75800 1.000 69.04730 1134 LYS A N 1
ATOM 2650 C CA . LYS A 1 399 ? 9.83400 13.94600 -5.31300 1.000 62.77870 1134 LYS A CA 1
ATOM 2651 C C . LYS A 1 399 ? 10.61100 15.20000 -4.93500 1.000 80.72548 1134 LYS A C 1
ATOM 2652 O O . LYS A 1 399 ? 11.81000 15.30200 -5.22200 1.000 93.18967 1134 LYS A O 1
ATOM 2658 N N . ARG A 1 400 ? 9.93100 16.15700 -4.31300 1.000 75.25420 1135 ARG A N 1
ATOM 2659 C CA . ARG A 1 400 ? 10.60900 17.35300 -3.83800 1.000 71.33478 1135 ARG A CA 1
ATOM 2660 C C . ARG A 1 400 ? 11.64100 16.98700 -2.77500 1.000 74.41587 1135 ARG A C 1
ATOM 2661 O O . ARG A 1 400 ? 11.32900 16.20800 -1.86300 1.000 75.10725 1135 ARG A O 1
ATOM 2669 N N . PRO A 1 401 ? 12.87100 17.51100 -2.85300 1.000 84.43267 1136 PRO A N 1
ATOM 2670 C CA . PRO A 1 401 ? 13.86100 17.23100 -1.80500 1.000 73.06496 1136 PRO A CA 1
ATOM 2671 C C . PRO A 1 401 ? 13.39200 17.71500 -0.44500 1.000 66.26428 1136 PRO A C 1
ATOM 2672 O O . PRO A 1 401 ? 12.55400 18.61300 -0.32100 1.000 67.22045 1136 PRO A O 1
ATOM 2676 N N . THR A 1 402 ? 13.95300 17.09000 0.58700 1.000 60.56462 1137 THR A N 1
ATOM 2677 C CA . THR A 1 402 ? 13.58400 17.35400 1.96600 1.000 59.53569 1137 THR A CA 1
ATOM 2678 C C . THR A 1 402 ? 14.84700 17.54100 2.79200 1.000 75.10258 1137 THR A C 1
ATOM 2679 O O . THR A 1 402 ? 15.94900 17.14900 2.38500 1.000 77.51358 1137 THR A O 1
ATOM 2683 N N . GLY A 1 403 ? 14.67000 18.13800 3.96600 1.000 73.05215 1138 GLY A N 1
ATOM 2684 C CA . GLY A 1 403 ? 15.78600 18.52500 4.80300 1.000 75.99358 1138 GLY A CA 1
ATOM 2685 C C . GLY A 1 403 ? 16.13800 19.99800 4.75700 1.000 77.52257 1138 GLY A C 1
ATOM 2686 O O . GLY A 1 403 ? 17.20300 20.37900 5.25800 1.000 66.31694 1138 GLY A O 1
ATOM 2687 N N . SER A 1 404 ? 15.29000 20.83100 4.15900 1.000 70.96271 1139 SER A N 1
ATOM 2688 C CA . SER A 1 404 ? 15.49300 22.27200 4.15000 1.000 72.20793 1139 SER A CA 1
ATOM 2689 C C . SER A 1 404 ? 14.13800 22.94900 4.01400 1.000 71.65599 1139 SER A C 1
ATOM 2690 O O . SER A 1 404 ? 13.16400 22.34000 3.56600 1.000 80.06541 1139 SER A O 1
ATOM 2693 N N . ASN A 1 405 ? 14.09100 24.21900 4.42000 1.000 73.78610 1140 ASN A N 1
ATOM 2694 C CA . ASN A 1 405 ? 12.85100 24.97900 4.39600 1.000 66.43077 1140 ASN A CA 1
ATOM 2695 C C . ASN A 1 405 ? 12.23300 24.95100 3.00900 1.000 70.37210 1140 ASN A C 1
ATOM 2696 O O . ASN A 1 405 ? 12.92300 24.84400 1.99100 1.000 84.65817 1140 ASN A O 1
ATOM 2701 N N . ALA A 1 406 ? 10.91500 25.07700 2.97800 1.000 70.09014 1141 ALA A N 1
ATOM 2702 C CA . ALA A 1 406 ? 10.16900 24.86400 1.75300 1.000 72.33397 1141 ALA A CA 1
ATOM 2703 C C . ALA A 1 406 ? 8.81400 25.52600 1.91000 1.000 67.74051 1141 ALA A C 1
ATOM 2704 O O . ALA A 1 406 ? 8.28300 25.62400 3.01600 1.000 75.48596 1141 ALA A O 1
ATOM 2706 N N . THR A 1 407 ? 8.26100 25.97200 0.79300 1.000 67.21353 1142 THR A N 1
ATOM 2707 C CA . THR A 1 407 ? 7.01300 26.71200 0.78000 1.000 78.05481 1142 THR A CA 1
ATOM 2708 C C . THR A 1 407 ? 5.97400 25.93200 -0.00500 1.000 72.11308 1142 THR A C 1
ATOM 2709 O O . THR A 1 407 ? 6.30400 25.07600 -0.82600 1.000 79.41524 1142 THR A O 1
ATOM 2713 N N . ILE A 1 408 ? 4.71000 26.23700 0.28000 1.000 67.43767 1143 ILE A N 1
ATOM 2714 C CA . ILE A 1 408 ? 3.57400 25.86900 -0.55100 1.000 66.73186 1143 ILE A CA 1
ATOM 2715 C C . ILE A 1 408 ? 2.69000 27.10400 -0.59100 1.000 70.64769 1143 ILE A C 1
ATOM 2716 O O . ILE A 1 408 ? 2.02700 27.42400 0.39800 1.000 70.82333 1143 ILE A O 1
ATOM 2721 N N . THR A 1 409 ? 2.70000 27.80400 -1.72200 1.000 77.95110 1144 THR A N 1
ATOM 2722 C CA . THR A 1 409 ? 1.89600 29.00700 -1.91600 1.000 77.86815 1144 THR A CA 1
ATOM 2723 C C . THR A 1 409 ? 0.50100 28.55600 -2.31600 1.000 72.97976 1144 THR A C 1
ATOM 2724 O O . THR A 1 409 ? 0.19200 28.36300 -3.48900 1.000 73.13595 1144 THR A O 1
ATOM 2728 N N . PHE A 1 410 ? -0.36400 28.39500 -1.32300 1.000 71.45531 1145 PHE A N 1
ATOM 2729 C CA . PHE A 1 410 ? -1.63000 27.72100 -1.57100 1.000 76.22868 1145 PHE A CA 1
ATOM 2730 C C . PHE A 1 410 ? -2.57900 28.50200 -2.46800 1.000 80.08472 1145 PHE A C 1
ATOM 2731 O O . PHE A 1 410 ? -3.48100 27.89400 -3.05000 1.000 93.22107 1145 PHE A O 1
ATOM 2739 N N . THR A 1 411 ? -2.44100 29.82000 -2.59800 1.000 76.22726 1146 THR A N 1
ATOM 2740 C CA . THR A 1 411 ? -3.42000 30.48400 -3.45700 1.000 86.79785 1146 THR A CA 1
ATOM 2741 C C . THR A 1 411 ? -3.10400 30.26200 -4.93100 1.000 89.53153 1146 THR A C 1
ATOM 2742 O O . THR A 1 411 ? -3.97700 30.46600 -5.78000 1.000 91.26729 1146 THR A O 1
ATOM 2746 N N . ASN A 1 412 ? -1.88000 29.83100 -5.23900 1.000 90.09904 1147 ASN A N 1
ATOM 2747 C CA . ASN A 1 412 ? -1.57300 29.29400 -6.55900 1.000 84.52873 1147 ASN A CA 1
ATOM 2748 C C . ASN A 1 412 ? -2.44400 28.07800 -6.86600 1.000 92.70066 1147 ASN A C 1
ATOM 2749 O O . ASN A 1 412 ? -3.25100 28.09500 -7.80500 1.000 98.63133 1147 ASN A O 1
ATOM 2754 N N . HIS A 1 413 ? -2.32600 27.02500 -6.04900 1.000 94.87980 1148 HIS A N 1
ATOM 2755 C CA . HIS A 1 413 ? -3.02800 25.77300 -6.33500 1.000 89.26430 1148 HIS A CA 1
ATOM 2756 C C . HIS A 1 413 ? -4.54300 25.97200 -6.36000 1.000 86.93236 1148 HIS A C 1
ATOM 2757 O O . HIS A 1 413 ? -5.23100 25.39900 -7.21300 1.000 88.41418 1148 HIS A O 1
ATOM 2764 N N . VAL A 1 414 ? -5.08600 26.79400 -5.45400 1.000 84.87224 1149 VAL A N 1
ATOM 2765 C CA . VAL A 1 414 ? -6.54400 26.89100 -5.36100 1.000 90.59852 1149 VAL A CA 1
ATOM 2766 C C . VAL A 1 414 ? -7.11500 27.60200 -6.58500 1.000 95.90056 1149 VAL A C 1
ATOM 2767 O O . VAL A 1 414 ? -8.19400 27.24500 -7.07900 1.000 90.71343 1149 VAL A O 1
ATOM 2771 N N . ASN A 1 415 ? -6.40000 28.61100 -7.09600 1.000 98.74535 1150 ASN A N 1
ATOM 2772 C CA . ASN A 1 415 ? -6.86800 29.33000 -8.27700 1.000 95.35123 1150 ASN A CA 1
ATOM 2773 C C . ASN A 1 415 ? -6.87600 28.41800 -9.49500 1.000 97.76527 1150 ASN A C 1
ATOM 2774 O O . ASN A 1 415 ? -7.88200 28.32900 -10.21600 1.000 100.68639 1150 ASN A O 1
ATOM 2779 N N . ALA A 1 416 ? -5.76000 27.72100 -9.73000 1.000 96.74621 1151 ALA A N 1
ATOM 2780 C CA . ALA A 1 416 ? -5.67600 26.79500 -10.85400 1.000 90.03665 1151 ALA A CA 1
ATOM 2781 C C . ALA A 1 416 ? -6.75500 25.72000 -10.80200 1.000 81.20451 1151 ALA A C 1
ATOM 2782 O O . ALA A 1 416 ? -7.18500 25.23800 -11.84800 1.000 84.65829 1151 ALA A O 1
ATOM 2784 N N . TRP A 1 417 ? -7.21100 25.32200 -9.61700 1.000 84.93739 1152 TRP A N 1
ATOM 2785 C CA . TRP A 1 417 ? -8.26700 24.31400 -9.57200 1.000 94.25279 1152 TRP A CA 1
ATOM 2786 C C . TRP A 1 417 ? -9.60100 24.89700 -10.03000 1.000 93.17984 1152 TRP A C 1
ATOM 2787 O O . TRP A 1 417 ? -10.31900 24.27300 -10.82000 1.000 96.35908 1152 TRP A O 1
ATOM 2798 N N . LYS A 1 418 ? -9.96900 26.07900 -9.51600 1.000 87.86199 1153 LYS A N 1
ATOM 2799 C CA . LYS A 1 418 ? -11.21900 26.70400 -9.94800 1.000 89.53886 1153 LYS A CA 1
ATOM 2800 C C . LYS A 1 418 ? -11.19500 27.00500 -11.44000 1.000 94.85760 1153 LYS A C 1
ATOM 2801 O O . LYS A 1 418 ? -12.25400 27.07800 -12.07900 1.000 86.90372 1153 LYS A O 1
ATOM 2803 N N . SER A 1 419 ? -9.99800 27.17700 -12.00800 1.000 93.81105 1154 SER A N 1
ATOM 2804 C CA . SER A 1 419 ? -9.85800 27.25500 -13.45600 1.000 86.76823 1154 SER A CA 1
ATOM 2805 C C . SER A 1 419 ? -10.41000 26.00100 -14.12700 1.000 95.14283 1154 SER A C 1
ATOM 2806 O O . SER A 1 419 ? -11.37800 26.06200 -14.89300 1.000 106.93018 1154 SER A O 1
ATOM 2809 N N . HIS A 1 420 ? -9.93000 24.85200 -13.70300 1.000 95.39596 1155 HIS A N 1
ATOM 2810 C CA . HIS A 1 420 ? -10.30000 23.60000 -14.31800 1.000 90.94365 1155 HIS A CA 1
ATOM 2811 C C . HIS A 1 420 ? -11.62300 23.07300 -13.82800 1.000 93.65990 1155 HIS A C 1
ATOM 2812 O O . HIS A 1 420 ? -11.96700 21.93500 -14.06500 1.000 93.78885 1155 HIS A O 1
ATOM 2819 N N . GLY A 1 421 ? -12.39800 23.93800 -13.20700 1.000 100.30626 1156 GLY A N 1
ATOM 2820 C CA . GLY A 1 421 ? -13.70100 23.55900 -12.71000 1.000 98.51658 1156 GLY A CA 1
ATOM 2821 C C . GLY A 1 421 ? -13.70300 22.98400 -11.32000 1.000 100.06348 1156 GLY A C 1
ATOM 2822 O O . GLY A 1 421 ? -14.73300 22.56000 -10.82300 1.000 94.85387 1156 GLY A O 1
ATOM 2823 N N . MET A 1 422 ? -12.54600 22.97500 -10.68200 1.000 99.06558 1157 MET A N 1
ATOM 2824 C CA . MET A 1 422 ? -12.46900 22.44700 -9.34000 1.000 97.65029 1157 MET A CA 1
ATOM 2825 C C . MET A 1 422 ? -12.55100 23.60100 -8.38400 1.000 100.37435 1157 MET A C 1
ATOM 2826 O O . MET A 1 422 ? -11.61900 24.36900 -8.26900 1.000 109.48503 1157 MET A O 1
ATOM 2831 N N . ASN A 1 423 ? -13.66800 23.70600 -7.68500 1.000 95.75441 1158 ASN A N 1
ATOM 2832 C CA . ASN A 1 423 ? -13.86500 24.78500 -6.74100 1.000 94.94994 1158 ASN A CA 1
ATOM 2833 C C . ASN A 1 423 ? -14.27600 24.28800 -5.37300 1.000 92.61719 1158 ASN A C 1
ATOM 2834 O O . ASN A 1 423 ? -15.17000 23.48100 -5.24700 1.000 93.71152 1158 ASN A O 1
ATOM 2836 N N . LEU A 1 424 ? -13.61100 24.80300 -4.35400 1.000 87.20353 1159 LEU A N 1
ATOM 2837 C CA . LEU A 1 424 ? -13.83800 24.43800 -2.96800 1.000 87.58548 1159 LEU A CA 1
ATOM 2838 C C . LEU A 1 424 ? -15.05900 25.03500 -2.30600 1.000 90.49927 1159 LEU A C 1
ATOM 2839 O O . LEU A 1 424 ? -15.57100 26.05300 -2.72400 1.000 105.26877 1159 LEU A O 1
ATOM 2844 N N . SER A 1 426 ? -17.74000 26.47300 0.75300 1.000 101.69063 1161 SER A N 1
ATOM 2845 C CA . SER A 1 426 ? -17.87200 27.63800 1.60700 1.000 101.01480 1161 SER A CA 1
ATOM 2846 C C . SER A 1 426 ? -17.46100 27.50900 3.06900 1.000 98.14492 1161 SER A C 1
ATOM 2847 O O . SER A 1 426 ? -16.83000 28.39300 3.61000 1.000 101.64728 1161 SER A O 1
ATOM 2850 N N . ASN A 1 427 ? -17.82100 26.41200 3.71200 1.000 94.98788 1162 ASN A N 1
ATOM 2851 C CA . ASN A 1 427 ? -17.51100 26.26000 5.12200 1.000 87.11952 1162 ASN A CA 1
ATOM 2852 C C . ASN A 1 427 ? -16.20000 25.55200 5.30800 1.000 87.61652 1162 ASN A C 1
ATOM 2853 O O . ASN A 1 427 ? -16.14200 24.34500 5.29200 1.000 94.62504 1162 ASN A O 1
ATOM 2858 N N . TRP A 1 428 ? -15.15200 26.31300 5.54600 1.000 84.53586 1163 TRP A N 1
ATOM 2859 C CA . TRP A 1 428 ? -13.83100 25.74600 5.69200 1.000 89.82937 1163 TRP A CA 1
ATOM 2860 C C . TRP A 1 428 ? -13.55700 24.93900 6.93100 1.000 92.10666 1163 TRP A C 1
ATOM 2861 O O . TRP A 1 428 ? -14.04200 25.23500 8.00200 1.000 92.87661 1163 TRP A O 1
ATOM 2872 N N . ALA A 1 429 ? -12.73900 23.91500 6.75200 1.000 89.26527 1164 ALA A N 1
ATOM 2873 C CA . ALA A 1 429 ? -12.31100 23.04700 7.84300 1.000 81.84228 1164 ALA A CA 1
ATOM 2874 C C . ALA A 1 429 ? -10.77400 23.06200 7.92200 1.000 79.05766 1164 ALA A C 1
ATOM 2875 O O . ALA A 1 429 ? -10.11300 23.85200 7.23700 1.000 88.13779 1164 ALA A O 1
ATOM 2877 N N . TYR A 1 430 ? -10.20800 22.19800 8.77900 1.000 73.37392 1165 TYR A N 1
ATOM 2878 C CA . TYR A 1 430 ? -8.78100 22.29000 9.10500 1.000 70.96857 1165 TYR A CA 1
ATOM 2879 C C . TYR A 1 430 ? -7.92800 22.06700 7.86500 1.000 71.18632 1165 TYR A C 1
ATOM 2880 O O . TYR A 1 430 ? -8.34300 21.42100 6.90300 1.000 75.66225 1165 TYR A O 1
ATOM 2889 N N . GLN A 1 431 ? -6.73100 22.63300 7.88800 1.000 60.69352 1166 GLN A N 1
ATOM 2890 C CA . GLN A 1 431 ? -5.71600 22.33400 6.89800 1.000 67.52866 1166 GLN A CA 1
ATOM 2891 C C . GLN A 1 431 ? -4.40200 22.12700 7.63600 1.000 70.44460 1166 GLN A C 1
ATOM 2892 O O . GLN A 1 431 ? -4.01300 22.95200 8.46400 1.000 80.77573 1166 GLN A O 1
ATOM 2898 N N . VAL A 1 432 ? -3.74000 21.00400 7.36800 1.000 64.80318 1167 VAL A N 1
ATOM 2899 C CA . VAL A 1 432 ? -2.52900 20.63500 8.07600 1.000 62.69211 1167 VAL A CA 1
ATOM 2900 C C . VAL A 1 432 ? -1.48800 20.20000 7.05700 1.000 52.55592 1167 VAL A C 1
ATOM 2901 O O . VAL A 1 432 ? -1.80700 19.81200 5.93300 1.000 56.36207 1167 VAL A O 1
ATOM 2905 N N . MET A 1 433 ? -0.22700 20.30500 7.45200 1.000 49.92036 1168 MET A N 1
ATOM 2906 C CA . MET A 1 433 ? 0.89700 19.78300 6.67600 1.000 52.62036 1168 MET A CA 1
ATOM 2907 C C . MET A 1 433 ? 1.19900 18.40100 7.24100 1.000 53.40146 1168 MET A C 1
ATOM 2908 O O . MET A 1 433 ? 1.77800 18.27200 8.32500 1.000 54.08414 1168 MET A O 1
ATOM 2913 N N . ALA A 1 434 ? 0.78400 17.36400 6.51900 1.000 51.71591 1169 ALA A N 1
ATOM 2914 C CA . ALA A 1 434 ? 0.55900 16.06400 7.13100 1.000 58.40893 1169 ALA A CA 1
ATOM 2915 C C . ALA A 1 434 ? 1.47900 14.96900 6.60200 1.000 51.94173 1169 ALA A C 1
ATOM 2916 O O . ALA A 1 434 ? 2.01000 15.02600 5.48900 1.000 52.27563 1169 ALA A O 1
ATOM 2918 N N . THR A 1 435 ? 1.64500 13.96100 7.43500 1.000 48.52462 1170 THR A N 1
ATOM 2919 C CA . THR A 1 435 ? 2.10200 12.65400 7.00100 1.000 56.33328 1170 THR A CA 1
ATOM 2920 C C . THR A 1 435 ? 0.88200 11.74700 6.94000 1.000 51.10458 1170 THR A C 1
ATOM 2921 O O . THR A 1 435 ? 0.18300 11.59000 7.94800 1.000 46.77263 1170 THR A O 1
ATOM 2925 N N . GLU A 1 436 ? 0.58600 11.21200 5.75100 1.000 48.29564 1171 GLU A N 1
ATOM 2926 C CA . GLU A 1 436 ? -0.44000 10.18800 5.58800 1.000 51.26812 1171 GLU A CA 1
ATOM 2927 C C . GLU A 1 436 ? 0.23500 8.86400 5.27700 1.000 56.23938 1171 GLU A C 1
ATOM 2928 O O . GLU A 1 436 ? 1.32000 8.83500 4.68500 1.000 61.16250 1171 GLU A O 1
ATOM 2934 N N . GLY A 1 437 ? -0.40100 7.76700 5.69600 1.000 50.30983 1172 GLY A N 1
ATOM 2935 C CA . GLY A 1 437 ? 0.09400 6.45000 5.33700 1.000 47.97788 1172 GLY A CA 1
ATOM 2936 C C . GLY A 1 437 ? -1.00900 5.42300 5.17500 1.000 51.15589 1172 GLY A C 1
ATOM 2937 O O . GLY A 1 437 ? -2.16800 5.63600 5.55200 1.000 54.60409 1172 GLY A O 1
ATOM 2938 N N . TYR A 1 438 ? -0.62100 4.29000 4.59300 1.000 49.78128 1173 TYR A N 1
ATOM 2939 C CA . TYR A 1 438 ? -1.52500 3.16300 4.38000 1.000 48.02237 1173 TYR A CA 1
ATOM 2940 C C . TYR A 1 438 ? -0.67700 1.93500 4.10800 1.000 51.35739 1173 TYR A C 1
ATOM 2941 O O . TYR A 1 438 ? 0.16700 1.96400 3.20600 1.000 52.34718 1173 TYR A O 1
ATOM 2950 N N . GLN A 1 439 ? -0.87600 0.88200 4.90600 1.000 48.82738 1174 GLN A N 1
ATOM 2951 C CA . GLN A 1 439 ? -0.19000 -0.41100 4.74900 1.000 52.23344 1174 GLN A CA 1
ATOM 2952 C C . GLN A 1 439 ? 1.31400 -0.26500 4.53600 1.000 47.52061 1174 GLN A C 1
ATOM 2953 O O . GLN A 1 439 ? 1.88800 -0.81000 3.58900 1.000 53.17622 1174 GLN A O 1
ATOM 2959 N N . SER A 1 440 ? 1.95700 0.45700 5.45100 1.000 46.21926 1175 SER A N 1
ATOM 2960 C CA . SER A 1 440 ? 3.37400 0.78400 5.32600 1.000 50.22632 1175 SER A CA 1
ATOM 2961 C C . SER A 1 440 ? 4.02300 0.93800 6.69800 1.000 46.84604 1175 SER A C 1
ATOM 2962 O O . SER A 1 440 ? 3.37100 0.89300 7.74200 1.000 44.72187 1175 SER A O 1
ATOM 2965 N N . SER A 1 441 ? 5.33300 1.12200 6.67900 1.000 52.95462 1176 SER A N 1
ATOM 2966 C CA . SER A 1 441 ? 6.08000 1.55900 7.85100 1.000 50.01417 1176 SER A CA 1
ATOM 2967 C C . SER A 1 441 ? 6.90300 2.76000 7.44700 1.000 51.72560 1176 SER A C 1
ATOM 2968 O O . SER A 1 441 ? 7.10200 3.02000 6.26000 1.000 61.54946 1176 SER A O 1
ATOM 2971 N N . GLY A 1 442 ? 7.36300 3.51500 8.43800 1.000 48.76180 1177 GLY A N 1
ATOM 2972 C CA . GLY A 1 442 ? 8.27800 4.58800 8.12600 1.000 49.92709 1177 GLY A CA 1
ATOM 2973 C C . GLY A 1 442 ? 8.44500 5.52900 9.29600 1.000 47.41421 1177 GLY A C 1
ATOM 2974 O O . GLY A 1 442 ? 8.05300 5.23000 10.42100 1.000 50.04144 1177 GLY A O 1
ATOM 2975 N N . SER A 1 443 ? 9.03900 6.67900 8.98900 1.000 54.36118 1178 SER A N 1
ATOM 2976 C CA . SER A 1 443 ? 9.29400 7.70900 9.98200 1.000 54.78930 1178 SER A CA 1
ATOM 2977 C C . SER A 1 443 ? 9.37500 9.05400 9.28400 1.000 47.86932 1178 SER A C 1
ATOM 2978 O O . SER A 1 443 ? 9.82500 9.15400 8.13800 1.000 52.14395 1178 SER A O 1
ATOM 2981 N N . SER A 1 444 ? 8.93200 10.08700 9.98200 1.000 44.81049 1179 SER A N 1
ATOM 2982 C CA . SER A 1 444 ? 9.07200 11.43300 9.46600 1.000 58.50647 1179 SER A CA 1
ATOM 2983 C C . SER A 1 444 ? 9.27900 12.38700 10.63200 1.000 58.76386 1179 SER A C 1
ATOM 2984 O O . SER A 1 444 ? 9.01700 12.06300 11.79100 1.000 57.53631 1179 SER A O 1
ATOM 2987 N N . ASN A 1 445 ? 9.79900 13.56000 10.31800 1.000 59.55716 1180 ASN A N 1
ATOM 2988 C CA . ASN A 1 445 ? 9.90700 14.61800 11.31100 1.000 53.99141 1180 ASN A CA 1
ATOM 2989 C C . ASN A 1 445 ? 9.79600 15.92900 10.55900 1.000 48.95518 1180 ASN A C 1
ATOM 2990 O O . ASN A 1 445 ? 10.56300 16.18300 9.62700 1.000 54.02058 1180 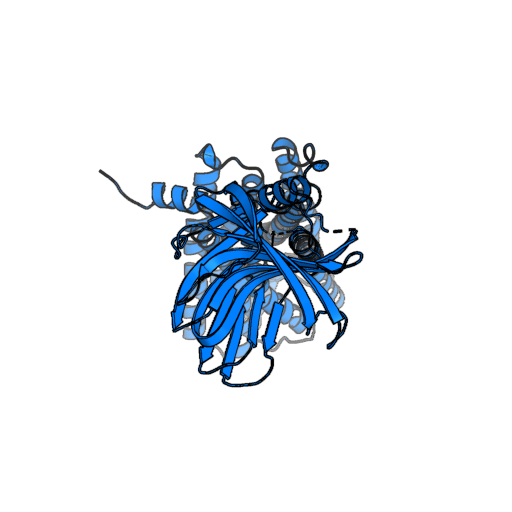ASN A O 1
ATOM 2995 N N . VAL A 1 446 ? 8.83500 16.74300 10.94600 1.000 51.11609 1181 VAL A N 1
ATOM 2996 C CA . VAL A 1 446 ? 8.45300 17.90300 10.15400 1.000 62.21980 1181 VAL A CA 1
ATOM 2997 C C . VAL A 1 446 ? 8.18900 19.06500 11.10200 1.000 61.27091 1181 VAL A C 1
ATOM 2998 O O . VAL A 1 446 ? 7.69000 18.86100 12.21300 1.000 58.66550 1181 VAL A O 1
ATOM 3002 N N . THR A 1 447 ? 8.55600 20.28000 10.67600 1.000 60.24445 1182 THR A N 1
ATOM 3003 C CA . THR A 1 447 ? 8.17800 21.50800 11.36600 1.000 59.64163 1182 THR A CA 1
ATOM 3004 C C . THR A 1 447 ? 7.41200 22.40300 10.40800 1.000 58.57510 1182 THR A C 1
ATOM 3005 O O . THR A 1 447 ? 7.77200 22.51800 9.24400 1.000 63.07848 1182 THR A O 1
ATOM 3009 N N . VAL A 1 448 ? 6.38100 23.06000 10.92600 1.000 67.59504 1183 VAL A N 1
ATOM 3010 C CA . VAL A 1 448 ? 5.32600 23.69400 10.14400 1.000 67.19991 1183 VAL A CA 1
ATOM 3011 C C . VAL A 1 448 ? 5.10600 25.10200 10.69100 1.000 73.96170 1183 VAL A C 1
ATOM 3012 O O . VAL A 1 448 ? 5.04900 25.29400 11.91000 1.000 71.34909 1183 VAL A O 1
ATOM 3016 N N . TRP A 1 449 ? 4.96500 26.08700 9.79600 1.000 77.97654 1184 TRP A N 1
ATOM 3017 C CA . TRP A 1 449 ? 4.71900 27.45700 10.23900 1.000 74.79386 1184 TRP A CA 1
ATOM 3018 C C . TRP A 1 449 ? 4.22900 28.31300 9.08500 1.000 86.39541 1184 TRP A C 1
ATOM 3019 O O . TRP A 1 449 ? 4.69600 28.15500 7.95100 1.000 94.05492 1184 TRP A O 1
ATOM 3030 N N . GLY A 1 450 ? 3.31300 29.23600 9.39200 1.000 82.49365 243 GLY A N 1
ATOM 3031 C CA . GLY A 1 450 ? 2.90900 30.28700 8.46900 1.000 86.08360 243 GLY A CA 1
ATOM 3032 C C . GLY A 1 450 ? 4.01200 31.30300 8.20500 1.000 88.87789 243 GLY A C 1
ATOM 3033 O O . GLY A 1 450 ? 5.19800 30.97700 8.30500 1.000 88.36211 243 GLY A O 1
ATOM 3034 N N . SER A 1 451 ? 3.64200 32.52900 7.84100 1.000 83.00403 244 SER A N 1
ATOM 3035 C CA . SER A 1 451 ? 4.59500 33.62500 7.74400 1.000 83.80866 244 SER A CA 1
ATOM 3036 C C . SER A 1 451 ? 3.95200 34.87700 8.32300 1.000 85.75962 244 SER A C 1
ATOM 3037 O O . SER A 1 451 ? 2.72400 35.01900 8.32900 1.000 77.71672 244 SER A O 1
ATOM 3040 N N . SER A 1 452 ? 4.79400 35.77700 8.83200 1.000 86.76575 245 SER A N 1
ATOM 3041 C CA . SER A 1 452 ? 4.33500 36.92500 9.60000 1.000 80.38960 245 SER A CA 1
ATOM 3042 C C . SER A 1 452 ? 4.65900 38.23900 8.89500 1.000 85.27836 245 SER A C 1
ATOM 3043 O O . SER A 1 452 ? 5.47000 38.31000 7.96500 1.000 78.62364 245 SER A O 1
ATOM 3046 N N . LYS A 1 453 ? 4.00800 39.28500 9.37700 1.000 90.25748 246 LYS A N 1
ATOM 3047 C CA . LYS A 1 453 ? 4.25100 40.64600 8.94200 1.000 90.85530 246 LYS A CA 1
ATOM 3048 C C . LYS A 1 453 ? 5.31300 41.35000 9.78000 1.000 82.83183 246 LYS A C 1
ATOM 3049 O O . LYS A 1 453 ? 5.66300 42.49400 9.47200 1.000 86.33613 246 LYS A O 1
ATOM 3055 N N . ARG A 1 454 ? 5.83500 40.70200 10.82200 1.000 71.49804 247 ARG A N 1
ATOM 3056 C CA . ARG A 1 454 ? 6.80800 41.31500 11.71400 1.000 73.60622 247 ARG A CA 1
ATOM 3057 C C . ARG A 1 454 ? 8.15900 40.62100 11.58900 1.000 67.96862 247 ARG A C 1
ATOM 3058 O O . ARG A 1 454 ? 8.23800 39.39900 11.42600 1.000 63.18102 247 ARG A O 1
ATOM 3066 N N . LYS A 1 455 ? 9.22100 41.41500 11.66100 1.000 65.11045 248 LYS A N 1
ATOM 3067 C CA . LYS A 1 455 ? 10.52600 40.95800 11.22700 1.000 64.37616 248 LYS A CA 1
ATOM 3068 C C . LYS A 1 455 ? 11.19900 40.14700 12.32000 1.000 59.89251 248 LYS A C 1
ATOM 3069 O O . LYS A 1 455 ? 10.96000 40.36100 13.51400 1.000 66.05950 248 LYS A O 1
ATOM 3075 N N . LYS A 1 456 ? 12.03400 39.18700 11.89200 1.000 70.13270 249 LYS A N 1
ATOM 3076 C CA . LYS A 1 456 ? 12.72600 38.30300 12.82600 1.000 71.09587 249 LYS A CA 1
ATOM 3077 C C . LYS A 1 456 ? 13.56900 39.09600 13.81900 1.000 65.70580 249 LYS A C 1
ATOM 3078 O O . LYS A 1 456 ? 13.75600 38.66500 14.96400 1.000 62.23622 249 LYS A O 1
ATOM 3084 N N . SER A 1 457 ? 14.04700 40.27400 13.40700 1.000 69.49530 250 SER A N 1
ATOM 3085 C CA . SER A 1 457 ? 14.84400 41.12100 14.29200 1.000 72.46567 250 SER A CA 1
ATOM 3086 C C . SER A 1 457 ? 14.01600 41.66600 15.45500 1.000 68.72594 250 SER A C 1
ATOM 3087 O O . SER A 1 457 ? 14.51400 41.80500 16.58100 1.000 52.08840 250 SER A O 1
ATOM 3090 N N . GLU A 1 458 ? 12.76100 41.99400 15.20600 1.000 73.21025 251 GLU A N 1
ATOM 3091 C CA . GLU A 1 458 ? 11.95400 42.50200 16.29800 1.000 68.02418 251 GLU A CA 1
ATOM 3092 C C . GLU A 1 458 ? 11.35600 41.38700 17.14000 1.000 60.88221 251 GLU A C 1
ATOM 3093 O O . GLU A 1 458 ? 11.13100 41.59900 18.33200 1.000 61.19695 251 GLU A O 1
ATOM 3099 N N . LYS A 1 459 ? 11.16700 40.19300 16.56300 1.000 59.72734 252 LYS A N 1
ATOM 3100 C CA . LYS A 1 459 ? 10.84800 39.01300 17.36300 1.000 52.41169 252 LYS A CA 1
ATOM 3101 C C . LYS A 1 459 ? 11.96100 38.71100 18.35500 1.000 48.57638 252 LYS A C 1
ATOM 3102 O O . LYS A 1 459 ? 11.69900 38.34100 19.50500 1.000 50.55392 252 LYS A O 1
ATOM 3108 N N . LYS A 1 460 ? 13.21600 38.87300 17.92600 1.000 59.10436 253 LYS A N 1
ATOM 3109 C CA . LYS A 1 460 ? 14.35200 38.58100 18.79600 1.000 60.11345 253 LYS A CA 1
ATOM 3110 C C . LYS A 1 460 ? 14.48700 39.60300 19.92400 1.000 52.47802 253 LYS A C 1
ATOM 3111 O O . LYS A 1 460 ? 14.79600 39.22500 21.06400 1.000 48.73067 253 LYS A O 1
ATOM 3117 N N . VAL A 1 461 ? 14.25900 40.89300 19.63800 1.000 46.04292 254 VAL A N 1
ATOM 3118 C CA . VAL A 1 461 ? 14.32300 41.90600 20.69500 1.000 48.51900 254 VAL A CA 1
ATOM 3119 C C . VAL A 1 461 ? 13.21500 41.68800 21.71400 1.000 49.42004 254 VAL A C 1
ATOM 3120 O O . VAL A 1 461 ? 13.46100 41.70000 22.92800 1.000 47.06161 254 VAL A O 1
ATOM 3124 N N . THR A 1 462 ? 11.97000 41.51100 21.22800 1.000 44.88491 255 THR A N 1
ATOM 3125 C CA . THR A 1 462 ? 10.84000 41.22100 22.10700 1.000 45.79928 255 THR A CA 1
ATOM 3126 C C . THR A 1 462 ? 11.08400 39.98000 22.97600 1.000 53.66668 255 THR A C 1
ATOM 3127 O O . THR A 1 462 ? 10.75600 39.97500 24.17300 1.000 54.07929 255 THR A O 1
ATOM 3131 N N . ARG A 1 463 ? 11.67100 38.91900 22.40700 1.000 49.79481 256 ARG A N 1
ATOM 3132 C CA . ARG A 1 463 ? 12.01200 37.77700 23.24800 1.000 53.00004 256 ARG A CA 1
ATOM 3133 C C . ARG A 1 463 ? 13.02000 38.17500 24.32900 1.000 49.13119 256 ARG A C 1
ATOM 3134 O O . ARG A 1 463 ? 12.82700 37.87900 25.51600 1.000 56.98056 256 ARG A O 1
ATOM 3142 N N . MET A 1 464 ? 14.06900 38.90300 23.94700 1.000 44.91266 257 MET A N 1
ATOM 3143 C CA . MET A 1 464 ? 15.14300 39.22200 24.88600 1.000 44.12010 257 MET A CA 1
ATOM 3144 C C . MET A 1 464 ? 14.62700 39.97000 26.10900 1.000 43.59122 257 MET A C 1
ATOM 3145 O O . MET A 1 464 ? 15.02300 39.65900 27.23900 1.000 50.36092 257 MET A O 1
ATOM 3150 N N . VAL A 1 465 ? 13.76400 40.97300 25.91300 1.000 42.22639 258 VAL A N 1
ATOM 3151 C CA . VAL A 1 465 ? 13.24800 41.71700 27.06600 1.000 42.68856 258 VAL A CA 1
ATOM 3152 C C . VAL A 1 465 ? 12.51300 40.78300 28.02800 1.000 43.45461 258 VAL A C 1
ATOM 3153 O O . VAL A 1 465 ? 12.65500 40.89400 29.25400 1.000 55.05322 258 VAL A O 1
ATOM 3157 N N . SER A 1 466 ? 11.75600 39.82200 27.50100 1.000 42.77892 259 SER A N 1
ATOM 3158 C CA . SER A 1 466 ? 11.05600 38.88700 28.38100 1.000 43.01310 259 SER A CA 1
ATOM 3159 C C . SER A 1 466 ? 12.03200 38.09600 29.25600 1.000 47.00126 259 SER A C 1
ATOM 3160 O O . SER A 1 466 ? 11.73700 37.80000 30.42100 1.000 52.15416 259 SER A O 1
ATOM 3163 N N . ILE A 1 467 ? 13.19600 37.73400 28.71800 1.000 45.23272 260 ILE A N 1
ATOM 3164 C CA . ILE A 1 467 ? 14.15900 36.98300 29.52000 1.000 43.17989 260 ILE A CA 1
ATOM 3165 C C . ILE A 1 467 ? 14.83300 37.89600 30.53400 1.000 45.40774 260 ILE A C 1
ATOM 3166 O O . ILE A 1 467 ? 15.09300 37.49700 31.67900 1.000 45.20163 260 ILE A O 1
ATOM 3171 N N . VAL A 1 468 ? 15.11300 39.14300 30.14000 1.000 49.92415 261 VAL A N 1
ATOM 3172 C CA . VAL A 1 468 ? 15.61400 40.12600 31.09900 1.000 47.97732 261 VAL A CA 1
ATOM 3173 C C . VAL A 1 468 ? 14.60800 40.32400 32.23400 1.000 46.13986 261 VAL A C 1
ATOM 3174 O O . VAL A 1 468 ? 14.98700 40.45500 33.40700 1.000 44.84470 261 VAL A O 1
ATOM 3178 N N . VAL A 1 469 ? 13.31200 40.28200 31.91700 1.000 43.00692 262 VAL A N 1
ATOM 3179 C CA . VAL A 1 469 ? 12.30600 40.42500 32.96400 1.000 47.32570 262 VAL A CA 1
ATOM 3180 C C . VAL A 1 469 ? 12.27800 39.20100 33.87200 1.000 53.82654 262 VAL A C 1
ATOM 3181 O O . VAL A 1 469 ? 12.10800 39.32200 35.09900 1.000 51.95978 262 VAL A O 1
ATOM 3185 N N . ALA A 1 470 ? 12.44500 38.00200 33.30000 1.000 59.10170 263 ALA A N 1
ATOM 3186 C CA . ALA A 1 470 ? 12.41900 36.80400 34.13700 1.000 42.09433 263 ALA A CA 1
ATOM 3187 C C . ALA A 1 470 ? 13.62800 36.75100 35.07200 1.000 43.90781 263 ALA A C 1
ATOM 3188 O O . ALA A 1 470 ? 13.50700 36.31800 36.22600 1.000 44.17357 263 ALA A O 1
ATOM 3190 N N . VAL A 1 471 ? 14.79500 37.21500 34.61200 1.000 43.36193 264 VAL A N 1
ATOM 3191 C CA . VAL A 1 471 ? 15.97200 37.25500 35.48400 1.000 39.01203 264 VAL A CA 1
ATOM 3192 C C . VAL A 1 471 ? 15.80200 38.30500 36.57800 1.000 41.43629 264 VAL A C 1
ATOM 3193 O O . VAL A 1 471 ? 16.17000 38.07100 37.73300 1.000 44.55806 264 VAL A O 1
ATOM 3197 N N . PHE A 1 472 ? 15.21900 39.46100 36.25000 1.000 48.21826 265 PHE A N 1
ATOM 3198 C CA . PHE A 1 472 ? 14.90800 40.46100 37.27800 1.000 50.32338 265 PHE A CA 1
ATOM 3199 C C . PHE A 1 472 ? 14.10300 39.85300 38.43500 1.000 56.59364 265 PHE A C 1
ATOM 3200 O O . PHE A 1 472 ? 14.40300 40.07400 39.62400 1.000 54.11109 265 PHE A O 1
ATOM 3208 N N . ILE A 1 473 ? 13.05600 39.09800 38.09300 1.000 56.71749 266 ILE A N 1
ATOM 3209 C CA . ILE A 1 473 ? 12.19900 38.49300 39.10400 1.000 44.29014 266 ILE A CA 1
ATOM 3210 C C . ILE A 1 473 ? 13.00800 37.53500 39.96800 1.000 47.27054 266 ILE A C 1
ATOM 3211 O O . ILE A 1 473 ? 12.88700 37.51600 41.20100 1.000 48.04776 266 ILE A O 1
ATOM 3216 N N . PHE A 1 474 ? 13.86700 36.74400 39.33900 1.000 49.22943 267 PHE A N 1
ATOM 3217 C CA . PHE A 1 474 ? 14.63400 35.77300 40.10200 1.000 46.08417 267 PHE A CA 1
ATOM 3218 C C . PHE A 1 474 ? 15.54400 36.46200 41.10800 1.000 38.24436 267 PHE A C 1
ATOM 3219 O O . PHE A 1 474 ? 15.70200 35.99100 42.23400 1.000 49.41996 267 PHE A O 1
ATOM 3227 N N . CYS A 1 475 ? 16.12600 37.59600 40.74100 1.000 49.12755 268 CYS A N 1
ATOM 3228 C CA . CYS A 1 475 ? 17.06500 38.25500 41.64900 1.000 48.76248 268 CYS A CA 1
ATOM 3229 C C . CYS A 1 475 ? 16.40200 39.12500 42.71200 1.000 44.80350 268 CYS A C 1
ATOM 3230 O O . CYS A 1 475 ? 17.01100 39.33400 43.77000 1.000 54.99106 268 CYS A O 1
ATOM 3233 N N . TRP A 1 476 ? 15.19600 39.65700 42.47600 1.000 41.98926 269 TRP A N 1
ATOM 3234 C CA . TRP A 1 476 ? 14.63000 40.60700 43.44200 1.000 50.18258 269 TRP A CA 1
ATOM 3235 C C . TRP A 1 476 ? 13.55000 40.02400 44.34800 1.000 48.59524 269 TRP A C 1
ATOM 3236 O O . TRP A 1 476 ? 13.21300 40.65600 45.35900 1.000 44.49928 269 TRP A O 1
ATOM 3247 N N . LEU A 1 477 ? 13.03200 38.82900 44.03100 1.000 42.68684 270 LEU A N 1
ATOM 3248 C CA . LEU A 1 477 ? 12.00400 38.22000 44.87800 1.000 44.43630 270 LEU A CA 1
ATOM 3249 C C . LEU A 1 477 ? 12.53000 37.76300 46.23100 1.000 49.91756 270 LEU A C 1
ATOM 3250 O O . LEU A 1 477 ? 11.90200 38.10200 47.25700 1.000 61.20207 270 LEU A O 1
ATOM 3255 N N . PRO A 1 478 ? 13.61900 36.98200 46.34800 1.000 50.33525 271 PRO A N 1
ATOM 3256 C CA . PRO A 1 478 ? 14.13700 36.66200 47.69800 1.000 43.27286 271 PRO A CA 1
ATOM 3257 C C . PRO A 1 478 ? 14.27300 37.89000 48.59500 1.000 46.50186 271 PRO A C 1
ATOM 3258 O O . PRO A 1 478 ? 13.90400 37.84900 49.77800 1.000 49.06771 271 PRO A O 1
ATOM 3262 N N . PHE A 1 479 ? 14.75400 39.00200 48.02500 1.000 51.88650 272 PHE A N 1
ATOM 3263 C CA . PHE A 1 479 ? 14.92700 40.25200 48.75900 1.000 43.54330 272 PHE A CA 1
ATOM 3264 C C . PHE A 1 479 ? 13.61500 40.74300 49.33900 1.000 49.60839 272 PHE A C 1
ATOM 3265 O O . PHE A 1 479 ? 13.52200 41.05400 50.53600 1.000 46.15253 272 PHE A O 1
ATOM 3273 N N . TYR A 1 480 ? 12.58400 40.82800 48.49700 1.000 49.35206 273 TYR A N 1
ATOM 3274 C CA . TYR A 1 480 ? 11.31800 41.35300 48.97800 1.000 45.04374 273 TYR A CA 1
ATOM 3275 C C . TYR A 1 480 ? 10.65400 40.38100 49.93700 1.000 46.22388 273 TYR A C 1
ATOM 3276 O O . TYR A 1 480 ? 10.02900 40.81000 50.90500 1.000 48.41693 273 TYR A O 1
ATOM 3285 N N . ILE A 1 481 ? 10.83300 39.07400 49.73300 1.000 52.38748 274 ILE A N 1
ATOM 3286 C CA . ILE A 1 481 ? 10.27000 38.11400 50.67300 1.000 47.52256 274 ILE A CA 1
AT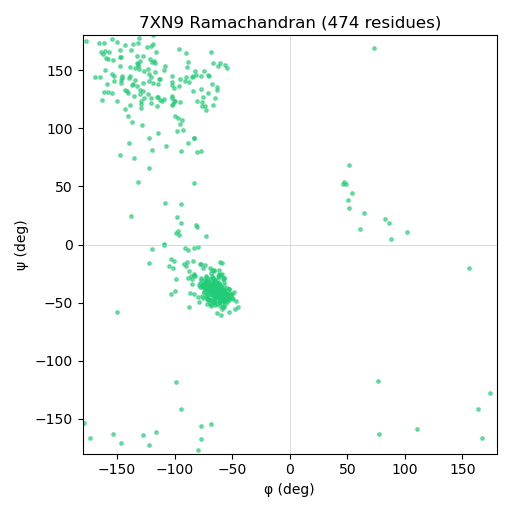OM 3287 C C . ILE A 1 481 ? 10.91700 38.28100 52.04200 1.000 54.07685 274 ILE A C 1
ATOM 3288 O O . ILE A 1 481 ? 10.23200 38.30200 53.06900 1.000 52.59031 274 ILE A O 1
ATOM 3293 N N . PHE A 1 482 ? 12.24200 38.44600 52.07400 1.000 58.77381 275 PHE A N 1
ATOM 3294 C CA . PHE A 1 482 ? 12.91100 38.71000 53.34500 1.000 55.81225 275 PHE A CA 1
ATOM 3295 C C . PHE A 1 482 ? 12.38600 39.99000 53.98800 1.000 60.44599 275 PHE A C 1
ATOM 3296 O O . PHE A 1 482 ? 12.08700 40.01900 55.18700 1.000 60.83897 275 PHE A O 1
ATOM 3304 N N . ASN A 1 483 ? 12.28900 41.06900 53.20900 1.000 57.00742 276 ASN A N 1
ATOM 3305 C CA . ASN A 1 483 ? 11.87500 42.34700 53.77500 1.000 58.38905 276 ASN A CA 1
ATOM 3306 C C . ASN A 1 483 ? 10.48700 42.24000 54.38700 1.000 61.51363 276 ASN A C 1
ATOM 3307 O O . ASN A 1 483 ? 10.25300 42.72900 55.50300 1.000 67.40265 276 ASN A O 1
ATOM 3312 N N . VAL A 1 484 ? 9.55600 41.57800 53.68700 1.000 53.40770 277 VAL A N 1
ATOM 3313 C CA . VAL A 1 484 ? 8.20900 41.42500 54.23400 1.000 59.91414 277 VAL A CA 1
ATOM 3314 C C . VAL A 1 484 ? 8.25400 40.60900 55.52800 1.000 57.74402 277 VAL A C 1
ATOM 3315 O O . VAL A 1 484 ? 7.55400 40.92100 56.49500 1.000 58.47730 277 VAL A O 1
ATOM 3319 N N . SER A 1 485 ? 9.11600 39.59000 55.58300 1.000 57.55338 278 SER A N 1
ATOM 3320 C CA . SER A 1 485 ? 9.38500 38.90900 56.84800 1.000 54.11146 278 SER A CA 1
ATOM 3321 C C . SER A 1 485 ? 9.88000 39.87300 57.92100 1.000 57.16840 278 SER A C 1
ATOM 3322 O O . SER A 1 485 ? 9.39100 39.85400 59.05300 1.000 66.07659 278 SER A O 1
ATOM 3325 N N . SER A 1 486 ? 10.86800 40.71100 57.59100 1.000 64.30912 279 SER A N 1
ATOM 3326 C CA . SER A 1 486 ? 11.55000 41.49700 58.61600 1.000 60.01059 279 SER A CA 1
ATOM 3327 C C . SER A 1 486 ? 10.57800 42.39100 59.37200 1.000 59.53052 279 SER A C 1
ATOM 3328 O O . SER A 1 486 ? 10.80600 42.70700 60.54500 1.000 64.93285 279 SER A O 1
ATOM 3331 N N . VAL A 1 487 ? 9.49100 42.72700 58.73000 1.000 64.41283 280 VAL A N 1
ATOM 3332 C CA . VAL A 1 487 ? 8.49800 43.55200 59.34100 1.000 71.44935 280 VAL A CA 1
ATOM 3333 C C . VAL A 1 487 ? 7.96900 42.81600 60.53700 1.000 79.68844 280 VAL A C 1
ATOM 3334 O O . VAL A 1 487 ? 7.64200 43.40800 61.54500 1.000 79.84402 280 VAL A O 1
ATOM 3338 N N . SER A 1 488 ? 7.92700 41.50200 60.43000 1.000 78.54064 281 SER A N 1
ATOM 3339 C CA . SER A 1 488 ? 7.36400 40.70000 61.48600 1.000 73.07651 281 SER A CA 1
ATOM 3340 C C . SER A 1 488 ? 8.29700 40.38600 62.63100 1.000 86.68888 281 SER A C 1
ATOM 3341 O O . SER A 1 488 ? 8.46500 39.23200 62.98400 1.000 90.27647 281 SER A O 1
ATOM 3344 N N . MET A 1 489 ? 8.89400 41.41900 63.20900 1.000 93.50073 282 MET A N 1
ATOM 3345 C CA . MET A 1 489 ? 9.72600 41.26700 64.39700 1.000 101.18550 282 MET A CA 1
ATOM 3346 C C . MET A 1 489 ? 10.76700 40.17000 64.31800 1.000 100.86912 282 MET A C 1
ATOM 3347 O O . MET A 1 489 ? 10.86300 39.34000 65.19800 1.000 104.29754 282 MET A O 1
ATOM 3349 N N . ALA A 1 490 ? 11.56000 40.17000 63.27300 1.000 97.42825 283 ALA A N 1
ATOM 3350 C CA . ALA A 1 490 ? 12.53200 39.11700 63.08800 1.000 99.24437 283 ALA A CA 1
ATOM 3351 C C . ALA A 1 490 ? 13.89800 39.45800 63.63500 1.000 104.90709 283 ALA A C 1
ATOM 3352 O O . ALA A 1 490 ? 14.87000 38.78600 63.32500 1.000 95.08372 283 ALA A O 1
ATOM 3354 N N . ILE A 1 491 ? 13.98800 40.44600 64.51000 1.000 111.85341 284 ILE A N 1
ATOM 3355 C CA . ILE A 1 491 ? 15.29100 40.86400 64.97800 1.000 108.44600 284 ILE A CA 1
ATOM 3356 C C . ILE A 1 491 ? 15.90300 39.95400 66.01400 1.000 119.15712 284 ILE A C 1
ATOM 3357 O O . ILE A 1 491 ? 15.82600 40.19400 67.21000 1.000 123.04720 284 ILE A O 1
ATOM 3362 N N . SER A 1 492 ? 16.48000 38.87900 65.49600 1.000 118.08051 285 SER A N 1
ATOM 3363 C CA . SER A 1 492 ? 17.21500 37.88100 66.22000 1.000 108.44989 285 SER A CA 1
ATOM 3364 C C . SER A 1 492 ? 18.38100 37.75300 65.28100 1.000 100.55505 285 SER A C 1
AT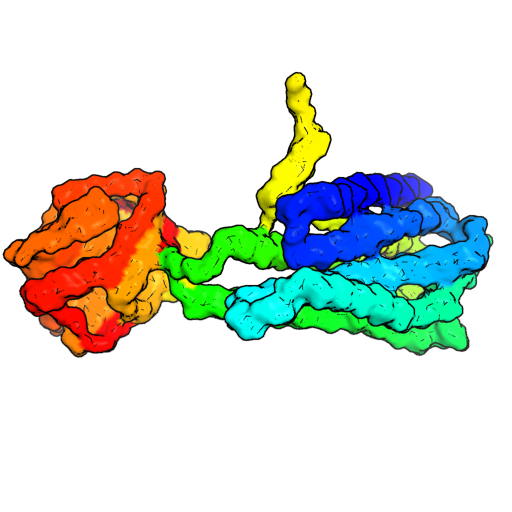OM 3365 O O . SER A 1 492 ? 18.45400 36.79500 64.54200 1.000 108.13075 285 SER A O 1
ATOM 3368 N N . PRO A 1 493 ? 19.28100 38.73100 65.27400 1.000 85.75409 286 PRO A N 1
ATOM 3369 C CA . PRO A 1 493 ? 20.34800 38.61300 64.29300 1.000 81.13580 286 PRO A CA 1
ATOM 3370 C C . PRO A 1 493 ? 21.21000 37.45700 64.62200 1.000 80.75365 286 PRO A C 1
ATOM 3371 O O . PRO A 1 493 ? 21.89600 37.41300 65.60500 1.000 89.81507 286 PRO A O 1
ATOM 3375 N N . THR A 1 494 ? 21.25600 36.56300 63.67400 1.000 86.19383 287 THR A N 1
ATOM 3376 C CA . THR A 1 494 ? 21.95500 35.32400 63.80100 1.000 82.81032 287 THR A CA 1
ATOM 3377 C C . THR A 1 494 ? 22.82400 35.18500 62.59600 1.000 90.15426 287 THR A C 1
ATOM 3378 O O . THR A 1 494 ? 22.57200 35.75900 61.55100 1.000 92.05200 287 THR A O 1
ATOM 3382 N N . PRO A 1 495 ? 23.85500 34.36900 62.71300 1.000 87.32230 288 PRO A N 1
ATOM 3383 C CA . PRO A 1 495 ? 24.76300 34.06400 61.62800 1.000 78.62334 288 PRO A CA 1
ATOM 3384 C C . PRO A 1 495 ? 23.97300 33.41200 60.51000 1.000 81.14276 288 PRO A C 1
ATOM 3385 O O . PRO A 1 495 ? 24.23800 33.72100 59.37100 1.000 85.14978 288 PRO A O 1
ATOM 3389 N N . ALA A 1 496 ? 23.04300 32.51600 60.81500 1.000 82.86456 289 ALA A N 1
ATOM 3390 C CA . ALA A 1 496 ? 22.22100 31.90900 59.79500 1.000 78.94770 289 ALA A CA 1
ATOM 3391 C C . ALA A 1 496 ? 21.34000 32.92500 59.08400 1.000 81.25229 289 ALA A C 1
ATOM 3392 O O . ALA A 1 496 ? 21.23600 32.88500 57.87700 1.000 80.53944 289 ALA A O 1
ATOM 3394 N N . LEU A 1 497 ? 20.71800 33.84000 59.82200 1.000 80.41833 290 LEU A N 1
ATOM 3395 C CA . LEU A 1 497 ? 19.86800 34.84000 59.19200 1.000 78.19326 290 LEU A CA 1
ATOM 3396 C C . LEU A 1 497 ? 20.63400 36.07300 58.74800 1.000 77.09393 290 LEU A C 1
ATOM 3397 O O . LEU A 1 497 ? 20.16100 36.79100 57.86300 1.000 80.59870 290 LEU A O 1
ATOM 3402 N N . LYS A 1 498 ? 21.79400 36.33800 59.33900 1.000 73.20669 291 LYS A N 1
ATOM 3403 C CA . LYS A 1 498 ? 22.57500 37.49400 58.93100 1.000 71.09909 291 LYS A CA 1
ATOM 3404 C C . LYS A 1 498 ? 23.31700 37.23700 57.62200 1.000 77.15986 291 LYS A C 1
ATOM 3405 O O . LYS A 1 498 ? 23.56200 38.17900 56.85100 1.000 74.24142 291 LYS A O 1
ATOM 3411 N N . GLY A 1 499 ? 23.67100 35.98200 57.34900 1.000 73.29306 292 GLY A N 1
ATOM 3412 C CA . GLY A 1 499 ? 24.25300 35.63600 56.06700 1.000 70.75417 292 GLY A CA 1
ATOM 3413 C C . GLY A 1 499 ? 23.16800 35.54600 55.01400 1.000 73.32815 292 GLY A C 1
ATOM 3414 O O . GLY A 1 499 ? 23.36900 35.92600 53.85100 1.000 63.90277 292 GLY A O 1
ATOM 3415 N N . MET A 1 500 ? 22.00700 35.03300 55.43800 1.000 74.14953 293 MET A N 1
ATOM 3416 C CA . MET A 1 500 ? 20.82100 35.01800 54.59200 1.000 65.21304 293 MET A CA 1
ATOM 3417 C C . MET A 1 500 ? 20.50100 36.41300 54.06900 1.000 66.73443 293 MET A C 1
ATOM 3418 O O . MET A 1 500 ? 20.16800 36.59000 52.89100 1.000 62.29036 293 MET A O 1
ATOM 3423 N N . PHE A 1 501 ? 20.61100 37.41700 54.93400 1.000 59.84700 294 PHE A N 1
ATOM 3424 C CA . PHE A 1 501 ? 20.31500 38.78400 54.53900 1.000 53.12803 294 PHE A CA 1
ATOM 3425 C C . PHE A 1 501 ? 21.37400 39.32100 53.58300 1.000 52.71782 294 PHE A C 1
ATOM 3426 O O . PHE A 1 501 ? 21.04500 39.90300 52.54200 1.000 62.75514 294 PHE A O 1
ATOM 3434 N N . ASP A 1 502 ? 22.65500 39.13400 53.91700 1.000 57.91703 295 ASP A N 1
ATOM 3435 C CA . ASP A 1 502 ? 23.74100 39.56900 53.03800 1.000 57.79135 295 ASP A CA 1
ATOM 3436 C C . ASP A 1 502 ? 23.67100 38.88400 51.69000 1.000 54.95654 295 ASP A C 1
ATOM 3437 O O . ASP A 1 502 ? 23.97800 39.49200 50.65800 1.000 60.54198 295 ASP A O 1
ATOM 3442 N N . PHE A 1 503 ? 23.29400 37.60900 51.67500 1.000 57.44137 296 PHE A N 1
ATOM 3443 C CA . PHE A 1 503 ? 23.16100 36.92400 50.39900 1.000 61.66446 296 PHE A CA 1
ATOM 3444 C C . PHE A 1 503 ? 21.99000 37.48000 49.59900 1.000 58.89002 296 PHE A C 1
ATOM 3445 O O . PHE A 1 503 ? 22.13100 37.82600 48.41500 1.000 60.61482 296 PHE A O 1
ATOM 3453 N N . VAL A 1 504 ? 20.81100 37.52500 50.22000 1.000 48.65556 297 VAL A N 1
ATOM 3454 C CA . VAL A 1 504 ? 19.59900 37.93000 49.52300 1.000 47.79757 297 VAL A CA 1
ATOM 3455 C C . VAL A 1 504 ? 19.70700 39.35800 48.99900 1.000 48.14419 297 VAL A C 1
ATOM 3456 O O . VAL A 1 504 ? 19.04000 39.70800 48.01400 1.000 44.60211 297 VAL A O 1
ATOM 3460 N N . VAL A 1 505 ? 20.59400 40.17200 49.58500 1.000 45.93899 298 VAL A N 1
ATOM 3461 C CA . VAL A 1 505 ? 20.83900 41.51300 49.05500 1.000 46.24090 298 VAL A CA 1
ATOM 3462 C C . VAL A 1 505 ? 21.84000 41.48300 47.89500 1.000 46.62751 298 VAL A C 1
ATOM 3463 O O . VAL A 1 505 ? 21.65200 42.17700 46.88700 1.000 45.91587 298 VAL A O 1
ATOM 3467 N N . VAL A 1 506 ? 22.92000 40.70100 47.99800 1.000 44.72255 299 VAL A N 1
ATOM 3468 C CA . VAL A 1 506 ? 23.89600 40.72300 46.90600 1.000 47.00676 299 VAL A CA 1
ATOM 3469 C C . VAL A 1 506 ? 23.28200 40.15000 45.63900 1.000 50.09639 299 VAL A C 1
ATOM 3470 O O . VAL A 1 506 ? 23.71100 40.49700 44.52300 1.000 47.14827 299 VAL A O 1
ATOM 3474 N N . LEU A 1 507 ? 22.24200 39.32300 45.79500 1.000 47.54607 300 LEU A N 1
ATOM 3475 C CA . LEU A 1 507 ? 21.51000 38.79600 44.65200 1.000 41.26433 300 LEU A CA 1
ATOM 3476 C C . LEU A 1 507 ? 20.77000 39.89800 43.88300 1.000 43.27057 300 LEU A C 1
ATOM 3477 O O . LEU A 1 507 ? 20.62900 39.80700 42.65900 1.000 44.69585 300 LEU A O 1
ATOM 3482 N N . THR A 1 508 ? 20.31900 40.96300 44.55600 1.000 50.23809 301 THR A N 1
ATOM 3483 C CA . THR A 1 508 ? 19.76800 42.09300 43.80000 1.000 54.14279 301 THR A CA 1
ATOM 3484 C C . THR A 1 508 ? 20.85200 42.81000 42.98600 1.000 44.70915 301 THR A C 1
ATOM 3485 O O . THR A 1 508 ? 20.59800 43.26100 41.85900 1.000 40.91590 301 THR A O 1
ATOM 3489 N N . TYR A 1 509 ? 22.07300 42.91000 43.53100 1.000 49.62505 302 TYR A N 1
ATOM 3490 C CA . TYR A 1 509 ? 23.16100 43.55900 42.80100 1.000 42.87145 302 TYR A CA 1
ATOM 3491 C C . TYR A 1 509 ? 23.62700 42.70300 41.62800 1.000 47.85608 302 TYR A C 1
ATOM 3492 O O . TYR A 1 509 ? 23.81300 43.21400 40.51300 1.000 49.10149 302 TYR A O 1
ATOM 3501 N N . ALA A 1 510 ? 23.76400 41.39200 41.83900 1.000 50.56332 303 ALA A N 1
ATOM 3502 C CA . ALA A 1 510 ? 24.12700 40.48800 40.74500 1.000 53.78147 303 ALA A CA 1
ATOM 3503 C C . ALA A 1 510 ? 23.13800 40.52600 39.58300 1.000 45.66278 303 ALA A C 1
ATOM 3504 O O . ALA A 1 510 ? 23.46700 40.04500 38.49700 1.000 46.55861 303 ALA A O 1
ATOM 3506 N N . ASN A 1 511 ? 21.93800 41.08000 39.77700 1.000 60.96769 304 ASN A N 1
ATOM 3507 C CA . ASN A 1 511 ? 21.04200 41.31400 38.64300 1.000 60.02433 304 ASN A CA 1
ATOM 3508 C C . ASN A 1 511 ? 21.65400 42.27100 37.61700 1.000 60.76314 304 ASN A C 1
ATOM 3509 O O . ASN A 1 511 ? 21.41500 42.12000 36.40800 1.000 71.00690 304 ASN A O 1
ATOM 3514 N N . SER A 1 512 ? 22.46000 43.24100 38.06200 1.000 45.77647 305 SER A N 1
ATOM 3515 C CA . SER A 1 512 ? 23.08700 44.15100 37.10500 1.000 52.53384 305 SER A CA 1
ATOM 3516 C C . SER A 1 512 ? 24.25500 43.51900 36.33600 1.000 56.81146 305 SER A C 1
ATOM 3517 O O . SER A 1 512 ? 24.59800 44.01600 35.25700 1.000 58.65315 305 SER A O 1
ATOM 3520 N N . CYS A 1 513 ? 24.85500 42.42800 36.83400 1.000 59.48350 306 CYS A N 1
ATOM 3521 C CA . CYS A 1 513 ? 25.86200 41.69800 36.05600 1.000 49.89987 306 CYS A CA 1
ATOM 3522 C C . CYS A 1 513 ? 25.26600 40.82500 34.96900 1.000 53.91991 306 CYS A C 1
ATOM 3523 O O . CYS A 1 513 ? 25.92400 40.58500 33.95000 1.000 56.13439 306 CYS A O 1
ATOM 3526 N N . ALA A 1 514 ? 24.05400 40.30500 35.17900 1.000 65.77157 307 ALA A N 1
ATOM 3527 C CA . ALA A 1 514 ? 23.48600 39.34500 34.23800 1.000 61.32567 307 ALA A CA 1
ATOM 3528 C C . ALA A 1 514 ? 23.05400 40.01500 32.94500 1.000 60.41533 307 ALA A C 1
ATOM 3529 O O . ALA A 1 514 ? 23.12100 39.38700 31.88100 1.000 56.53840 307 ALA A O 1
ATOM 3531 N N . ASN A 1 515 ? 22.61900 41.28500 33.00800 1.000 57.29444 308 ASN A N 1
ATOM 3532 C CA . ASN A 1 515 ? 22.02900 41.90700 31.82400 1.000 49.32987 308 ASN A CA 1
ATOM 3533 C C . ASN A 1 515 ? 23.00000 41.97200 30.66400 1.000 55.55195 308 ASN A C 1
ATOM 3534 O O . ASN A 1 515 ? 22.64000 41.49300 29.57400 1.000 61.32043 308 ASN A O 1
ATOM 3539 N N . PRO A 1 516 ? 24.22100 42.52100 30.80900 1.000 52.33328 309 PRO A N 1
ATOM 3540 C CA . PRO A 1 516 ? 25.15100 42.53000 29.66200 1.000 47.97300 309 PRO A CA 1
ATOM 3541 C C . PRO A 1 516 ? 25.42500 41.15400 29.08700 1.000 45.42914 309 PRO A C 1
ATOM 3542 O O . PRO A 1 516 ? 25.44900 41.00400 27.86300 1.000 43.72155 309 PRO A O 1
ATOM 3546 N N . ILE A 1 517 ? 25.60100 40.13800 29.93500 1.000 57.31743 310 ILE A N 1
ATOM 3547 C CA . ILE A 1 517 ? 25.76100 38.76900 29.43900 1.000 56.16101 310 ILE A CA 1
ATOM 3548 C C . ILE A 1 517 ? 24.51600 38.30500 28.68300 1.000 51.42131 310 ILE A C 1
ATOM 3549 O O . ILE A 1 517 ? 24.61200 37.58900 27.67900 1.000 57.32084 310 ILE A O 1
ATOM 3554 N N . LEU A 1 518 ? 23.32900 38.68600 29.16100 1.000 49.90929 311 LEU A N 1
ATOM 3555 C CA . LEU A 1 518 ? 22.09400 38.32500 28.47200 1.000 43.53691 311 LEU A CA 1
ATOM 3556 C C . LEU A 1 518 ? 22.05700 38.89000 27.05300 1.000 50.73649 311 LEU A C 1
ATOM 3557 O O . LEU A 1 518 ? 21.72500 38.17500 26.10100 1.000 59.00006 311 LEU A O 1
ATOM 3562 N N . TYR A 1 519 ? 22.42300 40.16900 26.89100 1.000 46.46441 312 TYR A N 1
ATOM 3563 C CA . TYR A 1 519 ? 22.45000 40.79000 25.56900 1.000 46.31340 312 TYR A CA 1
ATOM 3564 C C . TYR A 1 519 ? 23.43500 40.10800 24.61900 1.000 49.86885 312 TYR A C 1
ATOM 3565 O O . TYR A 1 519 ? 23.19800 40.06000 23.40700 1.000 64.34388 312 TYR A O 1
ATOM 3574 N N . ALA A 1 520 ? 24.55300 39.60900 25.13300 1.000 44.32419 313 ALA A N 1
ATOM 3575 C CA . ALA A 1 520 ? 25.54300 38.97800 24.27100 1.000 44.07752 313 ALA A CA 1
ATOM 3576 C C . ALA A 1 520 ? 25.02800 37.68300 23.64100 1.000 60.34875 313 ALA A C 1
ATOM 3577 O O . ALA A 1 520 ? 25.45900 37.32700 22.53600 1.000 64.17858 313 ALA A O 1
ATOM 3579 N N . PHE A 1 521 ? 24.11500 36.96600 24.30900 1.000 59.83264 314 PHE A N 1
ATOM 3580 C CA . PHE A 1 521 ? 23.60200 35.70200 23.78800 1.000 59.73698 314 PHE A CA 1
ATOM 3581 C C . PHE A 1 521 ? 22.24100 35.82700 23.12400 1.000 56.75029 314 PHE A C 1
ATOM 3582 O O . PHE A 1 521 ? 21.83600 34.90900 22.39900 1.000 69.39932 314 PHE A O 1
ATOM 3590 N N . LEU A 1 522 ? 21.54200 36.93500 23.32600 1.000 51.83914 315 LEU A N 1
ATOM 3591 C CA . LEU A 1 522 ? 20.18300 37.07700 22.82800 1.000 53.65208 315 LEU A CA 1
ATOM 3592 C C . LEU A 1 522 ? 20.01400 38.21700 21.85400 1.000 53.76921 315 LEU A C 1
ATOM 3593 O O . LEU A 1 522 ? 18.90300 38.40900 21.34200 1.000 74.26381 315 LEU A O 1
ATOM 3598 N N . ASP A 1 523 ? 21.04900 39.00100 21.61800 1.000 50.43255 316 ASP A N 1
ATOM 3599 C CA . ASP A 1 523 ? 21.01200 40.05500 20.61900 1.000 48.23624 316 ASP A CA 1
ATOM 3600 C C . ASP A 1 523 ? 22.24000 39.89100 19.74800 1.000 56.06750 316 ASP A C 1
ATOM 3601 O O . ASP A 1 523 ? 23.35100 39.76100 20.27300 1.000 68.90966 316 ASP A O 1
ATOM 3606 N N . ASP A 1 524 ? 22.04900 39.88000 18.42800 1.000 55.11281 317 ASP A N 1
ATOM 3607 C CA . ASP A 1 524 ? 23.19900 39.71500 17.53900 1.000 52.41596 317 ASP A CA 1
ATOM 3608 C C . ASP A 1 524 ? 24.03900 40.98500 17.47000 1.000 52.08085 317 ASP A C 1
ATOM 3609 O O . ASP A 1 524 ? 25.27100 40.92500 17.39000 1.000 64.65583 317 ASP A O 1
ATOM 3614 N N . ASN A 1 525 ? 23.40000 42.14200 17.52100 1.000 54.25137 318 ASN A N 1
ATOM 3615 C CA . ASN A 1 525 ? 24.15900 43.37400 17.39800 1.000 50.91955 318 ASN A CA 1
ATOM 3616 C C . ASN A 1 525 ? 24.98200 43.63400 18.63800 1.000 52.14300 318 ASN A C 1
ATOM 3617 O O . ASN A 1 525 ? 26.13000 44.07800 18.53700 1.000 46.21059 318 ASN A O 1
ATOM 3622 N N . PHE A 1 526 ? 24.43200 43.33100 19.81600 1.000 51.71416 319 PHE A N 1
ATOM 3623 C CA . PHE A 1 526 ? 25.24600 43.41000 21.02100 1.000 52.38688 319 PHE A CA 1
ATOM 3624 C C . PHE A 1 526 ? 26.39800 42.41700 20.95200 1.000 49.81690 319 PHE A C 1
ATOM 3625 O O . PHE A 1 526 ? 27.53000 42.76300 21.31300 1.000 51.15556 319 PHE A O 1
ATOM 3633 N N . LYS A 1 527 ? 26.13600 41.20400 20.43100 1.000 44.69763 320 LYS A N 1
ATOM 3634 C CA . LYS A 1 527 ? 27.16600 40.17200 20.29100 1.000 45.08104 320 LYS A CA 1
ATOM 3635 C C . LYS A 1 527 ? 28.26100 40.59700 19.31200 1.000 53.02187 320 LYS A C 1
ATOM 3636 O O . LYS A 1 527 ? 29.45900 40.40800 19.57300 1.000 44.87419 320 LYS A O 1
ATOM 3642 N N . LYS A 1 528 ? 27.86400 41.15000 18.16400 1.000 48.44610 321 LYS A N 1
ATOM 3643 C CA . LYS A 1 528 ? 28.85000 41.61500 17.19800 1.000 49.93925 321 LYS A CA 1
ATOM 3644 C C . LYS A 1 528 ? 29.66100 42.78800 17.74300 1.000 48.80864 321 LYS A C 1
ATOM 3645 O O . LYS A 1 528 ? 30.87100 42.85800 17.52200 1.000 58.13116 321 LYS A O 1
ATOM 3651 N N . SER A 1 529 ? 29.00800 43.73400 18.43800 1.000 52.65405 322 SER A N 1
ATOM 3652 C CA . SER A 1 529 ? 29.72800 44.86400 19.03200 1.000 51.93165 322 SER A CA 1
ATOM 3653 C C . SER A 1 529 ? 30.70600 44.40800 20.10800 1.000 51.64334 322 SER A C 1
ATOM 3654 O O . SER A 1 529 ? 31.83700 44.90200 20.16600 1.000 54.79160 322 SER A O 1
ATOM 3657 N N . PHE A 1 530 ? 30.26900 43.49700 20.98900 1.000 43.69126 323 PHE A N 1
ATOM 3658 C CA . PHE A 1 530 ? 31.14000 42.97400 22.02800 1.000 44.12534 323 PHE A CA 1
ATOM 3659 C C . PHE A 1 530 ? 32.36400 42.28800 21.42900 1.000 45.60551 323 PHE A C 1
ATOM 3660 O O . PHE A 1 530 ? 33.49500 42.48200 21.89400 1.000 44.52790 323 PHE A O 1
ATOM 3668 N N . GLN A 1 531 ? 32.16300 41.46700 20.40400 1.000 49.09421 324 GLN A N 1
ATOM 3669 C CA . GLN A 1 531 ? 33.31200 40.76100 19.85800 1.000 53.93058 324 GLN A CA 1
ATOM 3670 C C . GLN A 1 531 ? 34.21800 41.73200 19.11400 1.000 59.53400 324 GLN A C 1
ATOM 3671 O O . GLN A 1 531 ? 35.45000 41.57000 19.11400 1.000 66.75831 324 GLN A O 1
ATOM 3677 N N . ASN A 1 532 ? 33.64100 42.78600 18.54400 1.000 52.76576 325 ASN A N 1
ATOM 3678 C CA . ASN A 1 532 ? 34.45500 43.85800 17.98300 1.000 56.22438 325 ASN A CA 1
ATOM 3679 C C . ASN A 1 532 ? 35.44200 44.43300 19.00600 1.000 59.99735 325 ASN A C 1
ATOM 3680 O O . ASN A 1 532 ? 36.57100 44.78300 1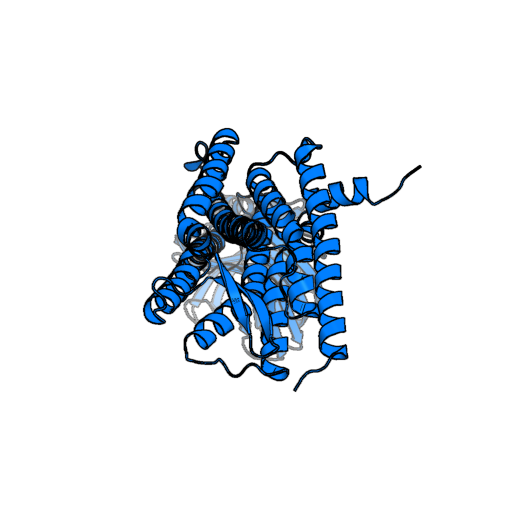8.65300 1.000 55.20994 325 ASN A O 1
ATOM 3685 N N . VAL A 1 533 ? 35.04200 44.55100 20.27500 1.000 63.45728 326 VAL A N 1
ATOM 3686 C CA . VAL A 1 533 ? 35.97200 45.09000 21.26500 1.000 61.15599 326 VAL A CA 1
ATOM 3687 C C . VAL A 1 533 ? 36.85600 43.98600 21.83800 1.000 57.72429 326 VAL A C 1
ATOM 3688 O O . VAL A 1 533 ? 38.06400 44.17000 22.00600 1.000 59.01172 326 VAL A O 1
ATOM 3692 N N . LEU A 1 534 ? 36.28100 42.82400 22.12400 1.000 52.64246 327 LEU A N 1
ATOM 3693 C CA . LEU A 1 534 ? 36.98100 41.80200 22.88900 1.000 52.21155 327 LEU A CA 1
ATOM 3694 C C . LEU A 1 534 ? 37.77100 40.82700 22.03000 1.000 60.92031 327 LEU A C 1
ATOM 3695 O O . LEU A 1 534 ? 38.66900 40.16400 22.55500 1.000 75.08969 327 LEU A O 1
ATOM 3700 N N . CYS A 1 535 ? 37.47200 40.73300 20.73600 1.000 61.91039 328 CYS A N 1
ATOM 3701 C CA . CYS A 1 535 ? 38.12200 39.78800 19.83000 1.000 57.25138 328 CYS A CA 1
ATOM 3702 C C . CYS A 1 535 ? 39.21200 40.51000 19.02900 1.000 73.30960 328 CYS A C 1
ATOM 3703 O O . CYS A 1 535 ? 38.93800 41.50700 18.34500 1.000 72.02920 328 CYS A O 1
ATOM 3706 N N . LEU A 1 536 ? 40.44100 40.00900 19.10400 1.000 74.57164 329 LEU A N 1
ATOM 3707 C CA . LEU A 1 536 ? 41.58600 40.68000 18.49100 1.000 71.69098 329 LEU A CA 1
ATOM 3708 C C . LEU A 1 536 ? 41.81600 40.20600 17.05500 1.000 66.32553 329 LEU A C 1
ATOM 3709 O O . LEU A 1 536 ? 41.67300 39.01900 16.75300 1.000 82.32398 329 LEU A O 1
ATOM 3714 N N . VAL A 1 537 ? 42.17700 41.13900 16.17200 1.000 61.08855 330 VAL A N 1
ATOM 3715 C CA . VAL A 1 537 ? 42.55100 40.81500 14.79100 1.000 78.84615 330 VAL A CA 1
ATOM 3716 C C . VAL A 1 537 ? 44.01500 41.18800 14.52900 1.000 82.40575 330 VAL A C 1
ATOM 3717 O O . VAL A 1 537 ? 44.80100 41.34500 15.46800 1.000 83.94908 330 VAL A O 1
ATOM 3721 N N . LYS A 1 538 ? 44.40700 41.32000 13.26300 1.000 89.29989 331 LYS A N 1
ATOM 3722 C CA . LYS A 1 538 ? 45.78700 41.70200 12.93200 1.000 83.55336 331 LYS A CA 1
ATOM 3723 C C . LYS A 1 538 ? 45.89200 42.47800 11.62400 1.000 77.04946 331 LYS A C 1
ATOM 3724 O O . LYS A 1 538 ? 46.80800 43.28500 11.44900 1.000 89.45029 331 LYS A O 1
#

Secondary structure (P-SEA, 3-state):
cccaaaaaaaaaaaaaaaaaaaaaaaaaaaaaacccccccaaaaaaaaaaaaaaaaaaaaaaaaaaaacccccccaaaaaaaaaaaaaaaaaaaaaaaaaaaaaaaaccccccccccccaaaaaaaaaaaaaaaaaaaaaaaaccccccccccccccccccccccaaaaaaaaaaaaaaacaaaaaaaaaaaaaaaaaaaaccccccbbbbbbccccccccccccccbbbbbbccccbbbbbbbbccccccbbbbbbcccccccccccccccccccccbbbbbbcccccccccccccccccccccbbbbbbbbbbccccccccccccbbbbbbbbcccccccbbbbbaaaaaaaaaaaaccccccccccccccccccccccccccccccccccaaaaaaaaaaaaaaaaaaaacaaaaaaaaaaacccccccaaaaaaaaaaaaaaaaaaaaaaaaaaaccaaaaaaaaaaccccc

Foldseek 3Di:
DDDLVLLVVLLVLLVVLLVLLLVLLVLLLCLCVPDPVNPALLSLLVNQLSVLLNLLSVLSVQVSCCSNPVARPPDWPVLLVSQLSNQLSLLLNLVSLLVSLVVLLCCQPPVVPCPVVRDNVNSVVVSVVSSVVSNVLCVQSNVFFGWDADPVRHIDTDGQQVVNDLVSVLVVLVSCCVSNPVVSVVSNVVSVVSNVVRVVVDQFFWDDWAWDFPDPWDWAKAPDDTQKIKIWTFQGAKIKTFIHYFFDDQQFKKKKAWQDDWWFDWKFQWKWFFFVPPTEIEIETQATDPDFDAACWQAWFDDQHFIWTWHKDKDALDCGPVHHGHIYMYIYTYTPDHHDGGDMGMDRRNRVQVVCVVSVHHGPGGGTMGRMMIGRRTTTMIMMGMGTNDPDDPQSVLVSVLSVVLVVLQCVQQVLVSVVSNVVSVVPPPDDNVVSSSNSVSVVSNSSSSSVSSVSCLVRHVVSVVSVCVVVPDDD

GO terms:
  GO:0004994 somatostatin receptor activity (F, TAS)
  GO:0005886 plasma membrane (C, TAS)
  GO:0007187 G protein-coupled receptor signaling pathway, coupled to cyclic nucleotide second messenger (P, TAS)
  GO:0008285 negative regulation of cell population proliferation (P, TAS)
  GO:0005515 protein binding (F, IPI)
  GO:0005829 cytosol (C, IDA)
  GO:0030165 PDZ domain binding (F, IPI)

InterPro domains:
  IPR000276 G protein-coupled receptor, rhodopsin-like [PF00001] (60-312)
  IPR000276 G protein-coupled receptor, rhodopsin-like [PR00237] (45-69)
  IPR000276 G protein-coupled receptor, rhodopsin-like [PR00237] (78-99)
  IPR000276 G protein-coupled receptor, rhodopsin-like [PR00237] (122-144)
  IPR000276 G protein-coupled receptor, rhodopsin-like [PR00237] (158-179)
  IPR000276 G protein-coupled receptor, rhodopsin-like [PR00237] (209-232)
  IPR000276 G protein-coupled receptor, rhodopsin-like [PR00237] (254-278)
  IPR000276 G protein-coupled receptor, rhodopsin-like [PR00237] (294-320)
  IPR000276 G protein-coupled receptor, rhodopsin-like [PS00237] (128-144)
  IPR000276 G protein-coupled receptor, rhodopsin-like [SM01381] (54-327)
  IPR000586 Somatostatin receptor family [PR00246] (42-54)
  IPR000586 Somatostatin receptor family [PR00246] (97-105)
  IPR000586 Somatostatin receptor family [PR00246] (116-125)
  IPR000586 Somatostatin receptor family [PR00246] (233-242)
  IPR000586 Somatostatin receptor family [PR00246] (243-256)
  IPR000586 Somatostatin receptor family [PR00246] (276-284)
  IPR000586 Somatostatin receptor family [PR00246] (314-326)
  IPR002074 Somatostatin receptor 2 [PR00588] (8-25)
  IPR002074 Somatostatin receptor 2 [PR00588] (26-45)
  IPR002074 Somatostatin receptor 2 [PR00588] (180-195)

Nearest PDB structures (foldseek):
  7xn9-assembly1_A  TM=1.002E+00  e=6.426E-89  Homo sapiens
  7xna-assembly1_A  TM=6.180E-01  e=5.137E-76  Homo sapiens
  1c5i-assembly1_A  TM=9.948E-01  e=5.268E-34  Niallia circulans
  8qxz-assembly1_A  TM=9.942E-01  e=6.133E-34  Niallia circulans subsp. circulans
  1xnc-assembly1_A  TM=9.944E-01  e=5.542E-34  Niallia circulans

B-factor: mean 64.41, std 16.41, range [32.47, 123.05]

Organism: Homo sapiens (NCBI:txid9606)

Solvent-accessible surface area: 22768 Å² total; per-residue (Å²): 208,96,69,120,97,46,7,53,74,29,16,133,67,4,70,55,16,5,104,84,0,42,84,14,2,68,32,0,29,100,0,5,108,162,51,88,77,1,119,62,39,10,11,24,5,0,25,19,4,2,63,0,2,31,67,9,0,97,12,1,50,63,26,0,68,34,9,32,79,41,60,6,65,74,36,108,73,71,0,90,84,11,37,18,64,23,2,29,3,28,5,0,7,4,32,1,5,12,28,2,0,62,10,1,46,39,23,18,28,65,69,136,119,10,50,120,176,53,128,73,160,32,1,118,105,59,7,144,56,10,64,34,76,0,80,120,22,0,77,45,17,73,101,87,2,1,42,95,92,39,110,84,71,105,35,24,3,41,26,47,92,23,77,90,39,30,74,172,46,39,34,38,7,95,74,13,53,65,56,4,18,81,59,4,16,70,70,1,64,81,12,26,78,92,5,97,102,77,28,115,87,38,28,22,29,19,80,61,74,16,71,104,67,154,52,39,53,104,26,82,21,83,84,24,109,68,13,39,0,22,0,82,7,45,131,6,18,52,0,6,0,0,9,0,14,73,89,2,42,29,162,42,38,0,29,2,38,1,52,66,34,48,34,109,14,32,1,21,0,1,0,17,0,6,1,82,77,77,34,5,11,0,9,0,0,0,2,22,8,107,104,67,2,76,31,88,139,91,12,59,21,135,7,45,66,9,42,0,15,0,16,21,61,99,22,65,114,14,92,27,54,81,23,123,102,34,90,14,41,27,20,19,0,0,23,95,79,97,27,112,56,42,77,109,11,43,0,40,0,38,58,0,17,96,18,0,58,87,74,64,8,55,34,88,78,59,11,32,0,0,1,0,0,19,2,97,128,6,34,14,27,3,49,0,45,2,73,2,74,49,182,63,146,164,46,71,87,79,23,8,139,2,0,41,48,3,10,58,38,6,56,146,8,8,65,42,32,4,104,49,19,76,57,30,49,80,93,49,136,63,70,49,56,76,83,32,16,100,86,10,100,4,27,8,29,4,8,30,6,1,12,27,4,5,92,31,4,22,162,22,18,73,70,1,100,120,10,16,80,104,62,120,81,167,147,152

Sequence (476 aa):
YYDLTSNAVLTFIYFVVCIIGLCGNTLVIYVILRYAKMKTITNIYILNLAIADELFMLGLPFLAMQVALEHWPFGKAICRVVMTVDGINQFTSIFCLTVMSIDRYLAVVHPIKSAKWRRPRTAKMITMAVWGVSLLVILPIMIYAGLRSNQWGRSSCTINWPGESGAWYTGFIIYTFILGFLVPLTIICLCYLFIIIKVKSSGASTDYWQNWTFGGGIVNAVNGSGGNYSVNWSNTGNFVVGKGWTTGSPFRTINYNAGVWAPNGNGYLTLYGWTRSPLIEYYVVDSWGTYRPTGTYKGTVKSDGGTYDIYTTTRYNAPSIDGDDTTFTQYWSVRQSKRPTGSNATITFTNHVNAWKSHGMNLSNWAYQVMATEGYQSSGSSNVTVWGSSKRKKSEKKVTRMVSIVVAVFIFCWLPFYIFNVSSVSMAISPTPALKGMFDFVVVLTYANSCANPILYAFLDDNFKKSFQNVLCLVK